Protein AF-D2VK69-F1 (afdb_monomer_lite)

Organism: Naegleria gruberi (NCBI:txid5762)

Foldseek 3Di:
DDDDDDDDDDDDDDDDDDDDDDDDDDDDDDDDDDDDDDDDDDDDDDDDDDDDPDDDDDPPPDPPPPPVPPCVPPPQQDKFDKKWKWWWADLKIKIKIWWFIAGRQRTPTGHHDQWDDAPDFKIKGKIDDPVLSVVLSVQLSVLCVVPPPCSVRSLLVSLVVLQPDPPNLPDQMKMWMDGSAFIWIHGSNSDIDGAPDDPPTIDMFMDTQLRVQLRVQLVVCRPPPPDDRVNSNLRSLVRSQVPGSRGHNHMDMDMDGPPPVPDDDPPDPPFAAAAEDADLVCVVVVVVVVLVVAPQAWEKEWEFEDADPPVRAGPDPQRNVVVCCVRVPQPVVLCVLLVVLPHGYHYYYYYDYCVQPPPDCPRCQCPPPPRVQPDPGKMWTAGSVGDTDAIDNHPVDVVSSVVVSVVSSVSSVD

Radius of gyration: 36.01 Å; chains: 1; bounding box: 90×69×116 Å

Sequence (414 aa):
MKRLTSAALQVSKSSKVASLASIRSGLRINSSSSLNNINHQNVFVQMCNLNCKSSQQFFHTQPIKMEMDKSTMDGSRDMHGTTVLCVRKAGKVCIQADGQVTLGHVVMKGNARKLRQIGSDVIAGFAGSTADAITLFERLEAKLEEYPGQLMRACVEMAKLWRTDKYLRKLEAVMIVADKNITLILTGNGDVLEPNEGGANDSVVGIGSGGHYAISAAKALLDVNGFDAEQIAQKAMLIAGEICIYTNTNFTRLTLEEKDGKDGQRLNKKMPIDVIVDSPAEFDATVQDQLNNNPGALVYVYVTGKKDATTQKSWCPDCVVSEPIIYEDFIPEVEREASKKGVKVIVIKALVERSEYKGNPSYPYRTHADLRVKGIPTFILWNAKDEQKGRIDNFEDLDLLDALRVLSVKIVKQ

pLDDT: mean 74.22, std 23.68, range [23.27, 97.25]

Secondary structure (DSSP, 8-state):
---------------------------------------------------------------------GGGS-----EE---EEEEEETTEEEEEEE--EEETTEEEES----EEEETTTEEEEEES-HHHHHHHHHHHHHHHHHSTT-HHHHHHHHHHHHHH-TTGGG---EEEEE-SS-EEEEETTS-EE----STTT-EEEEESTTHHHHHHHHHHHHTSTT--HHHHHHHHHHHHHHH-TT--S-EEEEEEE---S--S--S----SEEEEE-SGGGHHHHHHHHHHHSTT-EEEEEEEEPBPTTT-SBSSHHHHHHHHIIIIIIHHHHHHHHHTTT--EEEEEEEE-HHHHTT-TT-HHHH-TTT---SSSEEEEEETTS-EEEEES-SS-HHHHHHHHHHHHHHHH-

Structure (mmCIF, N/CA/C/O backbone):
data_AF-D2VK69-F1
#
_entry.id   AF-D2VK69-F1
#
loop_
_atom_site.group_PDB
_atom_site.id
_atom_site.type_symbol
_atom_site.label_atom_id
_atom_site.label_alt_id
_atom_site.label_comp_id
_atom_site.label_asym_id
_atom_site.label_entity_id
_atom_site.label_seq_id
_atom_site.pdbx_PDB_ins_code
_atom_site.Cartn_x
_atom_site.Cartn_y
_atom_site.Cartn_z
_atom_site.occupancy
_atom_site.B_iso_or_equiv
_atom_site.auth_seq_id
_atom_site.auth_comp_id
_atom_site.auth_asym_id
_atom_site.auth_atom_id
_atom_site.pdbx_PDB_model_num
ATOM 1 N N . MET A 1 1 ? -70.833 8.558 -20.013 1.00 36.47 1 MET A N 1
ATOM 2 C CA . MET A 1 1 ? -70.186 8.567 -21.343 1.00 36.47 1 MET A CA 1
ATOM 3 C C . MET A 1 1 ? -68.764 8.027 -21.203 1.00 36.47 1 MET A C 1
ATOM 5 O O . MET A 1 1 ? -68.024 8.581 -20.412 1.00 36.47 1 MET A O 1
ATOM 9 N N . LYS A 1 2 ? -68.457 6.937 -21.933 1.00 35.12 2 LYS A N 1
ATOM 10 C CA . LYS A 1 2 ? -67.137 6.397 -22.369 1.00 35.12 2 LYS A CA 1
ATOM 11 C C . LYS A 1 2 ? -66.021 6.230 -21.298 1.00 35.12 2 LYS A C 1
ATOM 13 O O . LYS A 1 2 ? -65.366 7.195 -20.947 1.00 35.12 2 LYS A O 1
ATOM 18 N N . ARG A 1 3 ? -65.909 5.026 -20.692 1.00 29.16 3 ARG A N 1
ATOM 19 C CA . ARG A 1 3 ? -64.946 3.899 -20.962 1.00 29.16 3 ARG A CA 1
ATOM 20 C C . ARG A 1 3 ? -63.536 4.164 -20.377 1.00 29.16 3 ARG A C 1
ATOM 22 O O . ARG A 1 3 ? -62.827 4.978 -20.942 1.00 29.16 3 ARG A O 1
ATOM 29 N N . LEU A 1 4 ? -63.138 3.698 -19.179 1.00 30.25 4 LEU A N 1
ATOM 30 C CA . LEU A 1 4 ? -62.787 2.335 -18.687 1.00 30.25 4 LEU A CA 1
ATOM 31 C C . LEU A 1 4 ? -61.806 1.530 -19.566 1.00 30.25 4 LEU A C 1
ATOM 33 O O . LEU A 1 4 ? -62.195 1.158 -20.667 1.00 30.25 4 LEU A O 1
ATOM 37 N N . THR A 1 5 ? -60.605 1.254 -19.011 1.00 30.73 5 THR A N 1
ATOM 38 C CA . THR A 1 5 ? -59.901 -0.050 -18.772 1.00 30.73 5 THR A CA 1
ATOM 39 C C . THR A 1 5 ? -58.376 0.073 -18.977 1.00 30.73 5 THR A C 1
ATOM 41 O O . THR A 1 5 ? -57.938 0.435 -20.059 1.00 30.73 5 THR A O 1
ATOM 44 N N . SER A 1 6 ? -57.566 -0.035 -17.912 1.00 29.28 6 SER A N 1
ATOM 45 C CA . SER A 1 6 ? -56.848 -1.251 -17.452 1.00 29.28 6 SER A CA 1
ATOM 46 C C . SER A 1 6 ? -55.681 -1.675 -18.359 1.00 29.28 6 SER A C 1
ATOM 48 O O . SER A 1 6 ? -55.900 -2.238 -19.427 1.00 29.28 6 SER A O 1
ATOM 50 N N . ALA A 1 7 ? -54.444 -1.452 -17.901 1.00 30.23 7 ALA A N 1
ATOM 51 C CA . ALA A 1 7 ? -53.246 -2.094 -18.436 1.00 30.23 7 ALA A CA 1
ATOM 52 C C . ALA A 1 7 ? -52.840 -3.219 -17.473 1.00 30.23 7 ALA A C 1
ATOM 54 O O . ALA A 1 7 ? -52.261 -2.972 -16.417 1.00 30.23 7 ALA A O 1
ATOM 55 N N . ALA A 1 8 ? -53.216 -4.446 -17.830 1.00 29.00 8 ALA A N 1
ATOM 56 C CA . ALA A 1 8 ? -52.844 -5.664 -17.131 1.00 29.00 8 ALA A CA 1
ATOM 57 C C . ALA A 1 8 ? -51.721 -6.399 -17.877 1.00 29.00 8 ALA A C 1
ATOM 59 O O . ALA A 1 8 ? -51.696 -6.471 -19.103 1.00 29.00 8 ALA A O 1
ATOM 60 N N . LEU A 1 9 ? -50.825 -6.952 -17.064 1.00 26.34 9 LEU A N 1
ATOM 61 C CA . LEU A 1 9 ? -49.865 -8.027 -17.298 1.00 26.34 9 LEU A CA 1
ATOM 62 C C . LEU A 1 9 ? -50.257 -9.018 -18.417 1.00 26.34 9 LEU A C 1
ATOM 64 O O . LEU A 1 9 ? -51.334 -9.609 -18.352 1.00 26.34 9 LEU A O 1
ATOM 68 N N . GLN A 1 10 ? -49.334 -9.334 -19.334 1.00 27.67 10 GLN A N 1
ATOM 69 C CA . GLN A 1 10 ? -49.304 -10.660 -19.962 1.00 27.67 10 GLN A CA 1
ATOM 70 C C . GLN A 1 10 ? -47.900 -11.069 -20.435 1.00 27.67 10 GLN A C 1
ATOM 72 O O . GLN A 1 10 ? -47.326 -10.532 -21.378 1.00 27.67 10 GLN A O 1
ATOM 77 N N . VAL A 1 11 ? -47.382 -12.081 -19.741 1.00 27.66 11 VAL A N 1
ATOM 78 C CA . VAL A 1 11 ? -46.336 -13.014 -20.165 1.00 27.66 11 VAL A CA 1
ATOM 79 C C . VAL A 1 11 ? -46.817 -13.767 -21.410 1.00 27.66 11 VAL A C 1
ATOM 81 O O . VAL A 1 11 ? -47.947 -14.253 -21.418 1.00 27.66 11 VAL A O 1
ATOM 84 N N . SER A 1 12 ? -45.960 -13.968 -22.416 1.00 26.14 12 SER A N 1
ATOM 85 C CA . SER A 1 12 ? -46.186 -15.028 -23.407 1.00 26.14 12 SER A CA 1
ATOM 86 C C . SER A 1 12 ? -44.916 -15.840 -23.671 1.00 26.14 12 SER A C 1
ATOM 88 O O . SER A 1 12 ? -43.893 -15.348 -24.139 1.00 26.14 12 SER A O 1
ATOM 90 N N . LYS A 1 13 ? -45.008 -17.125 -23.315 1.00 29.05 13 LYS A N 1
ATOM 91 C CA . LYS A 1 13 ? -44.194 -18.224 -23.836 1.00 29.05 13 LYS A CA 1
ATOM 92 C C . LYS A 1 13 ? -44.673 -18.529 -25.257 1.00 29.05 13 LYS A C 1
ATOM 94 O O . LYS A 1 13 ? -45.880 -18.625 -25.462 1.00 29.05 13 LYS A O 1
ATOM 99 N N . SER A 1 14 ? -43.768 -18.842 -26.181 1.00 26.03 14 SER A N 1
ATOM 100 C CA . SER A 1 14 ? -44.091 -19.799 -27.245 1.00 26.03 14 SER A CA 1
ATOM 101 C C . SER A 1 14 ? -42.845 -20.517 -27.751 1.00 26.03 14 SER A C 1
ATOM 103 O O . SER A 1 14 ? -41.863 -19.910 -28.162 1.00 26.03 14 SER A O 1
ATOM 105 N N . SER A 1 15 ? -42.926 -21.839 -27.678 1.00 25.50 15 SER A N 1
ATOM 106 C CA . SER A 1 15 ? -42.034 -22.845 -28.241 1.00 25.50 15 SER A CA 1
ATOM 107 C C . SER A 1 15 ? -42.823 -23.604 -29.313 1.00 25.50 15 SER A C 1
ATOM 109 O O . SER A 1 15 ? -44.012 -23.849 -29.108 1.00 25.50 15 SER A O 1
ATOM 111 N N . LYS A 1 16 ? -42.172 -23.947 -30.437 1.00 25.88 16 LYS A N 1
ATOM 112 C CA . LYS A 1 16 ? -42.487 -25.007 -31.435 1.00 25.88 16 LYS A CA 1
ATOM 113 C C . LYS A 1 16 ? -41.551 -24.779 -32.637 1.00 25.88 16 LYS A C 1
ATOM 115 O O . LYS A 1 16 ? -41.622 -23.736 -33.266 1.00 25.88 16 LYS A O 1
ATOM 120 N N . VAL A 1 17 ? -40.477 -25.553 -32.816 1.00 26.03 17 VAL A N 1
ATOM 121 C CA . VAL A 1 17 ? -40.402 -26.869 -33.491 1.00 26.03 17 VAL A CA 1
ATOM 122 C C . VAL A 1 17 ? -41.070 -26.870 -34.870 1.00 26.03 17 VAL A C 1
ATOM 124 O O . VAL A 1 17 ? -42.292 -26.914 -34.964 1.00 26.03 17 VAL A O 1
ATOM 127 N N . ALA A 1 18 ? -40.249 -26.926 -35.921 1.00 26.58 18 ALA A N 1
ATOM 128 C CA . ALA A 1 18 ? -40.625 -27.451 -37.230 1.00 26.58 18 ALA A CA 1
ATOM 129 C C . ALA A 1 18 ? -39.427 -28.217 -37.816 1.00 26.58 18 ALA A C 1
ATOM 131 O O . ALA A 1 18 ? -38.438 -27.626 -38.242 1.00 26.58 18 ALA A O 1
ATOM 132 N N . SER A 1 19 ? -39.511 -29.548 -37.793 1.00 23.27 19 SER A N 1
ATOM 133 C CA . SER A 1 19 ? -38.710 -30.423 -38.647 1.00 23.27 19 SER A CA 1
ATOM 134 C C . SER A 1 19 ? -39.383 -30.538 -40.010 1.00 23.27 19 SER A C 1
ATOM 136 O O . SER A 1 19 ? -40.603 -30.685 -40.044 1.00 23.27 19 SER A O 1
ATOM 138 N N . LEU A 1 20 ? -38.610 -30.631 -41.089 1.00 26.64 20 LEU A N 1
ATOM 139 C CA . LEU A 1 20 ? -38.936 -31.488 -42.231 1.00 26.64 20 LEU A CA 1
ATOM 140 C C . LEU A 1 20 ? -37.647 -31.818 -42.987 1.00 26.64 20 LEU A C 1
ATOM 142 O O . LEU A 1 20 ? -36.825 -30.954 -43.277 1.00 26.64 20 LEU A O 1
ATOM 146 N N . ALA A 1 21 ? -37.463 -33.113 -43.206 1.00 25.38 21 ALA A N 1
ATOM 147 C CA . ALA A 1 21 ? -36.271 -33.741 -43.736 1.00 25.38 21 ALA A CA 1
ATOM 148 C C . ALA A 1 21 ? -36.317 -33.908 -45.264 1.00 25.38 21 ALA A C 1
ATOM 150 O O . ALA A 1 21 ? -37.386 -33.920 -45.869 1.00 25.38 21 ALA A O 1
ATOM 151 N N . SER A 1 22 ? -35.132 -34.240 -45.791 1.00 23.91 22 SER A N 1
ATOM 152 C CA . SER A 1 22 ? -34.842 -34.982 -47.027 1.00 23.91 22 SER A CA 1
ATOM 153 C C . SER A 1 22 ? -34.611 -34.156 -48.295 1.00 23.91 22 SER A C 1
ATOM 155 O O . SER A 1 22 ? -35.544 -33.612 -48.864 1.00 23.91 22 SER A O 1
ATOM 157 N N . ILE A 1 23 ? -33.365 -34.178 -48.784 1.00 25.80 23 ILE A N 1
ATOM 158 C CA . ILE A 1 23 ? -33.007 -34.792 -50.074 1.00 25.80 23 ILE A CA 1
ATOM 159 C C . ILE A 1 23 ? -31.607 -35.415 -49.924 1.00 25.80 23 ILE A C 1
ATOM 161 O O . ILE A 1 23 ? -30.638 -34.761 -49.544 1.00 25.80 23 ILE A O 1
ATOM 165 N N . ARG A 1 24 ? -31.534 -36.720 -50.199 1.00 25.19 24 ARG A N 1
ATOM 166 C CA . ARG A 1 24 ? -30.315 -37.526 -50.334 1.00 25.19 24 ARG A CA 1
ATOM 167 C C . ARG A 1 24 ? -29.608 -37.215 -51.656 1.00 25.19 24 ARG A C 1
ATOM 169 O O . ARG A 1 24 ? -30.220 -37.331 -52.709 1.00 25.19 24 ARG A O 1
ATOM 176 N N . SER A 1 25 ? -28.296 -37.033 -51.602 1.00 28.50 25 SER A N 1
ATOM 177 C CA . SER A 1 25 ? -27.321 -37.665 -52.508 1.00 28.50 25 SER A CA 1
ATOM 178 C C . SER A 1 25 ? -25.977 -37.610 -51.760 1.00 28.50 25 SER A C 1
ATOM 180 O O . SER A 1 25 ? -25.619 -36.575 -51.226 1.00 28.50 25 SER A O 1
ATOM 182 N N . GLY A 1 26 ? -25.238 -38.678 -51.478 1.00 26.62 26 GLY A N 1
ATOM 183 C CA . GLY A 1 26 ? -25.135 -39.952 -52.162 1.00 26.62 26 GLY A CA 1
ATOM 184 C C . GLY A 1 26 ? -23.813 -40.010 -52.917 1.00 26.62 26 GLY A C 1
ATOM 185 O O . GLY A 1 26 ? -23.846 -40.124 -54.131 1.00 26.62 26 GLY A O 1
ATOM 186 N N . LEU A 1 27 ? -22.670 -39.934 -52.225 1.00 26.41 27 LEU A N 1
ATOM 187 C CA . LEU A 1 27 ? -21.387 -40.382 -52.773 1.00 26.41 27 LEU A CA 1
ATOM 188 C C . LEU A 1 27 ? -20.479 -40.895 -51.650 1.00 26.41 27 LEU A C 1
ATOM 190 O O . LEU A 1 27 ? -20.036 -40.160 -50.773 1.00 26.41 27 LEU A O 1
ATOM 194 N N . ARG A 1 28 ? -20.285 -42.217 -51.682 1.00 23.28 28 ARG A N 1
ATOM 195 C CA . ARG A 1 28 ? -19.295 -42.975 -50.916 1.00 23.28 28 ARG A CA 1
ATOM 196 C C . ARG A 1 28 ? -17.899 -42.611 -51.411 1.00 23.28 28 ARG A C 1
ATOM 198 O O . ARG A 1 28 ? -17.702 -42.531 -52.620 1.00 23.28 28 ARG A O 1
ATOM 205 N N . ILE A 1 29 ? -16.924 -42.561 -50.510 1.00 27.14 29 ILE A N 1
ATOM 206 C CA . ILE A 1 29 ? -15.527 -42.810 -50.869 1.00 27.14 29 ILE A CA 1
ATOM 207 C C . ILE A 1 29 ? -15.021 -43.903 -49.931 1.00 27.14 29 ILE A C 1
ATOM 209 O O . ILE A 1 29 ? -15.014 -43.742 -48.712 1.00 27.14 29 ILE A O 1
ATOM 213 N N . ASN A 1 30 ? -14.702 -45.051 -50.528 1.00 25.69 30 ASN A N 1
ATOM 214 C CA . ASN A 1 30 ? -14.085 -46.187 -49.862 1.00 25.69 30 ASN A CA 1
ATOM 215 C C . ASN A 1 30 ? -12.590 -45.938 -49.633 1.00 25.69 30 ASN A C 1
ATOM 217 O O . ASN A 1 30 ? -11.939 -45.156 -50.320 1.00 25.69 30 ASN A O 1
ATOM 221 N N . SER A 1 31 ? -12.104 -46.671 -48.642 1.00 27.19 31 SER A N 1
ATOM 222 C CA . SER A 1 31 ? -10.762 -46.754 -48.088 1.00 27.19 31 SER A CA 1
ATOM 223 C C . SER A 1 31 ? -9.630 -47.111 -49.061 1.00 27.19 31 SER A C 1
ATOM 225 O O . SER A 1 31 ? -9.843 -47.754 -50.085 1.00 27.19 31 SER A O 1
ATOM 227 N N . SER A 1 32 ? -8.421 -46.824 -48.559 1.00 25.44 32 SER A N 1
ATOM 228 C CA . SER A 1 32 ? -7.120 -47.478 -48.786 1.00 25.44 32 SER A CA 1
ATOM 229 C C . SER A 1 32 ? -6.414 -47.273 -50.127 1.00 25.44 32 SER A C 1
ATOM 231 O O . SER A 1 32 ? -6.741 -47.936 -51.100 1.00 25.44 32 SER A O 1
ATOM 233 N N . SER A 1 33 ? -5.323 -46.500 -50.101 1.00 25.91 33 SER A N 1
ATOM 234 C CA . SER A 1 33 ? -3.961 -47.045 -50.250 1.00 25.91 33 SER A CA 1
ATOM 235 C C . SER A 1 33 ? -2.912 -45.932 -50.158 1.00 25.91 33 SER A C 1
ATOM 237 O O . SER A 1 33 ? -2.975 -44.934 -50.868 1.00 25.91 33 SER A O 1
ATOM 239 N N . SER A 1 34 ? -1.938 -46.148 -49.279 1.00 25.53 34 SER A N 1
ATOM 240 C CA . SER A 1 34 ? -0.633 -45.493 -49.239 1.00 25.53 34 SER A CA 1
ATOM 241 C C . SER A 1 34 ? 0.086 -45.549 -50.588 1.00 25.53 34 SER A C 1
ATOM 243 O O . SER A 1 34 ? 0.080 -46.613 -51.205 1.00 25.53 34 SER A O 1
ATOM 245 N N . LEU A 1 35 ? 0.807 -44.490 -50.962 1.00 26.12 35 LEU A N 1
ATOM 246 C CA . LEU A 1 35 ? 2.228 -44.552 -51.328 1.00 26.12 35 LEU A CA 1
ATOM 247 C C . LEU A 1 35 ? 2.780 -43.152 -51.623 1.00 26.12 35 LEU A C 1
ATOM 249 O O . LEU A 1 35 ? 2.073 -42.235 -52.025 1.00 26.12 35 LEU A O 1
ATOM 253 N N . ASN A 1 36 ? 4.063 -43.037 -51.315 1.00 27.62 36 ASN A N 1
ATOM 254 C CA . ASN A 1 36 ? 4.869 -41.835 -51.210 1.00 27.62 36 ASN A CA 1
ATOM 255 C C . ASN A 1 36 ? 5.227 -41.198 -52.558 1.00 27.62 36 ASN A C 1
ATOM 257 O O . ASN A 1 36 ? 5.222 -41.864 -53.589 1.00 27.62 36 ASN A O 1
ATOM 261 N N . ASN A 1 37 ? 5.737 -39.967 -52.436 1.00 30.62 37 ASN A N 1
ATOM 262 C CA . ASN A 1 37 ? 6.526 -39.196 -53.397 1.00 30.62 37 ASN A CA 1
ATOM 263 C C . ASN A 1 37 ? 5.781 -38.696 -54.633 1.00 30.62 37 ASN A C 1
ATOM 265 O O . ASN A 1 37 ? 5.320 -39.485 -55.441 1.00 30.62 37 ASN A O 1
ATOM 269 N N . ILE A 1 38 ? 5.818 -37.376 -54.843 1.00 27.31 38 ILE A N 1
ATOM 270 C CA . ILE A 1 38 ? 6.437 -36.782 -56.037 1.00 27.31 38 ILE A CA 1
ATOM 271 C C . ILE A 1 38 ? 6.698 -35.287 -55.792 1.00 27.31 38 ILE A C 1
ATOM 273 O O . ILE A 1 38 ? 5.840 -34.528 -55.345 1.00 27.31 38 ILE A O 1
ATOM 277 N N . ASN A 1 39 ? 7.944 -34.921 -56.084 1.00 26.72 39 ASN A N 1
ATOM 278 C CA . ASN A 1 39 ? 8.491 -33.578 -56.194 1.00 26.72 39 ASN A CA 1
ATOM 279 C C . ASN A 1 39 ? 7.851 -32.783 -57.344 1.00 26.72 39 ASN A C 1
ATOM 281 O O . ASN A 1 39 ? 7.513 -33.348 -58.375 1.00 26.72 39 ASN A O 1
ATOM 285 N N . HIS A 1 40 ? 7.803 -31.461 -57.162 1.00 32.75 40 HIS A N 1
ATOM 286 C CA . HIS A 1 40 ? 7.989 -30.413 -58.174 1.00 32.75 40 HIS A CA 1
ATOM 287 C C . HIS A 1 40 ? 7.611 -30.718 -59.639 1.00 32.75 40 HIS A C 1
ATOM 289 O O . HIS A 1 40 ? 8.359 -31.377 -60.350 1.00 32.75 40 HIS A O 1
ATOM 295 N N . GLN A 1 41 ? 6.561 -30.048 -60.123 1.00 28.94 41 GLN A N 1
ATOM 296 C CA . GLN A 1 41 ? 6.565 -29.102 -61.259 1.00 28.94 41 GLN A CA 1
ATOM 297 C C . GLN A 1 41 ? 5.191 -29.060 -61.937 1.00 28.94 41 GLN A C 1
ATOM 299 O O . GLN A 1 41 ? 4.591 -30.083 -62.245 1.00 28.94 41 GLN A O 1
ATOM 304 N N . ASN A 1 42 ? 4.727 -27.827 -62.149 1.00 36.44 42 ASN A N 1
ATOM 305 C CA . ASN A 1 42 ? 3.685 -27.389 -63.075 1.00 36.44 42 ASN A CA 1
ATOM 306 C C . ASN A 1 42 ? 3.203 -28.444 -64.083 1.00 36.44 42 ASN A C 1
ATOM 308 O O . ASN A 1 42 ? 3.878 -28.709 -65.075 1.00 36.44 42 ASN A O 1
ATOM 312 N N . VAL A 1 43 ? 1.965 -28.907 -63.906 1.00 25.67 43 VAL A N 1
ATOM 313 C CA . VAL A 1 43 ? 1.161 -29.421 -65.016 1.00 25.67 43 VAL A CA 1
ATOM 314 C C . VAL A 1 43 ? -0.160 -28.662 -65.044 1.00 25.67 43 VAL A C 1
ATOM 316 O O . VAL A 1 43 ? -1.041 -28.813 -64.203 1.00 25.67 43 VAL A O 1
ATOM 319 N N . PHE A 1 44 ? -0.211 -27.782 -66.032 1.00 30.84 44 PHE A N 1
ATOM 320 C CA . PHE A 1 44 ? -1.325 -26.977 -66.497 1.00 30.84 44 PHE A CA 1
ATOM 321 C C . PHE A 1 44 ? -2.326 -27.895 -67.224 1.00 30.84 44 PHE A C 1
ATOM 323 O O . PHE A 1 44 ? -1.955 -28.521 -68.213 1.00 30.84 44 PHE A O 1
ATOM 330 N N . VAL A 1 45 ? -3.577 -27.972 -66.763 1.00 28.61 45 VAL A N 1
ATOM 331 C CA . VAL A 1 45 ? -4.738 -28.535 -67.493 1.00 28.61 45 VAL A CA 1
ATOM 332 C C . VAL A 1 45 ? -5.946 -27.714 -67.020 1.00 28.61 45 VAL A C 1
ATOM 334 O O . VAL A 1 45 ? -6.358 -27.829 -65.874 1.00 28.61 45 VAL A O 1
ATOM 337 N N . GLN A 1 46 ? -6.403 -26.669 -67.713 1.00 28.27 46 GLN A N 1
ATOM 338 C CA . GLN A 1 46 ? -7.164 -26.668 -68.967 1.00 28.27 46 GLN A CA 1
ATOM 339 C C . GLN A 1 46 ? -8.293 -27.709 -69.004 1.00 28.27 46 GLN A C 1
ATOM 341 O O . GLN A 1 46 ? -8.100 -28.787 -69.543 1.00 28.27 46 GLN A O 1
ATOM 346 N N . MET A 1 47 ? -9.476 -27.350 -68.485 1.00 24.95 47 MET A N 1
ATOM 347 C CA . MET A 1 47 ? -10.795 -27.574 -69.119 1.00 24.95 47 MET A CA 1
ATOM 348 C C . MET A 1 47 ? -11.932 -27.356 -68.111 1.00 24.95 47 MET A C 1
ATOM 350 O O . MET A 1 47 ? -12.280 -28.248 -67.347 1.00 24.95 47 MET A O 1
ATOM 354 N N . CYS A 1 48 ? -12.560 -26.183 -68.169 1.00 25.23 48 CYS A N 1
ATOM 355 C CA . CYS A 1 48 ? -14.011 -26.053 -68.018 1.00 25.23 48 CYS A CA 1
ATOM 356 C C . CYS A 1 48 ? -14.435 -24.709 -68.602 1.00 25.23 48 CYS A C 1
ATOM 358 O O . CYS A 1 48 ? -14.482 -23.682 -67.932 1.00 25.23 48 CYS A O 1
ATOM 360 N N . ASN A 1 49 ? -14.685 -24.737 -69.908 1.00 31.67 49 ASN A N 1
ATOM 361 C CA . ASN A 1 49 ? -15.300 -23.650 -70.641 1.00 31.67 49 ASN A CA 1
ATOM 362 C C . ASN A 1 49 ? -16.813 -23.906 -70.618 1.00 31.67 49 ASN A C 1
ATOM 364 O O . ASN A 1 49 ? -17.321 -24.675 -71.429 1.00 31.67 49 ASN A O 1
ATOM 368 N N . LEU A 1 50 ? -17.520 -23.316 -69.655 1.00 33.09 50 LEU A N 1
ATOM 369 C CA . LEU A 1 50 ? -18.980 -23.238 -69.656 1.00 33.09 50 LEU A CA 1
ATOM 370 C C . LEU A 1 50 ? -19.381 -21.806 -69.306 1.00 33.09 50 LEU A C 1
ATOM 372 O O . LEU A 1 50 ? -19.094 -21.289 -68.230 1.00 33.09 50 LEU A O 1
ATOM 376 N N . ASN A 1 51 ? -20.007 -21.171 -70.292 1.00 33.38 51 ASN A N 1
ATOM 377 C CA . ASN A 1 51 ? -20.555 -19.826 -70.261 1.00 33.38 51 ASN A CA 1
ATOM 378 C C . ASN A 1 51 ? -21.391 -19.565 -69.001 1.00 33.38 51 ASN A C 1
ATOM 380 O O . ASN A 1 51 ? -22.482 -20.110 -68.861 1.00 33.38 51 ASN A O 1
ATOM 384 N N . CYS A 1 52 ? -20.950 -18.625 -68.167 1.00 25.95 52 CYS A N 1
ATOM 385 C CA . CYS A 1 52 ? -21.848 -17.876 -67.297 1.00 25.95 52 CYS A CA 1
ATOM 386 C C . CYS A 1 52 ? -21.448 -16.396 -67.323 1.00 25.95 52 CYS A C 1
ATOM 388 O O . CYS A 1 52 ? -20.543 -15.944 -66.623 1.00 25.95 52 CYS A O 1
ATOM 390 N N . LYS A 1 53 ? -22.105 -15.638 -68.209 1.00 32.66 53 LYS A N 1
ATOM 391 C CA . LYS A 1 53 ? -22.105 -14.175 -68.181 1.00 32.66 53 LYS A CA 1
ATOM 392 C C . LYS A 1 53 ? -23.051 -13.730 -67.067 1.00 32.66 53 LYS A C 1
ATOM 394 O O . LYS A 1 53 ? -24.245 -13.695 -67.320 1.00 32.66 53 LYS A O 1
ATOM 399 N N . SER A 1 54 ? -22.523 -13.361 -65.902 1.00 31.39 54 SER A N 1
ATOM 400 C CA . SER A 1 54 ? -23.043 -12.270 -65.054 1.00 31.39 54 SER A CA 1
ATOM 401 C C . SER A 1 54 ? -22.444 -12.355 -63.654 1.00 31.39 54 SER A C 1
ATOM 403 O O . SER A 1 54 ? -22.941 -13.119 -62.838 1.00 31.39 54 SER A O 1
ATOM 405 N N . SER A 1 55 ? -21.407 -11.554 -63.403 1.00 31.08 55 SER A N 1
ATOM 406 C CA . SER A 1 55 ? -21.103 -10.867 -62.135 1.00 31.08 55 SER A CA 1
ATOM 407 C C . S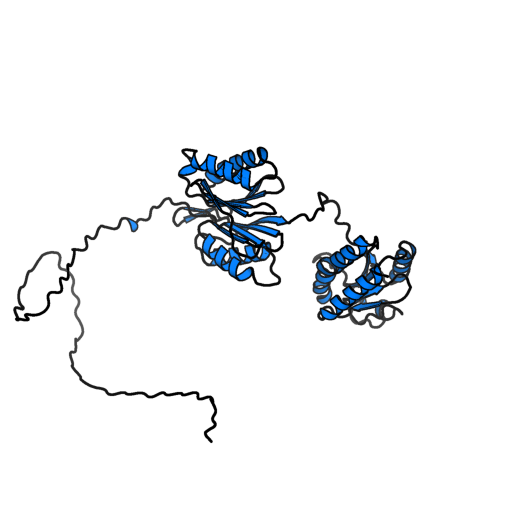ER A 1 55 ? -19.596 -10.648 -62.053 1.00 31.08 55 SER A C 1
ATOM 409 O O . SER A 1 55 ? -18.831 -11.547 -61.711 1.00 31.08 55 SER A O 1
ATOM 411 N N . GLN A 1 56 ? -19.164 -9.432 -62.386 1.00 40.50 56 GLN A N 1
ATOM 412 C CA . GLN A 1 56 ? -17.866 -8.930 -61.961 1.00 40.50 56 GLN A CA 1
ATOM 413 C C . GLN A 1 56 ? -17.859 -8.877 -60.429 1.00 40.50 56 GLN A C 1
ATOM 415 O O . GLN A 1 56 ? -18.393 -7.949 -59.830 1.00 40.50 56 GLN A O 1
ATOM 420 N N . GLN A 1 57 ? -17.250 -9.871 -59.795 1.00 35.00 57 GLN A N 1
ATOM 421 C CA . GLN A 1 57 ? -16.621 -9.694 -58.495 1.00 35.00 57 GLN A CA 1
ATOM 422 C C . GLN A 1 57 ? -15.144 -10.005 -58.690 1.00 35.00 57 GLN A C 1
ATOM 424 O O . GLN A 1 57 ? -14.734 -11.150 -58.861 1.00 35.00 57 GLN A O 1
ATOM 429 N N . PHE A 1 58 ? -14.359 -8.933 -58.755 1.00 29.84 58 PHE A N 1
ATOM 430 C CA . PHE A 1 58 ? -12.909 -8.974 -58.697 1.00 29.84 58 PHE A CA 1
ATOM 431 C C . PHE A 1 58 ? -12.493 -9.600 -57.361 1.00 29.84 58 PHE A C 1
ATOM 433 O O . PHE A 1 58 ? -12.412 -8.911 -56.347 1.00 29.84 58 PHE A O 1
ATOM 440 N N . PHE A 1 59 ? -12.197 -10.896 -57.351 1.00 28.78 59 PHE A N 1
ATOM 441 C CA . PHE A 1 59 ? -11.326 -11.457 -56.327 1.00 28.78 59 PHE A CA 1
ATOM 442 C C . PHE A 1 59 ? -9.893 -11.200 -56.776 1.00 28.78 59 PHE A C 1
ATOM 444 O O . PHE A 1 59 ? -9.298 -11.974 -57.522 1.00 28.78 59 PHE A O 1
ATOM 451 N N . HIS A 1 60 ? -9.354 -10.055 -56.357 1.00 34.38 60 HIS A N 1
ATOM 452 C CA . HIS A 1 60 ? -7.923 -9.784 -56.416 1.00 34.38 60 HIS A CA 1
ATOM 453 C C . HIS A 1 60 ? -7.235 -10.714 -55.413 1.00 34.38 60 HIS A C 1
ATOM 455 O O . HIS A 1 60 ? -7.000 -10.342 -54.266 1.00 34.38 60 HIS A O 1
ATOM 461 N N . THR A 1 61 ? -6.966 -11.958 -55.809 1.00 35.59 61 THR A N 1
ATOM 462 C CA . THR A 1 61 ? -6.073 -12.832 -55.048 1.00 35.59 61 THR A CA 1
ATOM 463 C C . THR A 1 61 ? -4.665 -12.297 -55.244 1.00 35.59 61 THR A C 1
ATOM 465 O O . THR A 1 61 ? -3.969 -12.675 -56.190 1.00 35.59 61 THR A O 1
ATOM 468 N N . GLN A 1 62 ? -4.252 -11.368 -54.380 1.00 40.03 62 GLN A N 1
ATOM 469 C CA . GLN A 1 62 ? -2.834 -11.069 -54.264 1.00 40.03 62 GLN A CA 1
ATOM 470 C C . GLN A 1 62 ? -2.120 -12.377 -53.920 1.00 40.03 62 GLN A C 1
ATOM 472 O O . GLN A 1 62 ? -2.588 -13.099 -53.034 1.00 40.03 62 GLN A O 1
ATOM 477 N N . PRO A 1 63 ? -1.022 -12.718 -54.612 1.00 37.22 63 PRO A N 1
ATOM 478 C CA . PRO A 1 63 ? -0.199 -13.825 -54.174 1.00 37.22 63 PRO A CA 1
ATOM 479 C C . PRO A 1 63 ? 0.228 -13.500 -52.746 1.00 37.22 63 PRO A C 1
ATOM 481 O O . PRO A 1 63 ? 0.842 -12.458 -52.505 1.00 37.22 63 PRO A O 1
ATOM 484 N N . ILE A 1 64 ? -0.134 -14.368 -51.800 1.00 39.81 64 ILE A N 1
ATOM 485 C CA . ILE A 1 64 ? 0.441 -14.338 -50.461 1.00 39.8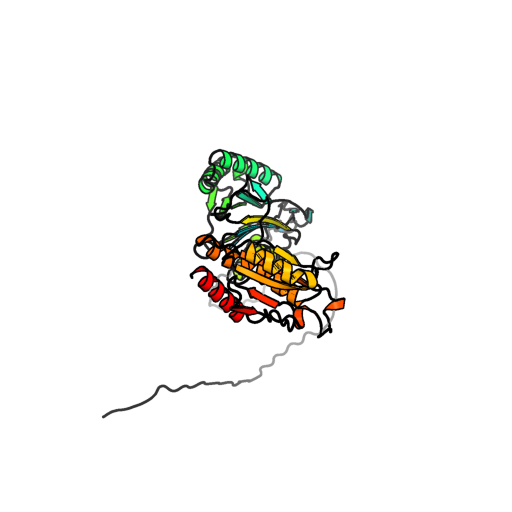1 64 ILE A CA 1
ATOM 486 C C . ILE A 1 64 ? 1.931 -14.561 -50.694 1.00 39.81 64 ILE A C 1
ATOM 488 O O . ILE A 1 64 ? 2.382 -15.686 -50.909 1.00 39.81 64 ILE A O 1
ATOM 492 N N . LYS A 1 65 ? 2.701 -13.470 -50.726 1.00 35.00 65 LYS A N 1
ATOM 493 C CA . LYS A 1 65 ? 4.119 -13.553 -50.433 1.00 35.00 65 LYS A CA 1
ATOM 494 C C . LYS A 1 65 ? 4.151 -14.155 -49.040 1.00 35.00 65 LYS A C 1
ATOM 496 O O . LYS A 1 65 ? 3.813 -13.480 -48.074 1.00 35.00 65 LYS A O 1
ATOM 501 N N . MET A 1 66 ? 4.510 -15.432 -48.945 1.00 39.53 66 MET A N 1
ATOM 502 C CA . MET A 1 66 ? 5.122 -15.937 -47.729 1.00 39.53 66 MET A CA 1
ATOM 503 C C . MET A 1 66 ? 6.441 -15.174 -47.599 1.00 39.53 66 MET A C 1
ATOM 505 O O . MET A 1 66 ? 7.504 -15.662 -47.976 1.00 39.53 66 MET A O 1
ATOM 509 N N . GLU A 1 67 ? 6.364 -13.921 -47.145 1.00 43.31 67 GLU A N 1
ATOM 510 C CA . GLU A 1 67 ? 7.443 -13.385 -46.344 1.00 43.31 67 GLU A CA 1
ATOM 511 C C . GLU A 1 67 ? 7.587 -14.395 -45.218 1.00 43.31 67 GLU A C 1
ATOM 513 O O . GLU A 1 67 ? 6.636 -14.656 -44.482 1.00 43.31 67 GLU A O 1
ATOM 518 N N . MET A 1 68 ? 8.737 -15.066 -45.178 1.00 42.09 68 MET A N 1
ATOM 519 C CA . MET A 1 68 ? 9.125 -15.813 -43.996 1.00 42.09 68 MET A CA 1
ATOM 520 C C . MET A 1 68 ? 9.092 -14.799 -42.863 1.00 42.09 68 MET A C 1
ATOM 522 O O . MET A 1 68 ? 9.983 -13.953 -42.759 1.00 42.09 68 MET A O 1
ATOM 526 N N . ASP A 1 69 ? 8.009 -14.833 -42.096 1.00 40.69 69 ASP A N 1
ATOM 527 C CA . ASP A 1 69 ? 7.862 -14.017 -40.918 1.00 40.69 69 ASP A CA 1
ATOM 528 C C . ASP A 1 69 ? 9.023 -14.394 -40.001 1.00 40.69 69 ASP A C 1
ATOM 530 O O . ASP A 1 69 ? 9.123 -15.518 -39.502 1.00 40.69 69 ASP A O 1
ATOM 534 N N . LYS A 1 70 ? 9.967 -13.463 -39.849 1.00 44.19 70 LYS A N 1
ATOM 535 C CA . LYS A 1 70 ? 11.140 -13.638 -38.989 1.00 44.19 70 LYS A CA 1
ATOM 536 C C . LYS A 1 70 ? 10.740 -13.786 -37.512 1.00 44.19 70 LYS A C 1
ATOM 538 O O . LYS A 1 70 ? 11.619 -13.994 -36.683 1.00 44.19 70 LYS A O 1
ATOM 543 N N . SER A 1 71 ? 9.446 -13.725 -37.185 1.00 42.47 71 SER A N 1
ATOM 544 C CA . SER A 1 71 ? 8.887 -13.936 -35.849 1.00 42.47 71 SER A CA 1
ATOM 545 C C . SER A 1 71 ? 9.082 -15.348 -35.280 1.00 42.47 71 SER A C 1
ATOM 547 O O . SER A 1 71 ? 8.968 -15.522 -34.071 1.00 42.47 71 SER A O 1
ATOM 549 N N . THR A 1 72 ? 9.410 -16.368 -36.086 1.00 39.97 72 THR A N 1
ATOM 550 C CA . THR A 1 72 ? 9.527 -17.757 -35.577 1.00 39.97 72 THR A CA 1
ATOM 551 C C . THR A 1 72 ? 10.886 -18.122 -34.972 1.00 39.97 72 THR A C 1
ATOM 553 O O . THR A 1 72 ? 11.088 -19.254 -34.540 1.00 39.97 72 THR A O 1
ATOM 556 N N . MET A 1 73 ? 11.794 -17.154 -34.854 1.00 44.31 73 MET A N 1
ATOM 557 C CA . MET A 1 73 ? 12.900 -17.189 -33.896 1.00 44.31 73 MET A CA 1
ATOM 558 C C . MET A 1 73 ? 12.862 -15.869 -33.126 1.00 44.31 73 MET A C 1
ATOM 560 O O . MET A 1 73 ? 13.669 -14.977 -33.386 1.00 44.31 73 MET A O 1
ATOM 564 N N . ASP A 1 74 ? 11.881 -15.726 -32.230 1.00 45.03 74 ASP A N 1
ATOM 565 C CA . ASP A 1 74 ? 11.794 -14.626 -31.267 1.00 45.03 74 ASP A CA 1
ATOM 566 C C . ASP A 1 74 ? 12.995 -14.685 -30.310 1.00 45.03 74 ASP A C 1
ATOM 568 O O . ASP A 1 74 ? 12.948 -15.195 -29.194 1.00 45.03 74 ASP A O 1
ATOM 572 N N . GLY A 1 75 ? 14.129 -14.210 -30.811 1.00 44.50 75 GLY A N 1
ATOM 573 C CA . GLY A 1 75 ? 15.279 -13.809 -30.030 1.00 44.50 75 GLY A CA 1
ATOM 574 C C . GLY A 1 75 ? 15.151 -12.353 -29.601 1.00 44.50 75 GLY A C 1
ATOM 575 O O . GLY A 1 75 ? 16.167 -11.651 -29.613 1.00 44.50 75 GLY A O 1
ATOM 576 N N . SER A 1 76 ? 13.942 -11.866 -29.284 1.00 51.03 76 SER A N 1
ATOM 577 C CA . SER A 1 76 ? 13.827 -10.591 -28.589 1.00 51.03 76 SER A CA 1
ATOM 578 C C . SER A 1 76 ? 14.622 -10.704 -27.290 1.00 51.03 76 SER A C 1
ATOM 580 O O . SER A 1 76 ? 14.422 -11.574 -26.441 1.00 51.03 76 SER A O 1
ATOM 582 N N . ARG A 1 77 ? 15.623 -9.835 -27.154 1.00 60.38 77 ARG A N 1
ATOM 583 C CA . ARG A 1 77 ? 16.378 -9.664 -25.907 1.00 60.38 77 ARG A CA 1
ATOM 584 C C . ARG A 1 77 ? 15.600 -8.743 -24.971 1.00 60.38 77 ARG A C 1
ATOM 586 O O . ARG A 1 77 ? 16.203 -7.945 -24.255 1.00 60.38 77 ARG A O 1
ATOM 593 N N . ASP A 1 78 ? 14.277 -8.823 -25.027 1.00 73.81 78 ASP A N 1
ATOM 594 C CA . ASP A 1 78 ? 13.404 -7.901 -24.335 1.00 73.81 78 ASP A CA 1
ATOM 595 C C . ASP A 1 78 ? 13.323 -8.349 -22.884 1.00 73.81 78 ASP A C 1
ATOM 597 O O . ASP A 1 78 ? 13.097 -9.515 -22.549 1.00 73.81 78 ASP A O 1
ATOM 601 N N . MET A 1 79 ? 13.640 -7.412 -22.002 1.00 78.56 79 MET A N 1
ATOM 602 C CA . MET A 1 79 ? 13.611 -7.652 -20.575 1.00 78.56 79 MET A CA 1
ATOM 603 C C . MET A 1 79 ? 12.219 -7.294 -20.070 1.00 78.56 79 MET A C 1
ATOM 605 O O . MET A 1 79 ? 11.838 -6.127 -20.040 1.00 78.56 79 MET A O 1
ATOM 609 N N . HIS A 1 80 ? 11.473 -8.311 -19.661 1.00 78.75 80 HIS A N 1
ATOM 610 C CA . HIS A 1 80 ? 10.158 -8.181 -19.059 1.00 78.75 80 HIS A CA 1
ATOM 611 C C . HIS A 1 80 ? 10.265 -8.194 -17.528 1.00 78.75 80 HIS A C 1
ATOM 613 O O . HIS A 1 80 ? 11.112 -8.875 -16.942 1.00 78.75 80 HIS A O 1
ATOM 619 N N . GLY A 1 81 ? 9.375 -7.453 -16.874 1.00 72.69 81 GLY A N 1
ATOM 620 C CA . GLY A 1 81 ? 9.332 -7.293 -15.421 1.00 72.69 81 GLY A CA 1
ATOM 621 C C . GLY A 1 81 ? 9.767 -5.900 -14.943 1.00 72.69 81 GLY A C 1
ATOM 622 O O . GLY A 1 81 ? 10.444 -5.150 -15.643 1.00 72.69 81 GLY A O 1
ATOM 623 N N . THR A 1 82 ? 9.396 -5.474 -13.741 1.00 86.50 82 THR A N 1
ATOM 624 C CA . THR A 1 82 ? 8.459 -6.063 -12.763 1.00 86.50 82 THR A CA 1
ATOM 625 C C . THR A 1 82 ? 7.083 -5.406 -12.868 1.00 86.50 82 THR A C 1
ATOM 627 O O . THR A 1 82 ? 6.953 -4.296 -13.386 1.00 86.50 82 THR A O 1
ATOM 630 N N . THR A 1 83 ? 6.069 -6.052 -12.314 1.00 94.56 83 THR A N 1
ATOM 631 C CA . THR A 1 83 ? 4.744 -5.491 -12.059 1.00 94.56 83 THR A CA 1
ATOM 632 C C . THR A 1 83 ? 4.761 -4.683 -10.770 1.00 94.56 83 THR A C 1
ATOM 634 O O . THR A 1 83 ? 5.195 -5.165 -9.725 1.00 94.56 83 THR A O 1
ATOM 637 N N . VAL A 1 84 ? 4.263 -3.451 -10.840 1.00 96.12 84 VAL A N 1
ATOM 638 C CA . VAL A 1 84 ? 4.119 -2.557 -9.686 1.00 96.12 84 VAL A CA 1
ATOM 639 C C . VAL A 1 84 ? 2.684 -2.061 -9.635 1.00 96.12 84 VAL A C 1
ATOM 641 O O . VAL A 1 84 ? 2.145 -1.635 -10.653 1.00 96.12 84 VAL A O 1
ATOM 644 N N . LEU A 1 85 ? 2.083 -2.088 -8.453 1.00 97.19 85 LEU A N 1
ATOM 645 C CA . LEU A 1 85 ? 0.741 -1.603 -8.167 1.00 97.19 85 LEU A CA 1
ATOM 646 C C . LEU A 1 85 ? 0.804 -0.607 -7.006 1.00 97.19 85 LEU A C 1
ATOM 648 O O . LEU A 1 85 ? 1.412 -0.884 -5.977 1.00 97.19 85 LEU A O 1
ATOM 652 N N . CYS A 1 86 ? 0.147 0.532 -7.160 1.00 96.31 86 CYS A N 1
ATOM 653 C CA . CYS A 1 86 ? -0.101 1.521 -6.128 1.00 96.31 86 CYS A CA 1
ATOM 654 C C . CYS A 1 86 ? -1.602 1.598 -5.867 1.00 96.31 86 CYS A C 1
ATOM 656 O O . CYS A 1 86 ? -2.386 1.780 -6.799 1.00 96.31 86 CYS A O 1
ATOM 658 N N . VAL A 1 87 ? -1.990 1.488 -4.602 1.00 95.06 87 VAL A N 1
ATOM 659 C CA . VAL A 1 87 ? -3.372 1.613 -4.141 1.00 95.06 87 VAL A CA 1
ATOM 660 C C . VAL A 1 87 ? -3.420 2.675 -3.057 1.00 95.06 87 VAL A C 1
ATOM 662 O O . VAL A 1 87 ? -2.678 2.603 -2.078 1.00 95.06 87 VAL A O 1
ATOM 665 N N . ARG A 1 88 ? -4.307 3.648 -3.225 1.00 92.38 88 ARG A N 1
ATOM 666 C CA . ARG A 1 88 ? -4.671 4.639 -2.221 1.00 92.38 88 ARG A CA 1
ATOM 667 C C . ARG A 1 88 ? -6.113 4.396 -1.817 1.00 92.38 88 ARG A C 1
ATOM 669 O O . ARG A 1 88 ? -6.983 4.357 -2.683 1.00 92.38 88 ARG A O 1
ATOM 676 N N . LYS A 1 89 ? -6.336 4.220 -0.518 1.00 89.75 89 LYS A N 1
ATOM 677 C CA . LYS A 1 89 ? -7.670 4.074 0.059 1.00 89.75 89 LYS A CA 1
ATOM 678 C C . LYS A 1 89 ? -7.684 4.620 1.479 1.00 89.75 89 LYS A C 1
ATOM 680 O O . LYS A 1 89 ? -6.820 4.247 2.273 1.00 89.75 89 LYS A O 1
ATOM 685 N N . ALA A 1 90 ? -8.663 5.466 1.797 1.00 85.44 90 ALA A N 1
ATOM 686 C CA . ALA A 1 90 ? -8.921 5.943 3.162 1.00 85.44 90 ALA A CA 1
ATOM 687 C C . ALA A 1 90 ? -7.675 6.514 3.887 1.00 85.44 90 ALA A C 1
ATOM 689 O O . ALA A 1 90 ? -7.363 6.120 5.008 1.00 85.44 90 ALA A O 1
ATOM 690 N N . GLY A 1 91 ? -6.923 7.406 3.228 1.00 85.06 91 GLY A N 1
ATOM 691 C CA . GLY A 1 91 ? -5.742 8.065 3.821 1.00 85.06 91 GLY A CA 1
ATOM 692 C C . GLY A 1 91 ? -4.490 7.179 3.951 1.00 85.06 91 GLY A C 1
ATOM 693 O O . GLY A 1 91 ? -3.451 7.626 4.441 1.00 85.06 91 GLY A O 1
ATOM 694 N N . LYS A 1 92 ? -4.547 5.924 3.481 1.00 90.38 92 LYS A N 1
ATOM 695 C CA . LYS A 1 92 ? -3.402 5.007 3.390 1.00 90.38 92 LYS A CA 1
ATOM 696 C C . LYS A 1 92 ? -3.023 4.796 1.928 1.00 90.38 92 LYS A C 1
ATOM 698 O O . LYS A 1 92 ? -3.883 4.560 1.078 1.00 90.38 92 LYS A O 1
ATOM 703 N N . VAL A 1 93 ? -1.726 4.840 1.633 1.00 93.19 93 VAL A N 1
ATOM 704 C CA . VAL A 1 93 ? -1.175 4.484 0.322 1.00 93.19 93 VAL A CA 1
ATOM 705 C C . VAL A 1 93 ? -0.225 3.302 0.461 1.00 93.19 93 VAL A C 1
ATOM 707 O O . VAL A 1 93 ? 0.645 3.272 1.330 1.00 93.19 93 VAL A O 1
ATOM 710 N N . CYS A 1 94 ? -0.403 2.307 -0.399 1.00 95.50 94 CYS A N 1
ATOM 711 C CA . CYS A 1 94 ? 0.430 1.119 -0.482 1.00 95.50 94 CYS A CA 1
ATOM 712 C C . CYS A 1 94 ? 0.962 0.985 -1.906 1.00 95.50 94 CYS A C 1
ATOM 714 O O . CYS A 1 94 ? 0.181 0.951 -2.855 1.00 95.50 94 CYS A O 1
ATOM 716 N N . ILE A 1 95 ? 2.281 0.866 -2.053 1.00 96.50 95 ILE A N 1
ATOM 717 C CA . ILE A 1 95 ? 2.910 0.410 -3.290 1.00 96.50 95 ILE A CA 1
ATOM 718 C C . ILE A 1 95 ? 3.435 -1.003 -3.065 1.00 96.50 95 ILE A C 1
ATOM 720 O O . ILE A 1 95 ? 4.191 -1.260 -2.127 1.00 96.50 95 ILE A O 1
ATOM 724 N N . GLN A 1 96 ? 3.077 -1.910 -3.964 1.00 96.75 96 GLN A N 1
ATOM 725 C CA . GLN A 1 96 ? 3.524 -3.292 -3.977 1.00 96.75 96 GLN A CA 1
ATOM 726 C C . GLN A 1 96 ? 4.103 -3.642 -5.347 1.00 96.75 96 GLN A C 1
ATOM 728 O O . GLN A 1 96 ? 3.569 -3.241 -6.377 1.00 96.75 96 GLN A O 1
ATOM 733 N N . ALA A 1 97 ? 5.197 -4.396 -5.367 1.00 95.44 97 ALA A N 1
ATOM 734 C CA . ALA A 1 97 ? 5.809 -4.892 -6.592 1.00 95.44 97 ALA A CA 1
ATOM 735 C C . ALA A 1 97 ? 6.205 -6.353 -6.449 1.00 95.44 97 ALA A C 1
ATOM 737 O O . ALA A 1 97 ? 6.532 -6.803 -5.347 1.00 95.44 97 ALA A O 1
ATOM 738 N N . ASP A 1 98 ? 6.201 -7.073 -7.563 1.00 94.56 98 ASP A N 1
ATOM 739 C CA . ASP A 1 98 ? 6.782 -8.406 -7.636 1.00 94.56 98 ASP A CA 1
ATOM 740 C C . ASP A 1 98 ? 8.298 -8.347 -7.891 1.00 94.56 98 ASP A C 1
ATOM 742 O O . ASP A 1 98 ? 8.886 -7.284 -8.114 1.00 94.56 98 ASP A O 1
ATOM 746 N N . GLY A 1 99 ? 8.944 -9.507 -7.795 1.00 89.81 99 GLY A N 1
ATOM 747 C CA . GLY A 1 99 ? 10.390 -9.632 -7.927 1.00 89.81 99 GLY A CA 1
ATOM 748 C C . GLY A 1 99 ? 10.865 -10.242 -9.242 1.00 89.81 99 GLY A C 1
ATOM 749 O O . GLY A 1 99 ? 12.076 -10.460 -9.373 1.00 89.81 99 GLY A O 1
ATOM 750 N N . GLN A 1 100 ? 9.970 -10.576 -10.176 1.00 91.38 100 GLN A N 1
ATOM 751 C CA . GLN A 1 100 ? 10.332 -11.313 -11.380 1.00 91.38 100 GLN A CA 1
ATOM 752 C C . GLN A 1 100 ? 10.993 -10.416 -12.431 1.00 91.38 100 GLN A C 1
ATOM 754 O O . GLN A 1 100 ? 10.472 -9.384 -12.842 1.00 91.38 100 GLN A O 1
ATOM 759 N N . VAL A 1 101 ? 12.153 -10.852 -12.909 1.00 90.25 101 VAL A N 1
ATOM 760 C CA . VAL A 1 101 ? 12.830 -10.304 -14.083 1.00 90.25 101 VAL A CA 1
ATOM 761 C C . VAL A 1 101 ? 13.010 -11.443 -15.067 1.00 90.25 101 VAL A C 1
ATOM 763 O O . VAL A 1 101 ? 13.633 -12.456 -14.742 1.00 90.25 101 VAL A O 1
ATOM 766 N N . THR A 1 102 ? 12.463 -11.271 -16.261 1.00 88.94 102 THR A N 1
ATOM 767 C CA . THR A 1 102 ? 12.452 -12.268 -17.332 1.00 88.94 102 THR A CA 1
ATOM 768 C C . THR A 1 102 ? 13.168 -11.682 -18.541 1.00 88.94 102 THR A C 1
ATOM 770 O O . THR A 1 102 ? 12.935 -10.531 -18.889 1.00 88.94 102 THR A O 1
ATOM 773 N N . LEU A 1 103 ? 14.061 -12.441 -19.168 1.00 87.69 103 LEU A N 1
ATOM 774 C CA . LEU A 1 103 ? 14.682 -12.063 -20.437 1.00 87.69 103 LEU A CA 1
ATOM 775 C C . LEU A 1 103 ? 14.106 -12.960 -21.530 1.00 87.69 103 LEU A C 1
ATOM 777 O O . LEU A 1 103 ? 14.318 -14.176 -21.494 1.00 87.69 103 LEU A O 1
ATOM 781 N N . GLY A 1 104 ? 13.354 -12.370 -22.459 1.00 86.31 104 GLY A N 1
ATOM 782 C CA . GLY A 1 104 ? 12.510 -13.111 -23.392 1.00 86.31 104 GLY A CA 1
ATOM 783 C C . GLY A 1 104 ? 11.570 -14.042 -22.624 1.00 86.31 104 GLY A C 1
ATOM 784 O O . GLY A 1 104 ? 10.710 -13.596 -21.866 1.00 86.31 104 GLY A O 1
ATOM 785 N N . HIS A 1 105 ? 11.803 -15.348 -22.743 1.00 85.56 105 HIS A N 1
ATOM 786 C CA . HIS A 1 105 ? 10.977 -16.396 -22.128 1.00 85.56 105 HIS A CA 1
ATOM 787 C C . HIS A 1 105 ? 11.626 -17.071 -20.908 1.00 85.56 105 HIS A C 1
ATOM 789 O O . HIS A 1 105 ? 11.119 -18.076 -20.413 1.00 85.56 105 HIS A O 1
ATOM 795 N N . VAL A 1 106 ? 12.757 -16.550 -20.415 1.00 88.31 106 VAL A N 1
ATOM 796 C CA . VAL A 1 106 ? 13.535 -17.162 -19.323 1.00 88.31 106 VAL A CA 1
ATOM 797 C C . VAL A 1 106 ? 13.575 -16.258 -18.096 1.00 88.31 106 VAL A C 1
ATOM 799 O O . VAL A 1 106 ? 14.027 -15.114 -18.163 1.00 88.31 106 VAL A O 1
ATOM 802 N N . VAL A 1 107 ? 13.147 -16.781 -16.944 1.00 90.75 107 VAL A N 1
ATOM 803 C CA . VAL A 1 107 ? 13.223 -16.065 -15.662 1.00 90.75 107 VAL A CA 1
ATOM 804 C C . VAL A 1 107 ? 14.679 -15.974 -15.209 1.00 90.75 107 VAL A C 1
ATOM 806 O O . VAL A 1 107 ? 15.318 -16.982 -14.921 1.00 90.75 107 VAL A O 1
ATOM 809 N N . MET A 1 108 ? 15.192 -14.749 -15.118 1.00 88.00 108 MET A N 1
ATOM 810 C CA . MET A 1 108 ? 16.567 -14.455 -14.705 1.00 88.00 108 MET A CA 1
ATOM 811 C C . MET A 1 108 ? 16.687 -14.258 -13.193 1.00 88.00 108 MET A C 1
ATOM 813 O O . MET A 1 108 ? 17.695 -14.618 -12.588 1.00 88.00 108 MET A O 1
ATOM 817 N N . LYS A 1 109 ? 15.671 -13.655 -12.566 1.00 87.00 109 LYS A N 1
ATOM 818 C CA . LYS A 1 109 ? 15.649 -13.372 -11.126 1.00 87.00 109 LYS A CA 1
ATOM 819 C C . LYS A 1 109 ? 14.212 -13.328 -10.620 1.00 87.00 109 LYS A C 1
ATOM 821 O O . LYS A 1 109 ? 13.351 -12.799 -11.305 1.00 87.00 109 LYS A O 1
ATOM 826 N N . GLY A 1 110 ? 13.965 -13.852 -9.418 1.00 86.00 110 GLY A N 1
ATOM 827 C CA . GLY A 1 110 ? 12.629 -13.869 -8.801 1.00 86.00 110 GLY A CA 1
ATOM 828 C C . GLY A 1 110 ? 12.435 -12.913 -7.617 1.00 86.00 110 GLY A C 1
ATOM 829 O O . GLY A 1 110 ? 11.360 -12.890 -7.029 1.00 86.00 110 GLY A O 1
ATOM 830 N N . ASN A 1 111 ? 13.464 -12.165 -7.212 1.00 86.12 111 ASN A N 1
ATOM 831 C CA . ASN A 1 111 ? 13.467 -11.319 -6.010 1.00 86.12 111 ASN A CA 1
ATOM 832 C C . ASN A 1 111 ? 14.082 -9.925 -6.249 1.00 86.12 111 ASN A C 1
ATOM 834 O O . ASN A 1 111 ? 14.820 -9.401 -5.409 1.00 86.12 111 ASN A O 1
ATOM 838 N N . ALA A 1 112 ? 13.854 -9.331 -7.420 1.00 85.44 112 ALA A N 1
ATOM 839 C CA . ALA A 1 112 ? 14.235 -7.946 -7.668 1.00 85.44 112 ALA A CA 1
ATOM 840 C C . ALA A 1 112 ? 13.484 -6.990 -6.722 1.00 85.44 112 ALA A C 1
ATOM 842 O O . ALA A 1 112 ? 12.298 -7.155 -6.466 1.00 85.44 112 ALA A O 1
ATOM 843 N N . ARG A 1 113 ? 14.183 -5.977 -6.200 1.00 86.56 113 ARG A N 1
ATOM 844 C CA . ARG A 1 113 ? 13.577 -4.907 -5.397 1.00 86.56 113 ARG A CA 1
ATOM 845 C C . ARG A 1 113 ? 13.488 -3.655 -6.254 1.00 86.56 113 ARG A C 1
ATOM 847 O O . ARG A 1 113 ? 14.513 -3.066 -6.586 1.00 86.56 113 ARG A O 1
ATOM 854 N N . LYS A 1 114 ? 12.268 -3.302 -6.648 1.00 87.38 114 LYS A N 1
ATOM 855 C CA . LYS A 1 114 ? 11.964 -2.191 -7.569 1.00 87.38 114 LYS A CA 1
ATOM 856 C C . LYS A 1 114 ? 11.172 -1.067 -6.909 1.00 87.38 114 LYS A C 1
ATOM 858 O O . LYS A 1 114 ? 10.762 -0.117 -7.571 1.00 87.38 114 LYS A O 1
ATOM 863 N N . LEU A 1 115 ? 10.989 -1.196 -5.598 1.00 94.38 115 LEU A N 1
ATOM 864 C CA . LEU A 1 115 ? 10.424 -0.182 -4.728 1.00 94.38 115 LEU A CA 1
ATOM 865 C C . LEU A 1 115 ? 11.541 0.498 -3.954 1.00 94.38 115 LEU A C 1
ATOM 867 O O . LEU A 1 115 ? 12.473 -0.167 -3.490 1.00 94.38 115 LEU A O 1
ATOM 871 N N . ARG A 1 116 ? 11.416 1.808 -3.778 1.00 93.69 116 ARG A N 1
ATOM 872 C CA . ARG A 1 116 ? 12.312 2.605 -2.949 1.00 93.69 116 ARG A CA 1
ATOM 873 C C . ARG A 1 116 ? 11.499 3.654 -2.205 1.00 93.69 116 ARG A C 1
ATOM 875 O O . ARG A 1 116 ? 10.639 4.310 -2.783 1.00 93.69 116 ARG A O 1
ATOM 882 N N . GLN A 1 117 ? 11.779 3.794 -0.917 1.00 93.94 117 GLN A N 1
ATOM 883 C CA . GLN A 1 117 ? 11.342 4.949 -0.146 1.00 93.94 117 GLN A CA 1
ATOM 884 C C . GLN A 1 117 ? 12.391 6.048 -0.327 1.00 93.94 117 GLN A C 1
ATOM 886 O O . GLN A 1 117 ? 13.587 5.767 -0.226 1.00 93.94 117 GLN A O 1
ATOM 891 N N . ILE A 1 118 ? 11.946 7.259 -0.651 1.00 92.31 118 ILE A N 1
ATOM 892 C CA . ILE A 1 118 ? 12.803 8.424 -0.883 1.00 92.31 118 ILE A CA 1
ATOM 893 C C . ILE A 1 118 ? 12.455 9.454 0.192 1.00 92.31 118 ILE A C 1
ATOM 895 O O . ILE A 1 118 ? 11.299 9.859 0.320 1.00 92.31 118 ILE A O 1
ATOM 899 N N . GLY A 1 119 ? 13.437 9.834 1.009 1.00 86.06 119 GLY A N 1
ATOM 900 C CA . GLY A 1 119 ? 13.181 10.616 2.220 1.00 86.06 119 GLY A CA 1
ATOM 901 C C . GLY A 1 119 ? 12.283 9.876 3.223 1.00 86.06 119 GLY A C 1
ATOM 902 O O . GLY A 1 119 ? 12.313 8.647 3.323 1.00 86.06 119 GLY A O 1
ATOM 903 N N . SER A 1 120 ? 11.484 10.621 3.992 1.00 82.50 120 SER A N 1
ATOM 904 C CA . SER A 1 120 ? 10.583 10.055 5.011 1.00 82.50 120 SER A CA 1
ATOM 905 C C . SER A 1 120 ? 9.154 9.796 4.524 1.00 82.50 120 SER A C 1
ATOM 907 O O . SER A 1 120 ? 8.424 9.033 5.156 1.00 82.50 120 SER A O 1
ATOM 909 N N . ASP A 1 121 ? 8.759 10.408 3.415 1.00 89.75 121 ASP A N 1
ATOM 910 C CA . ASP A 1 121 ? 7.358 10.713 3.114 1.00 89.75 121 ASP A CA 1
ATOM 911 C C . ASP A 1 121 ? 6.989 10.484 1.642 1.00 89.75 121 ASP A C 1
ATOM 913 O O . ASP A 1 121 ? 5.843 10.711 1.259 1.00 89.75 121 ASP A O 1
ATOM 917 N N . VAL A 1 122 ? 7.919 9.956 0.837 1.00 94.44 122 VAL A N 1
ATOM 918 C CA . VAL A 1 122 ? 7.675 9.570 -0.556 1.00 94.44 122 VAL A CA 1
ATOM 919 C C . VAL A 1 122 ? 8.035 8.102 -0.771 1.00 94.44 122 VAL A C 1
ATOM 921 O O . VAL A 1 122 ? 9.103 7.629 -0.376 1.00 94.44 122 VAL A O 1
ATOM 924 N N . ILE A 1 123 ? 7.146 7.371 -1.437 1.00 95.81 123 ILE A N 1
ATOM 925 C CA . ILE A 1 123 ? 7.385 6.011 -1.919 1.00 95.81 123 ILE A CA 1
ATOM 926 C C . ILE A 1 123 ? 7.319 5.997 -3.440 1.00 95.81 123 ILE A C 1
ATOM 928 O O . ILE A 1 123 ? 6.470 6.642 -4.052 1.00 95.81 123 ILE A O 1
ATOM 932 N N . ALA A 1 124 ? 8.230 5.258 -4.061 1.00 95.75 124 ALA A N 1
ATOM 933 C CA . ALA A 1 124 ? 8.313 5.167 -5.505 1.00 95.75 124 ALA A CA 1
ATOM 934 C C . ALA A 1 124 ? 8.524 3.721 -5.958 1.00 95.75 124 ALA A C 1
ATOM 936 O O . ALA A 1 124 ? 9.170 2.912 -5.284 1.00 95.75 124 ALA A O 1
ATOM 937 N N . GLY A 1 125 ? 7.967 3.402 -7.120 1.00 94.25 125 GLY A N 1
ATOM 938 C CA . GLY A 1 125 ? 8.074 2.103 -7.762 1.00 94.25 125 GLY A CA 1
ATOM 939 C C . GLY A 1 125 ? 8.336 2.254 -9.253 1.00 94.25 125 GLY A C 1
ATOM 940 O O . GLY A 1 125 ? 7.837 3.176 -9.893 1.00 94.25 125 GLY A O 1
ATOM 941 N N . PHE A 1 126 ? 9.139 1.355 -9.806 1.00 90.88 126 PHE A N 1
ATOM 942 C CA . PHE A 1 126 ? 9.640 1.469 -11.171 1.00 90.88 126 PHE A CA 1
ATOM 943 C C . PHE A 1 126 ? 9.472 0.162 -11.948 1.00 90.88 126 PHE A C 1
ATOM 945 O O . PHE A 1 126 ? 9.818 -0.905 -11.439 1.00 90.88 126 PHE A O 1
ATOM 952 N N . ALA A 1 127 ? 9.010 0.249 -13.197 1.00 88.75 127 ALA A N 1
ATOM 953 C CA . ALA A 1 127 ? 8.979 -0.877 -14.129 1.00 88.75 127 ALA A CA 1
ATOM 954 C C . ALA A 1 127 ? 10.030 -0.670 -15.229 1.00 88.75 127 ALA A C 1
ATOM 956 O O . ALA A 1 127 ? 9.967 0.304 -15.978 1.00 88.75 127 ALA A O 1
ATOM 957 N N . GLY A 1 128 ? 11.004 -1.584 -15.310 1.00 84.19 128 GLY A N 1
ATOM 958 C CA . GLY A 1 128 ? 12.099 -1.538 -16.283 1.00 84.19 128 GLY A CA 1
ATOM 959 C C . GLY A 1 128 ? 13.424 -2.082 -15.738 1.00 84.19 128 GLY A C 1
ATOM 960 O O . GLY A 1 128 ? 13.470 -2.810 -14.739 1.00 84.19 128 GLY A O 1
ATOM 961 N N . SER A 1 129 ? 14.537 -1.695 -16.368 1.00 82.06 129 SER A N 1
ATOM 962 C CA . SER A 1 129 ? 15.889 -2.116 -15.975 1.00 82.06 129 SER A CA 1
ATOM 963 C C . SER A 1 129 ? 16.280 -1.681 -14.566 1.00 82.06 129 SER A C 1
ATOM 965 O O . SER A 1 129 ? 15.868 -0.647 -14.052 1.00 82.06 129 SER A O 1
ATOM 967 N N . THR A 1 130 ? 17.103 -2.485 -13.895 1.00 80.12 130 THR A N 1
ATOM 968 C CA . THR A 1 130 ? 17.610 -2.137 -12.555 1.00 80.12 130 THR A CA 1
ATOM 969 C C . THR A 1 130 ? 18.581 -0.963 -12.608 1.00 80.12 130 THR A C 1
ATOM 971 O O . THR A 1 130 ? 18.579 -0.157 -11.686 1.00 80.12 130 THR A O 1
ATOM 974 N N . ALA A 1 131 ? 19.363 -0.840 -13.685 1.00 82.31 131 ALA A N 1
ATOM 975 C CA . ALA A 1 131 ? 20.285 0.280 -13.859 1.00 82.31 131 ALA A CA 1
ATOM 976 C C . ALA A 1 131 ? 19.523 1.609 -13.985 1.00 82.31 131 ALA A C 1
ATOM 978 O O . ALA A 1 131 ? 19.808 2.556 -13.256 1.00 82.31 131 ALA A O 1
ATOM 979 N N . ASP A 1 132 ? 18.491 1.630 -14.828 1.00 85.75 132 ASP A N 1
ATOM 980 C CA . ASP A 1 132 ? 17.660 2.815 -15.049 1.00 85.75 132 ASP A CA 1
ATOM 981 C C . ASP A 1 132 ? 16.923 3.234 -13.774 1.00 85.75 132 ASP A C 1
ATOM 983 O O . ASP A 1 132 ? 16.872 4.419 -13.449 1.00 85.75 132 ASP A O 1
ATOM 987 N N . ALA A 1 133 ? 16.416 2.258 -13.010 1.00 86.50 133 ALA A N 1
ATOM 988 C CA . ALA A 1 133 ? 15.749 2.508 -11.735 1.00 86.50 133 ALA A CA 1
ATOM 989 C C . ALA A 1 133 ? 16.652 3.275 -10.756 1.00 86.50 133 ALA A C 1
ATOM 991 O O . ALA A 1 133 ? 16.210 4.241 -10.141 1.00 86.50 133 ALA A O 1
ATOM 992 N N . ILE A 1 134 ? 17.920 2.864 -10.622 1.00 87.69 134 ILE A N 1
ATOM 993 C CA . ILE A 1 134 ? 18.880 3.507 -9.712 1.00 87.69 134 ILE A CA 1
ATOM 994 C C . ILE A 1 134 ? 19.078 4.970 -10.113 1.00 87.69 134 ILE A C 1
ATOM 996 O O . ILE A 1 134 ? 18.884 5.860 -9.288 1.00 87.69 134 ILE A O 1
ATOM 1000 N N . THR A 1 135 ? 19.372 5.220 -11.391 1.00 89.75 135 THR A N 1
ATOM 1001 C CA . THR A 1 135 ? 19.608 6.577 -11.899 1.00 89.75 135 THR A CA 1
ATOM 1002 C C . THR A 1 135 ? 18.378 7.474 -11.761 1.00 89.75 135 THR A C 1
ATOM 1004 O O . THR A 1 135 ? 18.505 8.645 -11.403 1.00 89.75 135 THR A O 1
ATOM 1007 N N . LEU A 1 136 ? 17.181 6.958 -12.043 1.00 91.31 136 LEU A N 1
ATOM 1008 C CA . LEU A 1 136 ? 15.950 7.745 -11.953 1.00 91.31 136 LEU A CA 1
ATOM 1009 C C . LEU A 1 136 ? 15.577 8.058 -10.502 1.00 91.31 136 LEU A C 1
ATOM 1011 O O . LEU A 1 136 ? 15.168 9.185 -10.229 1.00 91.31 136 LEU A O 1
ATOM 1015 N N . PHE A 1 137 ? 15.777 7.120 -9.571 1.00 93.06 137 PHE A N 1
ATOM 1016 C CA . PHE A 1 137 ? 15.554 7.381 -8.150 1.00 93.06 137 PHE A CA 1
ATOM 1017 C C . PHE A 1 137 ? 16.525 8.420 -7.589 1.00 93.06 137 PHE A C 1
ATOM 1019 O O . PHE A 1 137 ? 16.077 9.324 -6.896 1.00 93.06 137 PHE A O 1
ATOM 1026 N N . GLU A 1 138 ? 17.815 8.346 -7.921 1.00 93.31 138 GLU A N 1
ATOM 1027 C CA . GLU A 1 138 ? 18.809 9.343 -7.484 1.00 93.31 138 GLU A CA 1
ATOM 1028 C C . GLU A 1 138 ? 18.483 10.749 -8.012 1.00 93.31 138 GLU A C 1
ATOM 1030 O O . GLU A 1 138 ? 18.570 11.738 -7.288 1.00 93.31 138 GLU A O 1
ATOM 1035 N N . ARG A 1 139 ? 18.045 10.854 -9.274 1.00 93.12 139 ARG A N 1
ATOM 1036 C CA . ARG A 1 139 ? 17.631 12.139 -9.861 1.00 93.12 139 ARG A CA 1
ATOM 1037 C C . ARG A 1 139 ? 16.338 12.674 -9.251 1.00 93.12 139 ARG A C 1
ATOM 1039 O O . ARG A 1 139 ? 16.204 13.885 -9.091 1.00 93.12 139 ARG A O 1
ATOM 1046 N N . LEU A 1 140 ? 15.384 11.796 -8.942 1.00 94.75 140 LEU A N 1
ATOM 1047 C CA . LEU A 1 140 ? 14.147 12.179 -8.266 1.00 94.75 140 LEU A CA 1
ATOM 1048 C C . LEU A 1 140 ? 14.429 12.660 -6.837 1.00 94.75 140 LEU A C 1
ATOM 1050 O O . LEU A 1 140 ? 13.881 13.679 -6.433 1.00 94.75 140 LEU A O 1
ATOM 1054 N N . GLU A 1 141 ? 15.311 11.975 -6.111 1.00 94.56 141 GLU A N 1
ATOM 1055 C CA . GLU A 1 141 ? 15.765 12.357 -4.770 1.00 94.56 141 GLU A CA 1
ATOM 1056 C C . GLU A 1 141 ? 16.371 13.767 -4.776 1.00 94.56 141 GLU A C 1
ATOM 1058 O O . GLU A 1 141 ? 15.896 14.633 -4.046 1.00 94.56 141 GLU A O 1
ATOM 1063 N N . ALA A 1 142 ? 17.278 14.059 -5.714 1.00 95.06 142 ALA A N 1
ATOM 1064 C CA . ALA A 1 142 ? 17.832 15.404 -5.879 1.00 95.06 142 ALA A CA 1
ATOM 1065 C C . ALA A 1 142 ? 16.756 16.479 -6.150 1.00 95.06 142 ALA A C 1
ATOM 1067 O O . ALA A 1 142 ? 16.862 17.609 -5.675 1.00 95.06 142 ALA A O 1
ATOM 1068 N N . LYS A 1 143 ? 15.693 16.149 -6.901 1.00 95.12 143 LYS A N 1
ATOM 1069 C CA . LYS A 1 143 ? 14.580 17.083 -7.161 1.00 95.12 143 LYS A CA 1
ATOM 1070 C C . LYS A 1 143 ? 13.658 17.271 -5.963 1.00 95.12 143 LYS A C 1
ATOM 1072 O O . LYS A 1 143 ? 13.109 18.357 -5.799 1.00 95.12 143 LYS A O 1
ATOM 1077 N N . LEU A 1 144 ? 13.495 16.249 -5.131 1.00 94.56 144 LEU A N 1
ATOM 1078 C CA . LEU A 1 144 ? 12.751 16.349 -3.877 1.00 94.56 144 LEU A CA 1
ATOM 1079 C C . LEU A 1 144 ? 13.508 17.181 -2.835 1.00 94.56 144 LEU A C 1
ATOM 1081 O O . LEU A 1 144 ? 12.876 17.941 -2.106 1.00 94.56 144 LEU A O 1
ATOM 1085 N N . GLU A 1 145 ? 14.841 17.104 -2.808 1.00 93.19 145 GLU A N 1
ATOM 1086 C CA . GLU A 1 145 ? 15.685 17.973 -1.977 1.00 93.19 145 GLU A CA 1
ATOM 1087 C C . GLU A 1 145 ? 15.636 19.443 -2.428 1.00 93.19 145 GLU A C 1
ATOM 1089 O O . GLU A 1 145 ? 15.596 20.345 -1.593 1.00 93.19 145 GLU A O 1
ATOM 1094 N N . GLU A 1 146 ? 15.589 19.697 -3.741 1.00 94.19 146 GLU A N 1
ATOM 1095 C CA . GLU A 1 146 ? 15.448 21.049 -4.307 1.00 94.19 146 GLU A CA 1
ATOM 1096 C C . GLU A 1 146 ? 14.065 21.667 -4.007 1.00 94.19 146 GLU A C 1
ATOM 1098 O O . GLU A 1 146 ? 13.951 22.876 -3.793 1.00 94.19 146 GLU A O 1
ATOM 1103 N N . TYR A 1 147 ? 13.012 20.841 -3.969 1.00 92.50 147 TYR A N 1
ATOM 1104 C CA . TYR A 1 147 ? 11.619 21.259 -3.768 1.00 92.50 147 TYR A CA 1
ATOM 1105 C C . TYR A 1 147 ? 10.943 20.501 -2.608 1.00 92.50 147 TYR A C 1
ATOM 1107 O O . TYR A 1 147 ? 10.014 19.715 -2.838 1.00 92.50 147 TYR A O 1
ATOM 1115 N N . PRO A 1 148 ? 11.352 20.751 -1.350 1.00 88.50 148 PRO A N 1
ATOM 1116 C CA . PRO A 1 148 ? 10.844 20.016 -0.197 1.00 88.50 148 PRO A CA 1
ATOM 1117 C C . PRO A 1 148 ? 9.334 20.228 -0.015 1.00 88.50 148 PRO A C 1
ATOM 1119 O O . PRO A 1 148 ? 8.826 21.350 -0.096 1.00 88.50 148 PRO A O 1
ATOM 1122 N N . GLY A 1 149 ? 8.606 19.133 0.219 1.00 85.69 149 GLY A N 1
ATOM 1123 C CA . GLY A 1 149 ? 7.154 19.136 0.437 1.00 85.69 149 GLY A CA 1
ATOM 1124 C C . GLY A 1 149 ? 6.299 19.421 -0.806 1.00 85.69 149 GLY A C 1
ATOM 1125 O O . GLY A 1 149 ? 5.081 19.516 -0.691 1.00 85.69 149 GLY A O 1
ATOM 1126 N N . GLN A 1 150 ? 6.901 19.558 -1.993 1.00 88.62 150 GLN A N 1
ATOM 1127 C CA . GLN A 1 150 ? 6.190 19.830 -3.247 1.00 88.62 150 GLN A CA 1
ATOM 1128 C C . GLN A 1 150 ? 6.390 18.684 -4.244 1.00 88.62 150 GLN A C 1
ATOM 1130 O O . GLN A 1 150 ? 7.040 18.856 -5.279 1.00 88.62 150 GLN A O 1
ATOM 1135 N N . LEU A 1 151 ? 5.796 17.519 -3.959 1.00 92.81 151 LEU A N 1
ATOM 1136 C CA . LEU A 1 151 ? 5.956 16.319 -4.788 1.00 92.81 151 LEU A CA 1
ATOM 1137 C C . LEU A 1 151 ? 5.599 16.575 -6.261 1.00 92.81 151 LEU A C 1
ATOM 1139 O O . LEU A 1 151 ? 6.371 16.227 -7.154 1.00 92.81 151 LEU A O 1
ATOM 1143 N N . MET A 1 152 ? 4.471 17.246 -6.513 1.00 92.88 152 MET A N 1
ATOM 1144 C CA . MET A 1 152 ? 4.017 17.586 -7.865 1.00 92.88 152 MET A CA 1
ATOM 1145 C C . MET A 1 152 ? 5.080 18.363 -8.648 1.00 92.88 152 MET A C 1
ATOM 1147 O O . MET A 1 152 ? 5.394 18.037 -9.793 1.00 92.88 152 MET A O 1
ATOM 1151 N N . ARG A 1 153 ? 5.680 19.374 -8.013 1.00 93.69 153 ARG A N 1
ATOM 1152 C CA . ARG A 1 153 ? 6.698 20.221 -8.635 1.00 93.69 153 ARG A CA 1
ATOM 1153 C C . ARG A 1 153 ? 7.987 19.449 -8.894 1.00 93.69 153 ARG A C 1
ATOM 1155 O O . ARG A 1 153 ? 8.518 19.531 -9.999 1.00 93.69 153 ARG A O 1
ATOM 1162 N N . ALA A 1 154 ? 8.454 18.673 -7.916 1.00 95.69 154 ALA A N 1
ATOM 1163 C CA . ALA A 1 154 ? 9.635 17.827 -8.069 1.00 95.69 154 ALA A CA 1
ATOM 1164 C C . ALA A 1 154 ? 9.467 16.832 -9.232 1.00 95.69 154 ALA A C 1
ATOM 1166 O O . ALA A 1 154 ? 10.371 16.682 -10.054 1.00 95.69 154 ALA A O 1
ATOM 1167 N N . CYS A 1 155 ? 8.283 16.221 -9.357 1.00 95.50 155 CYS A N 1
ATOM 1168 C CA . CYS A 1 155 ? 7.946 15.302 -10.443 1.00 95.50 155 CYS A CA 1
ATOM 1169 C C . CYS A 1 155 ? 7.922 15.996 -11.813 1.00 95.50 155 CYS A C 1
ATOM 1171 O O . CYS A 1 155 ? 8.475 15.466 -12.772 1.00 95.50 155 CYS A O 1
ATOM 1173 N N . VAL A 1 156 ? 7.355 17.202 -11.918 1.00 95.38 156 VAL A N 1
ATOM 1174 C CA . VAL A 1 156 ? 7.360 17.982 -13.170 1.00 95.38 156 VAL A CA 1
ATOM 1175 C C . VAL A 1 156 ? 8.780 18.356 -13.602 1.00 95.38 156 VAL A C 1
ATOM 1177 O O . VAL A 1 156 ? 9.126 18.218 -14.776 1.00 95.38 156 VAL A O 1
ATOM 1180 N N . GLU A 1 157 ? 9.631 18.794 -12.675 1.00 95.00 157 GLU A N 1
ATOM 1181 C CA . GLU A 1 157 ? 11.028 19.116 -12.992 1.00 95.00 157 GLU A CA 1
ATOM 1182 C C . GLU A 1 157 ? 11.849 17.867 -13.341 1.00 95.00 157 GLU A C 1
ATOM 1184 O O . GLU A 1 157 ? 12.683 17.898 -14.250 1.00 95.00 157 GLU A O 1
ATOM 1189 N N . MET A 1 158 ? 11.572 16.738 -12.686 1.00 94.44 158 MET A N 1
ATOM 1190 C CA . MET A 1 158 ? 12.150 15.444 -13.039 1.00 94.44 158 MET A CA 1
ATOM 1191 C C . MET A 1 158 ? 11.719 14.999 -14.444 1.00 94.44 158 MET A C 1
ATOM 1193 O O . MET A 1 158 ? 12.569 14.601 -15.238 1.00 94.44 158 MET A O 1
ATOM 1197 N N . ALA A 1 159 ? 10.442 15.141 -14.802 1.00 93.62 159 ALA A N 1
ATOM 1198 C CA . ALA A 1 159 ? 9.922 14.789 -16.122 1.00 93.62 159 ALA A CA 1
ATOM 1199 C C . ALA A 1 159 ? 10.569 15.622 -17.244 1.00 93.62 159 ALA A C 1
ATOM 1201 O O . ALA A 1 159 ? 10.949 15.087 -18.289 1.00 93.62 159 ALA A O 1
ATOM 1202 N N . LYS A 1 160 ? 10.782 16.926 -17.011 1.00 93.12 160 LYS A N 1
ATOM 1203 C CA . LYS A 1 160 ? 11.538 17.798 -17.928 1.00 93.12 160 LYS A CA 1
ATOM 1204 C C . LYS A 1 160 ? 12.983 17.325 -18.092 1.00 93.12 160 LYS A C 1
ATOM 1206 O O . LYS A 1 160 ? 13.483 17.261 -19.220 1.00 93.12 160 LYS A O 1
ATOM 1211 N N . LEU A 1 161 ? 13.651 16.967 -16.993 1.00 91.81 161 LEU A N 1
ATOM 1212 C CA . LEU A 1 161 ? 15.011 16.422 -17.023 1.00 91.81 161 LEU A CA 1
ATOM 1213 C C . LEU A 1 161 ? 15.060 15.091 -17.787 1.00 91.81 161 LEU A C 1
ATOM 1215 O O . LEU A 1 161 ? 15.946 14.885 -18.612 1.00 91.81 161 LEU A O 1
ATOM 1219 N N . TRP A 1 162 ? 14.087 14.210 -17.561 1.00 91.94 162 TRP A N 1
ATOM 1220 C CA . TRP A 1 162 ? 13.988 12.915 -18.232 1.00 91.94 162 TRP A CA 1
ATOM 1221 C C . TRP A 1 162 ? 13.828 13.096 -19.748 1.00 91.94 162 TRP A C 1
ATOM 1223 O O . TRP A 1 162 ? 14.580 12.511 -20.528 1.00 91.94 162 TRP A O 1
ATOM 1233 N N . ARG A 1 163 ? 12.924 13.983 -20.180 1.00 89.75 163 ARG A N 1
ATOM 1234 C CA . ARG A 1 163 ? 12.664 14.260 -21.602 1.00 89.75 163 ARG A CA 1
ATOM 1235 C C . ARG A 1 163 ? 13.854 14.894 -22.333 1.00 89.75 163 ARG A C 1
ATOM 1237 O O . ARG A 1 163 ? 14.033 14.674 -23.535 1.00 89.75 163 ARG A O 1
ATOM 1244 N N . THR A 1 164 ? 14.634 15.723 -21.641 1.00 89.75 164 THR A N 1
ATOM 1245 C CA . THR A 1 164 ? 15.773 16.452 -22.230 1.00 89.75 164 THR A CA 1
ATOM 1246 C C . THR A 1 164 ? 17.053 15.620 -22.271 1.00 89.75 164 THR A C 1
ATOM 1248 O O . THR A 1 164 ? 17.877 15.814 -23.168 1.00 89.75 164 THR A O 1
ATOM 1251 N N . ASP A 1 165 ? 17.207 14.654 -21.365 1.00 90.00 165 ASP A N 1
ATOM 1252 C CA . ASP A 1 165 ? 18.356 13.756 -21.340 1.00 90.00 165 ASP A CA 1
ATOM 1253 C C . ASP A 1 165 ? 18.345 12.796 -22.548 1.00 90.00 165 ASP A C 1
ATOM 1255 O O . ASP A 1 165 ? 17.395 12.047 -22.795 1.00 90.00 165 ASP A O 1
ATOM 1259 N N . LYS A 1 166 ? 19.441 12.812 -23.319 1.00 87.38 166 LYS A N 1
ATOM 1260 C CA . LYS A 1 166 ? 19.610 12.017 -24.546 1.00 87.38 166 LYS A CA 1
ATOM 1261 C C . LYS A 1 166 ? 19.494 10.508 -24.304 1.00 87.38 166 LYS A C 1
ATOM 1263 O O . LYS A 1 166 ? 19.066 9.792 -25.213 1.00 87.38 166 LYS A O 1
ATOM 1268 N N . TYR A 1 167 ? 19.912 10.034 -23.134 1.00 85.19 167 TYR A N 1
ATOM 1269 C CA . TYR A 1 167 ? 19.905 8.621 -22.776 1.00 85.19 167 TYR A CA 1
ATOM 1270 C C . TYR A 1 167 ? 18.564 8.222 -22.170 1.00 85.19 167 TYR A C 1
ATOM 1272 O O . TYR A 1 167 ? 17.966 7.247 -22.622 1.00 85.19 167 TYR A O 1
ATOM 1280 N N . LEU A 1 168 ? 18.047 9.005 -21.220 1.00 82.44 168 LEU A N 1
ATOM 1281 C CA . LEU A 1 168 ? 16.839 8.615 -20.494 1.00 82.44 168 LEU A CA 1
ATOM 1282 C C . LEU A 1 168 ? 15.563 8.652 -21.346 1.00 82.44 168 LEU A C 1
ATOM 1284 O O . LEU A 1 168 ? 14.673 7.833 -21.139 1.00 82.44 168 LEU A O 1
ATOM 1288 N N . ARG A 1 169 ? 15.459 9.551 -22.332 1.00 83.00 169 ARG A N 1
ATOM 1289 C CA . ARG A 1 169 ? 14.257 9.663 -23.183 1.00 83.00 169 ARG A CA 1
ATOM 1290 C C . ARG A 1 169 ? 13.968 8.443 -24.066 1.00 83.00 169 ARG A C 1
ATOM 1292 O O . ARG A 1 169 ? 12.922 8.389 -24.700 1.00 83.00 169 ARG A O 1
ATOM 1299 N N . LYS A 1 170 ? 14.937 7.534 -24.214 1.00 82.81 170 LYS A N 1
ATOM 1300 C CA . LYS A 1 170 ? 14.788 6.290 -24.988 1.00 82.81 170 LYS A CA 1
ATOM 1301 C C . LYS A 1 170 ? 14.290 5.130 -24.133 1.00 82.81 170 LYS A C 1
ATOM 1303 O O . LYS A 1 170 ? 14.047 4.055 -24.667 1.00 82.81 170 LYS A O 1
ATOM 1308 N N . LEU A 1 171 ? 14.202 5.333 -22.823 1.00 80.06 171 LEU A N 1
ATOM 1309 C CA . LEU A 1 171 ? 13.715 4.324 -21.907 1.00 80.06 171 LEU A CA 1
ATOM 1310 C C . LEU A 1 171 ? 12.202 4.207 -22.063 1.00 80.06 171 LEU A C 1
ATOM 1312 O O . LEU A 1 171 ? 11.484 5.194 -21.935 1.00 80.06 171 LEU A O 1
ATOM 1316 N N . GLU A 1 172 ? 11.722 2.985 -22.257 1.00 75.88 172 GLU A N 1
ATOM 1317 C CA . GLU A 1 172 ? 10.290 2.647 -22.230 1.00 75.88 172 GLU A CA 1
ATOM 1318 C C . GLU A 1 172 ? 9.738 2.574 -20.798 1.00 75.88 172 GLU A C 1
ATOM 1320 O O . GLU A 1 172 ? 8.633 2.097 -20.549 1.00 75.88 172 GLU A O 1
ATOM 1325 N N . ALA A 1 173 ? 10.538 3.013 -19.830 1.00 79.12 173 ALA A N 1
ATOM 1326 C CA . ALA A 1 173 ? 10.239 2.837 -18.434 1.00 79.12 173 ALA A CA 1
ATOM 1327 C C . ALA A 1 173 ? 9.189 3.829 -17.933 1.00 79.12 173 ALA A C 1
ATOM 1329 O O . ALA A 1 173 ? 9.136 4.995 -18.335 1.00 79.12 173 ALA A O 1
ATOM 1330 N N . VAL A 1 174 ? 8.393 3.345 -16.985 1.00 90.62 174 VAL A N 1
ATOM 1331 C CA . VAL A 1 174 ? 7.362 4.111 -16.289 1.00 90.62 174 VAL A CA 1
ATOM 1332 C C . VAL A 1 174 ? 7.643 4.026 -14.794 1.00 90.62 174 VAL A C 1
ATOM 1334 O O . VAL A 1 174 ? 8.088 2.991 -14.289 1.00 90.62 174 VAL A O 1
ATOM 1337 N N . MET A 1 175 ? 7.400 5.121 -14.080 1.00 93.00 175 MET A N 1
ATOM 1338 C CA . MET A 1 175 ? 7.601 5.211 -12.638 1.00 93.00 175 MET A CA 1
ATOM 1339 C C . MET A 1 175 ? 6.324 5.698 -11.958 1.00 93.00 175 MET A C 1
ATOM 1341 O O . MET A 1 175 ? 5.699 6.647 -12.422 1.00 93.00 175 MET A O 1
ATOM 1345 N N . ILE A 1 176 ? 5.957 5.059 -10.851 1.00 95.94 176 ILE A N 1
ATOM 1346 C CA . ILE A 1 176 ? 4.925 5.538 -9.932 1.00 95.94 176 ILE A CA 1
ATOM 1347 C C . ILE A 1 176 ? 5.627 6.200 -8.753 1.00 95.94 176 ILE A C 1
ATOM 1349 O O . ILE A 1 176 ? 6.563 5.630 -8.192 1.00 95.94 176 ILE A O 1
ATOM 1353 N N . VAL A 1 177 ? 5.158 7.376 -8.355 1.00 95.75 177 VAL A N 1
ATOM 1354 C CA . VAL A 1 177 ? 5.632 8.094 -7.172 1.00 95.75 177 VAL A CA 1
ATOM 1355 C C . VAL A 1 177 ? 4.423 8.565 -6.382 1.00 95.75 177 VAL A C 1
ATOM 1357 O O . VAL A 1 177 ? 3.506 9.144 -6.953 1.00 95.75 177 VAL A O 1
ATOM 1360 N N . ALA A 1 178 ? 4.405 8.321 -5.080 1.00 94.44 178 ALA A N 1
ATOM 1361 C CA . ALA A 1 178 ? 3.310 8.728 -4.215 1.00 94.44 178 ALA A CA 1
ATOM 1362 C C . ALA A 1 178 ? 3.834 9.294 -2.896 1.00 94.44 178 ALA A C 1
ATOM 1364 O O . ALA A 1 178 ? 4.789 8.768 -2.320 1.00 94.44 178 ALA A O 1
ATOM 1365 N N . ASP A 1 179 ? 3.179 10.343 -2.410 1.00 92.69 179 ASP A N 1
ATOM 1366 C CA . ASP A 1 179 ? 3.279 10.790 -1.022 1.00 92.69 179 ASP A CA 1
ATOM 1367 C C . ASP A 1 179 ? 1.969 10.467 -0.288 1.00 92.69 179 ASP A C 1
ATOM 1369 O O . ASP A 1 179 ? 1.151 9.666 -0.742 1.00 92.69 179 ASP A O 1
ATOM 1373 N N . LYS A 1 180 ? 1.749 11.072 0.876 1.00 88.50 180 LYS A N 1
ATOM 1374 C CA . LYS A 1 180 ? 0.500 10.912 1.625 1.00 88.50 180 LYS A CA 1
ATOM 1375 C C . LYS A 1 180 ? -0.728 11.538 0.946 1.00 88.50 180 LYS A C 1
ATOM 1377 O O . LYS A 1 180 ? -1.822 11.056 1.196 1.00 88.50 180 LYS A O 1
ATOM 1382 N N . ASN A 1 181 ? -0.562 12.531 0.073 1.00 85.50 181 ASN A N 1
ATOM 1383 C CA . ASN A 1 181 ? -1.652 13.309 -0.520 1.00 85.50 181 ASN A CA 1
ATOM 1384 C C . ASN A 1 181 ? -1.970 12.869 -1.959 1.00 85.50 181 ASN A C 1
ATOM 1386 O O . ASN A 1 181 ? -3.126 12.639 -2.290 1.00 85.50 181 ASN A O 1
ATOM 1390 N N . ILE A 1 182 ? -0.949 12.748 -2.812 1.00 89.50 182 ILE A N 1
ATOM 1391 C CA . ILE A 1 182 ? -1.076 12.564 -4.260 1.00 89.50 182 ILE A CA 1
ATOM 1392 C C . ILE A 1 182 ? -0.288 11.345 -4.745 1.00 89.50 182 ILE A C 1
ATOM 1394 O O . ILE A 1 182 ? 0.706 10.918 -4.150 1.00 89.50 182 ILE A O 1
ATOM 1398 N N . THR A 1 183 ? -0.739 10.780 -5.860 1.00 92.69 183 THR A N 1
ATOM 1399 C CA . THR A 1 183 ? -0.074 9.680 -6.566 1.00 92.69 183 THR A CA 1
ATOM 1400 C C . THR A 1 183 ? 0.156 10.112 -8.006 1.00 92.69 183 THR A C 1
ATOM 1402 O O . THR A 1 183 ? -0.771 10.559 -8.667 1.00 92.69 183 THR A O 1
ATOM 1405 N N . LEU A 1 184 ? 1.377 9.971 -8.511 1.00 94.44 184 LEU A N 1
ATOM 1406 C CA . LEU A 1 184 ? 1.782 10.450 -9.827 1.00 94.44 184 LEU A CA 1
ATOM 1407 C C . LEU A 1 184 ? 2.452 9.345 -10.641 1.00 94.44 184 LEU A C 1
ATOM 1409 O O . LEU A 1 184 ? 3.194 8.513 -10.116 1.00 94.44 184 LEU A O 1
ATOM 1413 N N . ILE A 1 185 ? 2.214 9.380 -11.947 1.00 94.69 185 ILE A N 1
ATOM 1414 C CA . ILE A 1 185 ? 2.848 8.524 -12.946 1.00 94.69 185 ILE A CA 1
ATOM 1415 C C . ILE A 1 185 ? 3.767 9.388 -13.796 1.00 94.69 185 ILE A C 1
ATOM 1417 O O . ILE A 1 185 ? 3.341 10.411 -14.331 1.00 94.69 185 ILE A O 1
ATOM 1421 N N . LEU A 1 186 ? 5.014 8.954 -13.934 1.00 93.94 186 LEU A N 1
ATOM 1422 C CA . LEU A 1 186 ? 6.055 9.614 -14.712 1.00 93.94 186 LEU A CA 1
ATOM 1423 C C . LEU A 1 186 ? 6.481 8.725 -15.875 1.00 93.94 186 LEU A C 1
ATOM 1425 O O . LEU A 1 186 ? 6.730 7.529 -15.693 1.00 93.94 186 LEU A O 1
ATOM 1429 N N . THR A 1 187 ? 6.601 9.324 -17.057 1.00 90.62 187 THR A N 1
ATOM 1430 C CA . THR A 1 187 ? 7.024 8.636 -18.284 1.00 90.62 187 THR A CA 1
ATOM 1431 C C . THR A 1 187 ? 8.274 9.285 -18.879 1.00 90.62 187 THR A C 1
ATOM 1433 O O . THR A 1 187 ? 8.513 10.485 -18.720 1.00 90.62 187 THR A O 1
ATOM 1436 N N . GLY A 1 188 ? 9.046 8.518 -19.656 1.00 85.69 188 GLY A N 1
ATOM 1437 C CA . GLY A 1 188 ? 10.196 9.045 -20.407 1.00 85.69 188 GLY A CA 1
ATOM 1438 C C . GLY A 1 188 ? 9.845 10.084 -21.480 1.00 85.69 188 GLY A C 1
ATOM 1439 O O . GLY A 1 188 ? 10.718 10.823 -21.944 1.00 85.69 188 GLY A O 1
ATOM 1440 N N . ASN A 1 189 ? 8.561 10.207 -21.830 1.00 86.00 189 ASN A N 1
ATOM 1441 C CA . ASN A 1 189 ? 8.059 11.268 -22.700 1.00 86.00 189 ASN A CA 1
ATOM 1442 C C . ASN A 1 189 ? 7.960 12.619 -21.978 1.00 86.00 189 ASN A C 1
ATOM 1444 O O . ASN A 1 189 ? 7.782 13.642 -22.639 1.00 86.00 189 ASN A O 1
ATOM 1448 N N . GLY A 1 190 ? 8.140 12.655 -20.658 1.00 86.31 190 GLY A N 1
ATOM 1449 C CA . GLY A 1 190 ? 7.999 13.861 -19.850 1.00 86.31 190 GLY A CA 1
ATOM 1450 C C . GLY A 1 190 ? 6.558 14.144 -19.433 1.00 86.31 190 GLY A C 1
ATOM 1451 O O . GLY A 1 190 ? 6.248 15.290 -19.112 1.00 86.31 190 GLY A O 1
ATOM 1452 N N . ASP A 1 191 ? 5.692 13.129 -19.446 1.00 90.19 191 ASP A N 1
ATOM 1453 C CA . ASP A 1 191 ? 4.327 13.249 -18.943 1.00 90.19 191 ASP A CA 1
ATOM 1454 C C . ASP A 1 191 ? 4.311 13.042 -17.425 1.00 90.19 191 ASP A C 1
ATOM 1456 O O . ASP A 1 191 ? 5.030 12.188 -16.895 1.00 90.19 191 ASP A O 1
ATOM 1460 N N . VAL A 1 192 ? 3.463 13.812 -16.740 1.00 93.50 192 VAL A N 1
ATOM 1461 C CA . VAL A 1 192 ? 3.147 13.622 -15.322 1.00 93.50 192 VAL A CA 1
ATOM 1462 C C . VAL A 1 192 ? 1.640 13.504 -15.190 1.00 93.50 192 VAL A C 1
ATOM 1464 O O . VAL A 1 192 ? 0.919 14.448 -15.509 1.00 93.50 192 VAL A O 1
ATOM 1467 N N . LEU A 1 193 ? 1.171 12.331 -14.773 1.00 91.75 193 LEU A N 1
ATOM 1468 C CA . LEU A 1 193 ? -0.249 11.993 -14.764 1.00 91.75 193 LEU A CA 1
ATOM 1469 C C . LEU A 1 193 ? -0.701 11.648 -13.349 1.00 91.75 193 LEU A C 1
ATOM 1471 O O . LEU A 1 193 ? -0.091 10.808 -12.690 1.00 91.75 193 LEU A O 1
ATOM 1475 N N . GLU A 1 194 ? -1.789 12.269 -12.914 1.00 89.31 194 GLU A N 1
ATOM 1476 C CA . GLU A 1 194 ? -2.500 11.913 -11.690 1.00 89.31 194 GLU A CA 1
ATOM 1477 C C . GLU A 1 194 ? -3.709 11.025 -12.053 1.00 89.31 194 GLU A C 1
ATOM 1479 O O . GLU A 1 194 ? -4.443 11.341 -12.997 1.00 89.31 194 GLU A O 1
ATOM 1484 N N . PRO A 1 195 ? -3.907 9.878 -11.382 1.00 84.62 195 PRO A N 1
ATOM 1485 C CA . PRO A 1 195 ? -5.051 9.006 -11.619 1.00 84.62 195 PRO A CA 1
ATOM 1486 C C . PRO A 1 195 ? -6.336 9.628 -11.051 1.00 84.62 195 PRO A C 1
ATOM 1488 O O . PRO A 1 195 ? -6.426 9.897 -9.860 1.00 84.62 195 PRO A O 1
ATOM 1491 N N . ASN A 1 196 ? -7.364 9.785 -11.887 1.00 66.38 196 ASN A N 1
ATOM 1492 C CA . ASN A 1 196 ? -8.624 10.449 -11.512 1.00 66.38 196 ASN A CA 1
ATOM 1493 C C . ASN A 1 196 ? -9.760 9.483 -11.099 1.00 66.38 196 ASN A C 1
ATOM 1495 O O . ASN A 1 196 ? -10.929 9.865 -11.129 1.00 66.38 196 ASN A O 1
ATOM 1499 N N . GLU A 1 197 ? -9.468 8.219 -10.782 1.00 59.53 197 GLU A N 1
ATOM 1500 C CA . GLU A 1 197 ? -10.501 7.198 -10.537 1.00 59.53 197 GLU A CA 1
ATOM 1501 C C . GLU A 1 197 ? -10.602 6.791 -9.057 1.00 59.53 197 GLU A C 1
ATOM 1503 O O . GLU A 1 197 ? -9.689 6.132 -8.566 1.00 59.53 197 GLU A O 1
ATOM 1508 N N . GLY A 1 198 ? -11.741 7.091 -8.403 1.00 49.78 198 GLY A N 1
ATOM 1509 C CA . GLY A 1 198 ? -12.089 6.575 -7.063 1.00 49.78 198 GLY A CA 1
ATOM 1510 C C . GLY A 1 198 ? -12.514 7.629 -6.029 1.00 49.78 198 GLY A C 1
ATOM 1511 O O . GLY A 1 198 ? -11.916 7.737 -4.965 1.00 49.78 198 GLY A O 1
ATOM 1512 N N . GLY A 1 199 ? -13.545 8.439 -6.302 1.00 46.16 199 GLY A N 1
ATOM 1513 C CA . GLY A 1 199 ? -13.935 9.518 -5.377 1.00 46.16 199 GLY A CA 1
ATOM 1514 C C . GLY A 1 199 ? -12.801 10.531 -5.154 1.00 46.16 199 GLY A C 1
ATOM 1515 O O . GLY A 1 199 ? -11.753 10.456 -5.780 1.00 46.16 199 GLY A O 1
ATOM 1516 N N . ALA A 1 200 ? -12.995 11.527 -4.294 1.00 50.81 200 ALA A N 1
ATOM 1517 C CA . ALA A 1 200 ? -12.039 12.633 -4.178 1.00 50.81 200 ALA A CA 1
ATOM 1518 C C . ALA A 1 200 ? -10.644 12.240 -3.626 1.00 50.81 200 ALA A C 1
ATOM 1520 O O . ALA A 1 200 ? -9.777 13.104 -3.617 1.00 50.81 200 ALA A O 1
ATOM 1521 N N . ASN A 1 201 ? -10.423 10.991 -3.176 1.00 66.75 201 ASN A N 1
ATOM 1522 C CA . ASN A 1 201 ? -9.204 10.581 -2.460 1.00 66.75 201 ASN A CA 1
ATOM 1523 C C . ASN A 1 201 ? -8.694 9.146 -2.726 1.00 66.75 201 ASN A C 1
ATOM 1525 O O . ASN A 1 201 ? -7.561 8.863 -2.335 1.00 66.75 201 ASN A O 1
ATOM 1529 N N . ASP A 1 202 ? -9.453 8.233 -3.345 1.00 85.50 202 ASP A N 1
ATOM 1530 C CA . ASP A 1 202 ? -8.978 6.862 -3.591 1.00 85.50 202 ASP A CA 1
ATOM 1531 C C . ASP A 1 202 ? -8.453 6.738 -5.027 1.00 85.50 202 ASP A C 1
ATOM 1533 O O . ASP A 1 202 ? -8.948 7.382 -5.948 1.00 85.50 202 ASP A O 1
ATOM 1537 N N . SER A 1 203 ? -7.402 5.942 -5.231 1.00 89.25 203 SER A N 1
ATOM 1538 C CA . SER A 1 203 ? -6.830 5.739 -6.568 1.00 89.25 203 SER A CA 1
ATOM 1539 C C . SER A 1 203 ? -6.090 4.417 -6.695 1.00 89.25 203 SER A C 1
ATOM 1541 O O . SER A 1 203 ? -5.509 3.898 -5.741 1.00 89.25 203 SER A O 1
ATOM 1543 N N . VAL A 1 204 ? -6.087 3.870 -7.910 1.00 93.00 204 VAL A N 1
ATOM 1544 C CA . VAL A 1 204 ? -5.349 2.653 -8.261 1.00 93.00 204 VAL A CA 1
ATOM 1545 C C . VAL A 1 204 ? -4.532 2.904 -9.514 1.00 93.00 204 VAL A C 1
ATOM 1547 O O . VAL A 1 204 ? -5.055 3.337 -10.539 1.00 93.00 204 VAL A O 1
ATOM 1550 N N . VAL A 1 205 ? -3.248 2.574 -9.442 1.00 94.56 205 VAL A N 1
ATOM 1551 C CA . VAL A 1 205 ? -2.305 2.696 -10.552 1.00 94.56 205 VAL A CA 1
ATOM 1552 C C . VAL A 1 205 ? -1.460 1.445 -10.631 1.00 94.56 205 VAL A C 1
ATOM 1554 O O . VAL A 1 205 ? -0.946 0.990 -9.619 1.00 94.56 205 VAL A O 1
ATOM 1557 N N . GLY A 1 206 ? -1.247 0.918 -11.828 1.00 94.31 206 GLY A N 1
ATOM 1558 C CA . GLY A 1 206 ? -0.328 -0.191 -12.047 1.00 94.31 206 GLY A CA 1
ATOM 1559 C C . GLY A 1 206 ? 0.524 0.019 -13.287 1.00 94.31 206 GLY A C 1
ATOM 1560 O O . GLY A 1 206 ? 0.087 0.616 -14.267 1.00 94.31 206 GLY A O 1
ATOM 1561 N N . ILE A 1 207 ? 1.753 -0.476 -13.232 1.00 94.25 207 ILE A N 1
ATOM 1562 C CA . ILE A 1 207 ? 2.729 -0.428 -14.321 1.00 94.25 207 ILE A CA 1
ATOM 1563 C C . ILE A 1 207 ? 3.420 -1.791 -14.457 1.00 94.25 207 ILE A C 1
ATOM 1565 O O . ILE A 1 207 ? 3.352 -2.633 -13.558 1.00 94.25 207 ILE A O 1
ATOM 1569 N N . GLY A 1 208 ? 4.104 -1.999 -15.581 1.00 91.94 208 GLY A N 1
ATOM 1570 C CA . GLY A 1 208 ? 4.823 -3.239 -15.874 1.00 91.94 208 GLY A CA 1
ATOM 1571 C C . GLY A 1 208 ? 3.958 -4.324 -16.516 1.00 91.94 208 GLY A C 1
ATOM 1572 O O . GLY A 1 208 ? 2.780 -4.121 -16.816 1.00 91.94 208 GLY A O 1
ATOM 1573 N N . SER A 1 209 ? 4.564 -5.491 -16.741 1.00 90.62 209 SER A N 1
ATOM 1574 C CA . SER A 1 209 ? 3.996 -6.585 -17.542 1.00 90.62 209 SER A CA 1
ATOM 1575 C C . SER A 1 209 ? 2.646 -7.102 -17.030 1.00 90.62 209 SER A C 1
ATOM 1577 O O . SER A 1 209 ? 1.779 -7.457 -17.825 1.00 90.62 209 SER A O 1
ATOM 1579 N N . GLY A 1 210 ? 2.446 -7.121 -15.711 1.00 92.94 210 GLY A N 1
ATOM 1580 C CA . GLY A 1 210 ? 1.206 -7.542 -15.062 1.00 92.94 210 GLY A CA 1
ATOM 1581 C C . GLY A 1 210 ? 0.304 -6.394 -14.594 1.00 92.94 210 GLY A C 1
ATOM 1582 O O . GLY A 1 210 ? -0.711 -6.650 -13.945 1.00 92.94 210 GLY A O 1
ATOM 1583 N N . GLY A 1 211 ? 0.648 -5.138 -14.908 1.00 93.69 211 GLY A N 1
ATOM 1584 C CA . GLY A 1 211 ? -0.005 -3.954 -14.339 1.00 93.69 211 GLY A CA 1
ATOM 1585 C C . GLY A 1 211 ? -1.515 -3.915 -14.581 1.00 93.69 211 GLY A C 1
ATOM 1586 O O . GLY A 1 211 ? -2.279 -3.664 -13.656 1.00 93.69 211 GLY A O 1
ATOM 1587 N N . HIS A 1 212 ? -1.971 -4.251 -15.789 1.00 94.44 212 HIS A N 1
ATOM 1588 C CA . HIS A 1 212 ? -3.398 -4.231 -16.140 1.00 94.44 212 HIS A CA 1
ATOM 1589 C C . HIS A 1 212 ? -4.229 -5.267 -15.369 1.00 94.44 212 HIS A C 1
ATOM 1591 O O . HIS A 1 212 ? -5.360 -4.970 -14.976 1.00 94.44 212 HIS A O 1
ATOM 1597 N N . TYR A 1 213 ? -3.677 -6.457 -15.108 1.00 96.88 213 TYR A N 1
ATOM 1598 C CA . TYR A 1 213 ? -4.351 -7.480 -14.300 1.00 96.88 213 TYR A CA 1
ATOM 1599 C C . TYR A 1 213 ? -4.475 -7.016 -12.848 1.00 96.88 213 TYR A C 1
ATOM 1601 O O . TYR A 1 213 ? -5.557 -7.082 -12.266 1.00 96.88 213 TYR A O 1
ATOM 1609 N N . ALA A 1 214 ? -3.386 -6.467 -12.301 1.00 96.62 214 ALA A N 1
ATOM 1610 C CA . ALA A 1 214 ? -3.346 -5.937 -10.945 1.00 96.62 214 ALA A CA 1
ATOM 1611 C C . ALA A 1 214 ? -4.325 -4.763 -10.765 1.00 96.62 214 ALA A C 1
ATOM 1613 O O . ALA A 1 214 ? -5.108 -4.760 -9.820 1.00 96.62 214 ALA A O 1
ATOM 1614 N N . ILE A 1 215 ? -4.353 -3.803 -11.698 1.00 95.31 215 ILE A N 1
ATOM 1615 C CA . ILE A 1 215 ? -5.304 -2.679 -11.671 1.00 95.31 215 ILE A CA 1
ATOM 1616 C C . ILE A 1 215 ? -6.741 -3.193 -11.706 1.00 95.31 215 ILE A C 1
ATOM 1618 O O . ILE A 1 215 ? -7.563 -2.747 -10.912 1.00 95.31 215 ILE A O 1
ATOM 1622 N N . SER A 1 216 ? -7.050 -4.123 -12.612 1.00 95.50 216 SER A N 1
ATOM 1623 C CA . SER A 1 216 ? -8.412 -4.644 -12.775 1.00 95.50 216 SER A CA 1
ATOM 1624 C C . SER A 1 216 ? -8.907 -5.319 -11.494 1.00 95.50 216 SER A C 1
ATOM 1626 O O . SER A 1 216 ? -10.022 -5.057 -11.046 1.00 95.50 216 SER A O 1
ATOM 1628 N N . ALA A 1 217 ? -8.055 -6.131 -10.863 1.00 96.12 217 ALA A N 1
ATOM 1629 C CA . ALA A 1 217 ? -8.361 -6.781 -9.595 1.00 96.12 217 ALA A CA 1
ATOM 1630 C C . ALA A 1 217 ? -8.486 -5.780 -8.434 1.00 96.12 217 ALA A C 1
ATOM 1632 O O . ALA A 1 217 ? -9.417 -5.874 -7.639 1.00 96.12 217 ALA A O 1
ATOM 1633 N N . ALA A 1 218 ? -7.583 -4.800 -8.345 1.00 95.00 218 ALA A N 1
ATOM 1634 C CA . ALA A 1 218 ? -7.622 -3.782 -7.299 1.00 95.00 218 ALA A CA 1
ATOM 1635 C C . ALA A 1 218 ? -8.864 -2.891 -7.413 1.00 95.00 218 ALA A C 1
ATOM 1637 O O . ALA A 1 218 ? -9.534 -2.666 -6.410 1.00 95.00 218 ALA A O 1
ATOM 1638 N N . LYS A 1 219 ? -9.222 -2.453 -8.628 1.00 92.12 219 LYS A N 1
ATOM 1639 C CA . LYS A 1 219 ? -10.444 -1.675 -8.887 1.00 92.12 219 LYS A CA 1
ATOM 1640 C C . LYS A 1 219 ? -11.697 -2.417 -8.427 1.00 92.12 219 LYS A C 1
ATOM 1642 O O . LYS A 1 219 ? -12.546 -1.817 -7.782 1.00 92.12 219 LYS A O 1
ATOM 1647 N N . ALA A 1 220 ? -11.782 -3.726 -8.670 1.00 92.38 220 ALA A N 1
ATOM 1648 C CA . ALA A 1 220 ? -12.905 -4.541 -8.203 1.00 92.38 220 ALA A CA 1
ATOM 1649 C C . ALA A 1 220 ? -13.007 -4.638 -6.665 1.00 92.38 220 ALA A C 1
ATOM 1651 O O . ALA A 1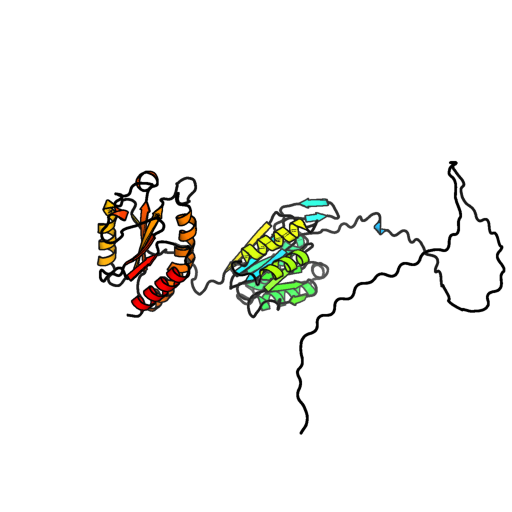 220 ? -14.074 -4.944 -6.140 1.00 92.38 220 ALA A O 1
ATOM 1652 N N . LEU A 1 221 ? -11.908 -4.396 -5.943 1.00 91.62 221 LEU A N 1
ATOM 1653 C CA . LEU A 1 221 ? -11.837 -4.468 -4.482 1.00 91.62 221 LEU A CA 1
ATOM 1654 C C . LEU A 1 221 ? -11.938 -3.096 -3.793 1.00 91.62 221 LEU A C 1
ATOM 1656 O O . LEU A 1 221 ? -12.098 -3.057 -2.572 1.00 91.62 221 LEU A O 1
ATOM 1660 N N . LEU A 1 222 ? -11.853 -1.984 -4.534 1.00 87.81 222 LEU A N 1
ATOM 1661 C CA . LEU A 1 222 ? -11.922 -0.633 -3.963 1.00 87.81 222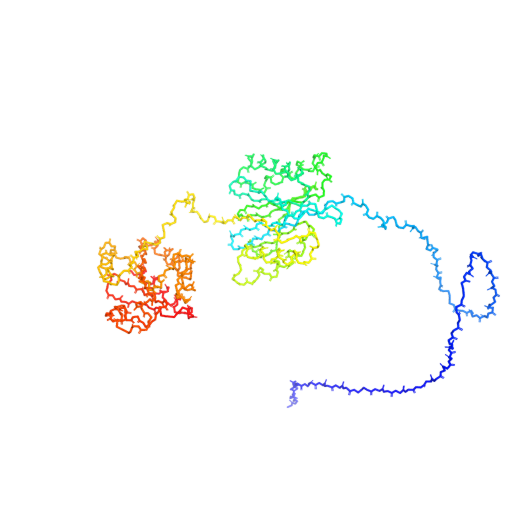 LEU A CA 1
ATOM 1662 C C . LEU A 1 222 ? -13.244 -0.399 -3.226 1.00 87.81 222 LEU A C 1
ATOM 1664 O O . LEU A 1 222 ? -13.215 -0.015 -2.058 1.00 87.81 222 LEU A O 1
ATOM 1668 N N . ASP A 1 223 ? -14.367 -0.740 -3.858 1.00 84.38 223 ASP A N 1
ATOM 1669 C CA . ASP A 1 223 ? -15.719 -0.517 -3.321 1.00 84.38 223 ASP A CA 1
ATOM 1670 C C . ASP A 1 223 ? -16.145 -1.554 -2.267 1.00 84.38 223 ASP A C 1
ATOM 1672 O O . ASP A 1 223 ? -17.247 -1.495 -1.719 1.00 84.38 223 ASP A O 1
ATOM 1676 N N . VAL A 1 224 ? -15.288 -2.535 -1.968 1.00 85.44 224 VAL A N 1
ATOM 1677 C CA . VAL A 1 224 ? -15.593 -3.580 -0.991 1.00 85.44 224 VAL A CA 1
ATOM 1678 C C . VAL A 1 224 ? -15.198 -3.109 0.412 1.00 85.44 224 VAL A C 1
ATOM 1680 O O . VAL A 1 224 ? -14.039 -2.775 0.688 1.00 85.44 224 VAL A O 1
ATOM 1683 N N . ASN A 1 225 ? -16.180 -3.090 1.316 1.00 80.00 225 ASN A N 1
ATOM 1684 C CA . ASN A 1 225 ? -15.987 -2.734 2.723 1.00 80.00 225 ASN A CA 1
ATOM 1685 C C . ASN A 1 225 ? -15.080 -3.748 3.440 1.00 80.00 225 ASN A C 1
ATOM 1687 O O . ASN A 1 225 ? -15.092 -4.938 3.128 1.00 80.00 225 ASN A O 1
ATOM 1691 N N . GLY A 1 226 ? -14.304 -3.274 4.418 1.00 81.62 226 GLY A N 1
ATOM 1692 C CA . GLY A 1 226 ? -13.408 -4.115 5.223 1.00 81.62 226 GLY A CA 1
ATOM 1693 C C . GLY A 1 226 ? -12.042 -4.412 4.593 1.00 81.62 226 GLY A C 1
ATOM 1694 O O . GLY A 1 226 ? -11.252 -5.119 5.209 1.00 81.62 226 GLY A O 1
ATOM 1695 N N . PHE A 1 227 ? -11.749 -3.872 3.403 1.00 87.56 227 PHE A N 1
ATOM 1696 C CA . PHE A 1 227 ? -10.418 -3.950 2.795 1.00 87.56 227 PHE A CA 1
ATOM 1697 C C . PHE A 1 227 ? -9.657 -2.632 2.898 1.00 87.56 227 PHE A C 1
ATOM 1699 O O . PHE A 1 227 ? -10.124 -1.615 2.374 1.00 87.56 227 PHE A O 1
ATOM 1706 N N . ASP A 1 228 ? -8.470 -2.673 3.504 1.00 89.81 228 ASP A N 1
ATOM 1707 C CA . ASP A 1 228 ? -7.516 -1.562 3.512 1.00 89.81 228 ASP A CA 1
ATOM 1708 C C . ASP A 1 228 ? -6.650 -1.532 2.232 1.00 89.81 228 ASP A C 1
ATOM 1710 O O . ASP A 1 228 ? -6.639 -2.472 1.432 1.00 89.81 228 ASP A O 1
ATOM 1714 N N . ALA A 1 229 ? -5.913 -0.437 2.009 1.00 92.31 229 ALA A N 1
ATOM 1715 C CA . ALA A 1 229 ? -5.077 -0.278 0.812 1.00 92.31 229 ALA A CA 1
ATOM 1716 C C . ALA A 1 229 ? -4.033 -1.404 0.651 1.00 92.31 229 ALA A C 1
ATOM 1718 O O . ALA A 1 229 ? -3.712 -1.811 -0.467 1.00 92.31 229 ALA A O 1
ATOM 1719 N N . GLU A 1 230 ? -3.513 -1.927 1.763 1.00 93.69 230 GLU A N 1
ATOM 1720 C CA . GLU A 1 230 ? -2.499 -2.981 1.779 1.00 93.69 230 GLU A CA 1
ATOM 1721 C C . GLU A 1 230 ? -3.082 -4.343 1.389 1.00 93.69 230 GLU A C 1
ATOM 1723 O O . GLU A 1 230 ? -2.523 -5.034 0.537 1.00 93.69 230 GLU A O 1
ATOM 1728 N N . GLN A 1 231 ? -4.237 -4.705 1.941 1.00 93.94 231 GLN A N 1
ATOM 1729 C CA . GLN A 1 231 ? -4.959 -5.929 1.615 1.00 93.94 231 GLN A CA 1
ATOM 1730 C C . GLN A 1 231 ? -5.431 -5.930 0.161 1.00 93.94 231 GLN A C 1
ATOM 1732 O O . GLN A 1 231 ? -5.352 -6.968 -0.501 1.00 93.94 231 GLN A O 1
ATOM 1737 N N . ILE A 1 232 ? -5.893 -4.783 -0.355 1.00 95.12 232 ILE A N 1
ATOM 1738 C CA . ILE A 1 232 ? -6.257 -4.643 -1.772 1.00 95.12 232 ILE A CA 1
ATOM 1739 C C . ILE A 1 232 ? -5.030 -4.886 -2.645 1.00 95.12 232 ILE A C 1
ATOM 1741 O O . ILE A 1 232 ? -5.091 -5.721 -3.548 1.00 95.12 232 ILE A O 1
ATOM 1745 N N . ALA A 1 233 ? -3.913 -4.208 -2.358 1.00 96.44 233 ALA A N 1
ATOM 1746 C CA . ALA A 1 233 ? -2.678 -4.376 -3.117 1.00 96.44 233 ALA A CA 1
ATOM 1747 C C . ALA A 1 233 ? -2.201 -5.837 -3.100 1.00 96.44 233 ALA A C 1
ATOM 1749 O O . ALA A 1 233 ? -1.869 -6.394 -4.148 1.00 96.44 233 ALA A O 1
ATOM 1750 N N . GLN A 1 234 ? -2.257 -6.492 -1.937 1.00 96.25 234 GLN A N 1
ATOM 1751 C CA . GLN A 1 234 ? -1.851 -7.883 -1.784 1.00 96.25 234 GLN A CA 1
ATOM 1752 C C . GLN A 1 234 ? -2.719 -8.833 -2.612 1.00 96.25 234 GLN A C 1
ATOM 1754 O O . GLN A 1 234 ? -2.183 -9.652 -3.359 1.00 96.25 234 GLN A O 1
ATOM 1759 N N . LYS A 1 235 ? -4.048 -8.728 -2.506 1.00 96.25 235 LYS A N 1
ATOM 1760 C CA . LYS A 1 235 ? -4.977 -9.588 -3.254 1.00 96.25 235 LYS A CA 1
ATOM 1761 C C . LYS A 1 235 ? -4.885 -9.362 -4.759 1.00 96.25 235 LYS A C 1
ATOM 1763 O O . LYS A 1 235 ? -4.867 -10.324 -5.521 1.00 96.25 235 LYS A O 1
ATOM 1768 N N . ALA A 1 236 ? -4.792 -8.108 -5.183 1.00 97.25 236 ALA A N 1
ATOM 1769 C CA . ALA A 1 236 ? -4.691 -7.756 -6.590 1.00 97.25 236 ALA A CA 1
ATOM 1770 C C . ALA A 1 236 ? -3.390 -8.259 -7.229 1.00 97.25 236 ALA A C 1
ATOM 1772 O O . ALA A 1 236 ? -3.410 -8.808 -8.330 1.00 97.25 236 ALA A O 1
ATOM 1773 N N . MET A 1 237 ? -2.265 -8.126 -6.522 1.00 96.88 237 MET A N 1
ATOM 1774 C CA . MET A 1 237 ? -0.975 -8.634 -6.988 1.00 96.88 237 MET A CA 1
ATOM 1775 C C . MET A 1 237 ? -0.923 -10.164 -7.011 1.00 96.88 237 MET A C 1
ATOM 1777 O O . MET A 1 237 ? -0.323 -10.721 -7.926 1.00 96.88 237 MET A O 1
ATOM 1781 N N . LEU A 1 238 ? -1.577 -10.850 -6.065 1.00 97.12 238 LEU A N 1
ATOM 1782 C CA . LEU A 1 238 ? -1.727 -12.311 -6.109 1.00 97.12 238 LEU A CA 1
ATOM 1783 C C . LEU A 1 238 ? -2.441 -12.756 -7.390 1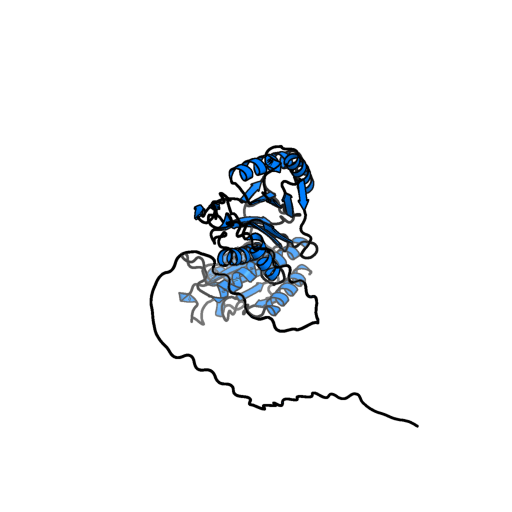.00 97.12 238 LEU A C 1
ATOM 1785 O O . LEU A 1 238 ? -1.909 -13.587 -8.117 1.00 97.12 238 LEU A O 1
ATOM 1789 N N . ILE A 1 239 ? -3.576 -12.130 -7.719 1.00 96.69 239 ILE A N 1
ATOM 1790 C CA . ILE A 1 239 ? -4.313 -12.409 -8.961 1.00 96.69 239 ILE A CA 1
ATOM 1791 C C . ILE A 1 239 ? -3.436 -12.129 -10.190 1.00 96.69 239 ILE A C 1
ATOM 1793 O O . ILE A 1 239 ? -3.404 -12.920 -11.132 1.00 96.69 239 ILE A O 1
ATOM 1797 N N . ALA A 1 240 ? -2.680 -11.029 -10.185 1.00 96.75 240 ALA A N 1
ATOM 1798 C CA . ALA A 1 240 ? -1.761 -10.721 -11.276 1.00 96.75 240 ALA A CA 1
ATOM 1799 C C . ALA A 1 240 ? -0.658 -11.782 -11.435 1.00 96.75 240 ALA A C 1
ATOM 1801 O O . ALA A 1 240 ? -0.337 -12.136 -12.566 1.00 96.75 240 ALA A O 1
ATOM 1802 N N . GLY A 1 241 ? -0.114 -12.311 -10.335 1.00 95.38 241 GLY A N 1
ATOM 1803 C CA . GLY A 1 241 ? 0.889 -13.381 -10.345 1.00 95.38 241 GLY A CA 1
ATOM 1804 C C . GLY A 1 241 ? 0.347 -14.756 -10.749 1.00 95.38 241 GLY A C 1
ATOM 1805 O O . GLY A 1 241 ? 1.108 -15.603 -11.202 1.00 95.38 241 GLY A O 1
ATOM 1806 N N . GLU A 1 242 ? -0.961 -14.987 -10.621 1.00 94.88 242 GLU A N 1
ATOM 1807 C CA . GLU A 1 242 ? -1.615 -16.212 -11.104 1.00 94.88 242 GLU A CA 1
ATOM 1808 C C . GLU A 1 242 ? -1.912 -16.168 -12.611 1.00 94.88 242 GLU A C 1
ATOM 1810 O O . GLU A 1 242 ? -1.947 -17.208 -13.266 1.00 94.88 242 GLU A O 1
ATOM 1815 N N . ILE A 1 243 ? -2.122 -14.971 -13.169 1.00 95.88 243 ILE A N 1
ATOM 1816 C CA . ILE A 1 243 ? -2.529 -14.786 -14.571 1.00 95.88 243 ILE A CA 1
ATOM 1817 C C . ILE A 1 243 ? -1.337 -14.439 -15.475 1.00 95.88 243 ILE A C 1
ATOM 1819 O O . ILE A 1 243 ? -1.215 -14.962 -16.583 1.00 95.88 243 ILE A O 1
ATOM 1823 N N . CYS A 1 244 ? -0.468 -13.522 -15.047 1.00 95.00 244 CYS A N 1
ATOM 1824 C CA . CYS A 1 244 ? 0.618 -13.002 -15.871 1.00 95.00 244 CYS A CA 1
ATOM 1825 C C . CYS A 1 244 ? 1.880 -13.857 -15.728 1.00 95.00 244 CYS A C 1
ATOM 1827 O O . CYS A 1 244 ? 2.514 -13.860 -14.678 1.00 95.00 244 CYS A O 1
ATOM 1829 N N . ILE A 1 245 ? 2.332 -14.473 -16.824 1.00 93.88 245 ILE A N 1
ATOM 1830 C CA . ILE A 1 245 ? 3.563 -15.289 -16.860 1.00 93.88 245 ILE A CA 1
ATOM 1831 C C . ILE A 1 245 ? 4.845 -14.522 -16.475 1.00 93.88 245 ILE A C 1
ATOM 1833 O O . ILE A 1 245 ? 5.859 -15.133 -16.139 1.00 93.88 245 ILE A O 1
ATOM 1837 N N . TYR A 1 246 ? 4.812 -13.187 -16.531 1.00 93.06 246 TYR A N 1
ATOM 1838 C CA . TYR A 1 246 ? 5.933 -12.302 -16.195 1.00 93.06 246 TYR A CA 1
ATOM 1839 C C . TYR A 1 246 ? 5.857 -11.721 -14.775 1.00 93.06 246 TYR A C 1
ATOM 1841 O O . TYR A 1 246 ? 6.663 -10.855 -14.445 1.00 93.06 246 TYR A O 1
ATOM 1849 N N . THR A 1 247 ? 4.887 -12.145 -13.960 1.00 94.00 247 THR A N 1
ATOM 1850 C CA . THR A 1 247 ? 4.687 -11.678 -12.580 1.00 94.00 247 THR A CA 1
ATOM 1851 C C . THR A 1 247 ? 4.700 -12.874 -11.641 1.00 94.00 247 THR A C 1
ATOM 1853 O O . THR A 1 247 ? 3.976 -13.834 -11.876 1.00 94.00 247 THR A O 1
ATOM 1856 N N . ASN A 1 248 ? 5.471 -12.817 -10.554 1.00 93.00 248 ASN A N 1
ATOM 1857 C CA . ASN A 1 248 ? 5.454 -13.874 -9.539 1.00 93.00 248 ASN A CA 1
ATOM 1858 C C . ASN A 1 248 ? 4.731 -13.453 -8.255 1.00 93.00 248 ASN A C 1
ATOM 1860 O O . ASN A 1 248 ? 4.235 -12.339 -8.129 1.00 93.00 248 ASN A O 1
ATOM 1864 N N . THR A 1 249 ? 4.687 -14.359 -7.277 1.00 92.88 249 THR A N 1
ATOM 1865 C CA . THR A 1 249 ? 4.060 -14.138 -5.964 1.00 92.88 249 THR A CA 1
ATOM 1866 C C . THR A 1 249 ? 5.035 -13.662 -4.883 1.00 92.88 249 THR A C 1
ATOM 1868 O O . THR A 1 249 ? 4.685 -13.598 -3.703 1.00 92.88 249 THR A O 1
ATOM 1871 N N . ASN A 1 250 ? 6.273 -13.320 -5.256 1.00 91.19 250 ASN A N 1
ATOM 1872 C CA . ASN A 1 250 ? 7.277 -12.815 -4.328 1.00 91.19 250 ASN A CA 1
ATOM 1873 C C . ASN A 1 250 ? 7.233 -11.288 -4.288 1.00 91.19 250 ASN A C 1
ATOM 1875 O O . ASN A 1 250 ? 7.884 -10.606 -5.083 1.00 91.19 250 ASN A O 1
ATOM 1879 N N . PHE A 1 251 ? 6.450 -10.758 -3.354 1.00 93.44 251 PHE A N 1
ATOM 1880 C CA . PHE A 1 251 ? 6.161 -9.333 -3.296 1.00 93.44 251 PHE A CA 1
ATOM 1881 C C . PHE A 1 251 ? 7.033 -8.573 -2.299 1.00 93.44 251 PHE A C 1
ATOM 1883 O O . PHE A 1 251 ? 7.299 -9.024 -1.187 1.00 93.44 251 PHE A O 1
ATOM 1890 N N . THR A 1 252 ? 7.398 -7.351 -2.676 1.00 93.44 252 THR A N 1
ATOM 1891 C CA . THR A 1 252 ? 7.873 -6.309 -1.760 1.00 93.44 252 THR A CA 1
ATOM 1892 C C . THR A 1 252 ? 6.800 -5.233 -1.661 1.00 93.44 252 THR A C 1
ATOM 1894 O O . THR A 1 252 ? 6.159 -4.922 -2.663 1.00 93.44 252 THR A O 1
ATOM 1897 N N . ARG A 1 253 ? 6.610 -4.648 -0.476 1.00 94.50 253 ARG A N 1
ATOM 1898 C CA . ARG A 1 253 ? 5.622 -3.587 -0.251 1.00 94.50 253 ARG A CA 1
ATOM 1899 C C . ARG A 1 253 ? 6.194 -2.433 0.560 1.00 94.50 253 ARG A C 1
ATOM 1901 O O . ARG A 1 253 ? 7.053 -2.653 1.412 1.00 94.50 253 ARG A O 1
ATOM 1908 N N . LEU A 1 254 ? 5.693 -1.233 0.294 1.00 95.38 254 LEU A N 1
ATOM 1909 C CA . LEU A 1 254 ? 5.937 -0.011 1.052 1.00 95.38 254 LEU A CA 1
ATOM 1910 C C . LEU A 1 254 ? 4.604 0.698 1.276 1.00 95.38 254 LEU A C 1
ATOM 1912 O O . LEU A 1 254 ? 3.789 0.793 0.361 1.00 95.38 254 LEU A O 1
ATOM 1916 N N . THR A 1 255 ? 4.398 1.213 2.481 1.00 94.00 255 THR A N 1
ATOM 1917 C CA . THR A 1 255 ? 3.157 1.883 2.873 1.00 94.00 255 THR A CA 1
ATOM 1918 C C . THR A 1 255 ? 3.459 3.239 3.485 1.00 94.00 255 THR A C 1
ATOM 1920 O O . THR A 1 255 ? 4.375 3.356 4.302 1.00 94.00 255 THR A O 1
ATOM 1923 N N . LEU A 1 256 ? 2.656 4.241 3.138 1.00 91.88 256 LEU A N 1
ATOM 1924 C CA . LEU A 1 256 ? 2.569 5.496 3.874 1.00 91.88 256 LEU A CA 1
ATOM 1925 C C . LEU A 1 256 ? 1.152 5.632 4.424 1.00 91.88 256 LEU A C 1
ATOM 1927 O O . LEU A 1 256 ? 0.170 5.319 3.753 1.00 91.88 256 LEU A O 1
ATOM 1931 N N . GLU A 1 257 ? 1.067 6.110 5.652 1.00 84.00 257 GLU A N 1
ATOM 1932 C CA . GLU A 1 257 ? -0.188 6.447 6.311 1.00 84.00 257 GLU A CA 1
ATOM 1933 C C . GLU A 1 257 ? -0.181 7.954 6.545 1.00 84.00 257 GLU A C 1
ATOM 1935 O O . GLU A 1 257 ? 0.861 8.523 6.902 1.00 84.00 257 GLU A O 1
ATOM 1940 N N . GLU A 1 258 ? -1.320 8.615 6.331 1.00 66.81 258 GLU A N 1
ATOM 1941 C CA . GLU A 1 258 ? -1.502 9.972 6.826 1.00 66.81 258 GLU A CA 1
ATOM 1942 C C . GLU A 1 258 ? -1.251 9.971 8.335 1.00 66.81 258 GLU A C 1
ATOM 1944 O O . GLU A 1 258 ? -2.030 9.460 9.139 1.00 66.81 258 GLU A O 1
ATOM 1949 N N . LYS A 1 259 ? -0.130 10.571 8.740 1.00 46.53 259 LYS A N 1
ATOM 1950 C CA . LYS A 1 259 ? -0.028 11.108 10.087 1.00 46.53 259 LYS A CA 1
ATOM 1951 C C . LYS A 1 259 ? -1.018 12.267 10.148 1.00 46.53 259 LYS A C 1
ATOM 1953 O O . LYS A 1 259 ? -0.637 13.405 9.868 1.00 46.53 259 LYS A O 1
ATOM 1958 N N . ASP A 1 260 ? -2.266 11.994 10.530 1.00 36.25 260 ASP A N 1
ATOM 1959 C CA . ASP A 1 260 ? -3.038 12.945 11.338 1.00 36.25 260 ASP A CA 1
ATOM 1960 C C . ASP A 1 260 ? -2.046 13.576 12.306 1.00 36.25 260 ASP A C 1
ATOM 1962 O O . ASP A 1 260 ? -1.353 12.789 12.940 1.00 36.25 260 ASP A O 1
ATOM 1966 N N . GLY A 1 261 ? -1.924 14.908 12.386 1.00 33.94 261 GLY A N 1
ATOM 1967 C CA . GLY A 1 261 ? -0.936 15.661 13.185 1.00 33.94 261 GLY A CA 1
ATOM 1968 C C . GLY A 1 261 ? -0.586 15.060 14.559 1.00 33.94 261 GLY A C 1
ATOM 1969 O O . GLY A 1 261 ? -1.002 15.541 15.607 1.00 33.94 261 GLY A O 1
ATOM 1970 N N . LYS A 1 262 ? 0.200 13.992 14.521 1.00 36.41 262 LYS A N 1
ATOM 1971 C CA . LYS A 1 262 ? 0.671 13.104 15.579 1.00 36.41 262 LYS A CA 1
ATOM 1972 C C . LYS A 1 262 ? 2.078 12.740 15.140 1.00 36.41 262 LYS A C 1
ATOM 1974 O O . LYS A 1 262 ? 2.396 11.612 14.757 1.00 36.41 262 LYS A O 1
ATOM 1979 N N . ASP A 1 263 ? 2.895 13.780 15.060 1.00 30.59 263 ASP A N 1
ATOM 1980 C CA . ASP A 1 263 ? 4.300 13.673 14.741 1.00 30.59 263 ASP A CA 1
ATOM 1981 C C . ASP A 1 263 ? 4.986 12.647 15.643 1.00 30.59 263 ASP A C 1
ATOM 1983 O O . ASP A 1 263 ? 4.765 12.570 16.849 1.00 30.59 263 ASP A O 1
ATOM 1987 N N . GLY A 1 264 ? 5.886 11.887 15.027 1.00 32.00 264 GLY A N 1
ATOM 1988 C CA . GLY A 1 264 ? 7.215 11.742 15.606 1.00 32.00 264 GLY A CA 1
ATOM 1989 C C . GLY A 1 264 ? 7.365 11.065 16.965 1.00 32.00 264 GLY A C 1
ATOM 1990 O O . GLY A 1 264 ? 8.401 11.269 17.582 1.00 32.00 264 GLY A O 1
ATOM 1991 N N . GLN A 1 265 ? 6.438 10.218 17.416 1.00 37.69 265 GLN A N 1
ATOM 1992 C CA . GLN A 1 265 ? 6.731 9.262 18.489 1.00 37.69 265 GLN A CA 1
ATOM 1993 C C . GLN A 1 265 ? 6.218 7.859 18.145 1.00 37.69 265 GLN A C 1
ATOM 1995 O O . GLN A 1 265 ? 5.207 7.384 18.648 1.00 37.69 265 GLN A O 1
ATOM 2000 N N . ARG A 1 266 ? 7.044 7.105 17.405 1.00 36.84 266 ARG A N 1
ATOM 2001 C CA . ARG A 1 266 ? 7.277 5.685 17.739 1.00 36.84 266 ARG A CA 1
ATOM 2002 C C . ARG A 1 266 ? 8.103 5.591 19.036 1.00 36.84 266 ARG A C 1
ATOM 2004 O O . ARG A 1 266 ? 9.131 4.931 19.094 1.00 36.84 266 ARG A O 1
ATOM 2011 N N . LEU A 1 267 ? 7.660 6.296 20.069 1.00 45.47 267 LEU A N 1
ATOM 2012 C CA . LEU A 1 267 ? 8.083 6.137 21.448 1.00 45.47 267 LEU A CA 1
ATOM 2013 C C . LEU A 1 267 ? 6.782 5.977 22.207 1.00 45.47 267 LEU A C 1
ATOM 2015 O O . LEU A 1 267 ? 6.083 6.952 22.436 1.00 45.47 267 LEU A O 1
ATOM 2019 N N . ASN A 1 268 ? 6.446 4.721 22.494 1.00 32.88 268 ASN A N 1
ATOM 2020 C CA . ASN A 1 268 ? 5.305 4.316 23.300 1.00 32.88 268 ASN A CA 1
ATOM 2021 C C . ASN A 1 268 ? 3.997 4.977 22.846 1.00 32.88 268 ASN A C 1
ATOM 2023 O O . ASN A 1 268 ? 3.610 6.021 23.368 1.00 32.88 268 ASN A O 1
ATOM 2027 N N . LYS A 1 269 ? 3.255 4.317 21.939 1.00 39.41 269 LYS A N 1
ATOM 2028 C CA . LYS A 1 269 ? 1.792 4.463 21.923 1.00 39.41 269 LYS A CA 1
ATOM 2029 C C . LYS A 1 269 ? 1.385 4.153 23.359 1.00 39.41 269 LYS A C 1
ATOM 2031 O O . LYS A 1 269 ? 1.387 2.989 23.749 1.00 39.41 269 LYS A O 1
ATOM 2036 N N . LYS A 1 270 ? 1.213 5.189 24.184 1.00 38.94 270 LYS A N 1
ATOM 2037 C CA . LYS A 1 270 ? 0.696 5.043 25.531 1.00 38.94 270 LYS A CA 1
ATOM 2038 C C . LYS A 1 270 ? -0.714 4.572 25.248 1.00 38.94 270 LYS A C 1
ATOM 2040 O O . LYS A 1 270 ? -1.569 5.361 24.862 1.00 38.94 270 LYS A O 1
ATOM 2045 N N . MET A 1 271 ? -0.866 3.251 25.262 1.00 44.41 271 MET A N 1
ATOM 2046 C CA . MET A 1 271 ? -2.155 2.598 25.308 1.00 44.41 271 MET A CA 1
ATOM 2047 C C . MET A 1 271 ? -2.960 3.300 26.415 1.00 44.41 271 MET A C 1
ATOM 2049 O O . MET A 1 271 ? -2.353 3.931 27.302 1.00 44.41 271 MET A O 1
ATOM 2053 N N . PRO A 1 272 ? -4.296 3.179 26.424 1.00 54.66 272 PRO A N 1
ATOM 2054 C CA . PRO A 1 272 ? -5.025 3.348 27.681 1.00 54.66 272 PRO A CA 1
ATOM 2055 C C . PRO A 1 272 ? -4.206 2.703 28.805 1.00 54.66 272 PRO A C 1
ATOM 2057 O O . PRO A 1 272 ? -3.521 1.706 28.559 1.00 54.66 272 PRO A O 1
ATOM 2060 N N . ILE A 1 273 ? -4.188 3.301 29.999 1.00 56.00 273 ILE A N 1
ATOM 2061 C CA . ILE A 1 273 ? -3.477 2.707 31.137 1.00 56.00 273 ILE A CA 1
ATOM 2062 C C . ILE A 1 273 ? -4.120 1.333 31.367 1.00 56.00 273 ILE A C 1
ATOM 2064 O O . ILE A 1 273 ? -5.174 1.241 31.991 1.00 56.00 273 ILE A O 1
ATOM 2068 N N . ASP A 1 274 ? -3.528 0.302 30.765 1.00 64.31 274 ASP A N 1
ATOM 2069 C CA . ASP A 1 274 ? -3.954 -1.079 30.851 1.00 64.31 274 ASP A CA 1
ATOM 2070 C C . ASP A 1 274 ? -3.457 -1.549 32.207 1.00 64.31 274 ASP A C 1
ATOM 2072 O O . ASP A 1 274 ? -2.279 -1.868 32.383 1.00 64.31 274 ASP A O 1
ATOM 2076 N N . VAL A 1 275 ? -4.345 -1.524 33.191 1.00 81.25 275 VAL A N 1
ATOM 2077 C CA . VAL A 1 275 ? -4.041 -2.107 34.489 1.00 81.25 275 VAL A CA 1
ATOM 2078 C C . VAL A 1 275 ? -4.359 -3.586 34.384 1.00 81.25 275 VAL A C 1
ATOM 2080 O O . VAL A 1 275 ? -5.520 -3.974 34.254 1.00 81.25 275 VAL A O 1
ATOM 2083 N N . ILE A 1 276 ? -3.316 -4.407 34.343 1.00 84.69 276 ILE A N 1
ATOM 2084 C CA . ILE A 1 276 ? -3.451 -5.856 34.222 1.00 84.69 276 ILE A CA 1
ATOM 2085 C C . ILE A 1 276 ? -3.624 -6.436 35.620 1.00 84.69 276 ILE A C 1
ATOM 2087 O O . ILE A 1 276 ? -2.816 -6.179 36.507 1.00 84.69 276 ILE A O 1
ATOM 2091 N N . VAL A 1 277 ? -4.677 -7.226 35.790 1.00 86.94 277 VAL A N 1
ATOM 2092 C CA . VAL A 1 277 ? -4.968 -7.981 37.002 1.00 86.94 277 VAL A CA 1
ATOM 2093 C C . VAL A 1 277 ? -4.870 -9.459 36.648 1.00 86.94 277 VAL A C 1
ATOM 2095 O O . VAL A 1 277 ? -5.731 -9.997 35.950 1.00 86.94 277 VAL A O 1
ATOM 2098 N N . ASP A 1 278 ? -3.798 -10.102 37.110 1.00 82.56 278 ASP A N 1
ATOM 2099 C CA . ASP A 1 278 ? -3.560 -11.536 36.909 1.00 82.56 278 ASP A CA 1
ATOM 2100 C C . ASP A 1 278 ? -4.320 -12.407 37.920 1.00 82.56 278 ASP A C 1
ATOM 2102 O O . ASP A 1 278 ? -4.621 -13.566 37.637 1.00 82.56 278 ASP A O 1
ATOM 2106 N N . SER A 1 279 ? -4.623 -11.860 39.102 1.00 84.00 279 SER A N 1
ATOM 2107 C CA . SER A 1 279 ? -5.266 -12.578 40.203 1.00 84.00 279 SER A CA 1
ATOM 2108 C C . SER A 1 279 ? -6.605 -11.941 40.581 1.00 84.00 279 SER A C 1
ATOM 2110 O O . SER A 1 279 ? -6.650 -10.746 40.887 1.00 84.00 279 SER A O 1
ATOM 2112 N N . PRO A 1 280 ? -7.705 -12.713 40.666 1.00 84.06 280 PRO A N 1
ATOM 2113 C CA . PRO A 1 280 ? -8.998 -12.178 41.081 1.00 84.06 280 PRO A CA 1
ATOM 2114 C C . PRO A 1 280 ? -9.016 -11.543 42.473 1.00 84.06 280 PRO A C 1
ATOM 2116 O O . PRO A 1 280 ? -9.835 -10.664 42.710 1.00 84.06 280 PRO A O 1
ATOM 2119 N N . ALA A 1 281 ? -8.127 -11.957 43.380 1.00 83.94 281 ALA A N 1
ATOM 2120 C CA . ALA A 1 281 ? -8.056 -11.403 44.734 1.00 83.94 281 ALA A CA 1
ATOM 2121 C C . ALA A 1 281 ? -7.584 -9.938 44.758 1.00 83.94 281 ALA A C 1
ATOM 2123 O O . ALA A 1 281 ? -7.924 -9.192 45.671 1.00 83.94 281 ALA A O 1
ATOM 2124 N N . GLU A 1 282 ? -6.813 -9.524 43.752 1.00 85.94 282 GLU A N 1
ATOM 2125 C CA . GLU A 1 282 ? -6.258 -8.171 43.643 1.00 85.94 282 GLU A CA 1
ATOM 2126 C C . GLU A 1 282 ? -7.189 -7.224 42.875 1.00 85.94 282 GLU A C 1
ATOM 2128 O O . GLU A 1 282 ? -6.955 -6.015 42.833 1.00 85.94 282 GLU A O 1
ATOM 2133 N N . PHE A 1 283 ? -8.253 -7.762 42.273 1.00 86.81 283 PHE A N 1
ATOM 2134 C CA . PHE A 1 283 ? -9.143 -7.024 41.387 1.00 86.81 283 PHE A CA 1
ATOM 2135 C C . PHE A 1 283 ? -9.806 -5.835 42.086 1.00 86.81 283 PHE A C 1
ATOM 2137 O O . PHE A 1 283 ? -9.676 -4.709 41.611 1.00 86.81 283 PHE A O 1
ATOM 2144 N N . ASP A 1 284 ? -10.454 -6.059 43.230 1.00 84.69 284 ASP A N 1
ATOM 2145 C CA . ASP A 1 284 ? -11.222 -5.011 43.914 1.00 84.69 284 ASP A CA 1
ATOM 2146 C C . ASP A 1 284 ? -10.327 -3.879 44.415 1.00 84.69 284 ASP A C 1
ATOM 2148 O O . ASP A 1 284 ? -10.645 -2.704 44.230 1.00 84.69 284 ASP A O 1
ATOM 2152 N N . ALA A 1 285 ? -9.167 -4.226 44.980 1.00 84.81 285 ALA A N 1
ATOM 2153 C CA . ALA A 1 285 ? -8.166 -3.251 45.402 1.00 84.81 285 ALA A CA 1
ATOM 2154 C C . ALA A 1 285 ? -7.682 -2.411 44.210 1.00 84.81 285 ALA A C 1
ATOM 2156 O O . ALA A 1 285 ? -7.663 -1.185 44.275 1.00 84.81 285 ALA A O 1
ATOM 2157 N N . THR A 1 286 ? -7.389 -3.065 43.085 1.00 84.88 286 THR A N 1
ATOM 2158 C CA . THR A 1 286 ? -6.915 -2.397 41.869 1.00 84.88 286 THR A CA 1
ATOM 2159 C C . THR A 1 286 ? -7.963 -1.454 41.280 1.00 84.88 286 THR A C 1
ATOM 2161 O O . THR A 1 286 ? -7.636 -0.334 40.886 1.00 84.88 286 THR A O 1
ATOM 2164 N N . VAL A 1 287 ? -9.228 -1.879 41.216 1.00 83.44 287 VAL A N 1
ATOM 2165 C CA . VAL A 1 287 ? -10.330 -1.039 40.723 1.00 83.44 287 VAL A CA 1
ATOM 2166 C C . VAL A 1 287 ? -10.493 0.189 41.613 1.00 83.44 287 VAL A C 1
ATOM 2168 O O . VAL A 1 287 ? -10.523 1.308 41.101 1.00 83.44 287 VAL A O 1
ATOM 2171 N N . GLN A 1 288 ? -10.532 0.000 42.934 1.00 81.94 288 GLN A N 1
ATOM 2172 C CA . GLN A 1 288 ? -10.670 1.099 43.890 1.00 81.94 288 GLN A CA 1
ATOM 2173 C C . GLN A 1 288 ? -9.492 2.076 43.821 1.00 81.94 288 GLN A C 1
ATOM 2175 O O . GLN A 1 288 ? -9.698 3.290 43.805 1.00 81.94 288 GLN A O 1
ATOM 2180 N N . ASP A 1 289 ? -8.264 1.581 43.674 1.00 83.81 289 ASP A N 1
ATOM 2181 C CA . ASP A 1 289 ? -7.086 2.426 43.487 1.00 83.81 289 ASP A CA 1
ATOM 2182 C C . ASP A 1 289 ? -7.184 3.276 42.214 1.00 83.81 289 ASP A C 1
ATOM 2184 O O . ASP A 1 289 ? -6.836 4.459 42.227 1.00 83.81 289 ASP A O 1
ATOM 2188 N N . GLN A 1 290 ? -7.680 2.718 41.105 1.00 81.56 290 GLN A N 1
ATOM 2189 C CA . GLN A 1 290 ? -7.842 3.487 39.867 1.00 81.56 290 GLN A CA 1
ATOM 2190 C C . GLN A 1 290 ? -8.944 4.541 39.964 1.00 81.56 290 GLN A C 1
ATOM 2192 O O . GLN A 1 290 ? -8.760 5.651 39.454 1.00 81.56 290 GLN A O 1
ATOM 2197 N N . LEU A 1 291 ? -10.049 4.216 40.639 1.00 78.56 291 LEU A N 1
ATOM 2198 C CA . LEU A 1 291 ? -11.157 5.140 40.874 1.00 78.56 291 LEU A CA 1
ATOM 2199 C C . LEU A 1 291 ? -10.746 6.301 41.790 1.00 78.56 291 LEU A C 1
ATOM 2201 O O . LEU A 1 291 ? -11.015 7.458 41.466 1.00 78.56 291 LEU A O 1
ATOM 2205 N N . ASN A 1 292 ? -10.021 6.014 42.875 1.00 80.00 292 ASN A N 1
ATOM 2206 C CA . ASN A 1 292 ? -9.555 7.020 43.833 1.00 80.00 292 ASN A CA 1
ATOM 2207 C C . ASN A 1 292 ? -8.477 7.942 43.244 1.00 80.00 292 ASN A C 1
ATOM 2209 O O . ASN A 1 292 ? -8.502 9.152 43.465 1.00 80.00 292 ASN A O 1
ATOM 2213 N N . ASN A 1 293 ? -7.540 7.391 42.465 1.00 79.56 293 ASN A N 1
ATOM 2214 C CA . ASN A 1 293 ? -6.447 8.169 41.875 1.00 79.56 293 ASN A CA 1
ATOM 2215 C C . ASN A 1 293 ? -6.874 9.005 40.658 1.00 79.56 293 ASN A C 1
ATOM 2217 O O . ASN A 1 293 ? -6.167 9.940 40.275 1.00 79.56 293 ASN A O 1
ATOM 2221 N N . ASN A 1 294 ? -8.005 8.681 40.022 1.00 76.31 294 ASN A N 1
ATOM 2222 C CA . ASN A 1 294 ? -8.487 9.382 38.833 1.00 76.31 294 ASN A CA 1
ATOM 2223 C C . ASN A 1 294 ? -9.982 9.732 38.955 1.00 76.31 294 ASN A C 1
ATOM 2225 O O . ASN A 1 294 ? -10.813 9.150 38.248 1.00 76.31 294 ASN A O 1
ATOM 2229 N N . PRO A 1 295 ? -10.340 10.717 39.801 1.00 71.31 295 PRO A N 1
ATOM 2230 C CA . PRO A 1 295 ? -11.724 11.147 39.939 1.00 71.31 295 PRO A CA 1
ATOM 2231 C C . PRO A 1 295 ? -12.247 11.680 38.598 1.00 71.31 295 PRO A C 1
ATOM 2233 O O . PRO A 1 295 ? -11.691 12.614 38.021 1.00 71.31 295 PRO A O 1
ATOM 2236 N N . GLY A 1 296 ? -13.316 11.063 38.090 1.00 75.12 296 GLY A N 1
ATOM 2237 C CA . GLY A 1 296 ? -13.937 11.426 36.811 1.00 75.12 296 GLY A CA 1
ATOM 2238 C C . GLY A 1 296 ? -13.365 10.724 35.575 1.00 75.12 296 GLY A C 1
ATOM 2239 O O . GLY A 1 296 ? -13.760 11.072 34.465 1.00 75.12 296 GLY A O 1
ATOM 2240 N N . ALA A 1 297 ? -12.468 9.744 35.729 1.00 80.12 297 ALA A N 1
ATOM 2241 C CA . ALA A 1 297 ? -12.060 8.889 34.616 1.00 80.12 297 ALA A CA 1
ATOM 2242 C C . ALA A 1 297 ? -13.177 7.922 34.187 1.00 80.12 297 ALA A C 1
ATOM 2244 O O . ALA A 1 297 ? -13.989 7.467 34.996 1.00 80.12 297 ALA A O 1
ATOM 2245 N N . LEU A 1 298 ? -13.181 7.573 32.900 1.00 84.19 298 LEU A N 1
ATOM 2246 C CA . LEU A 1 298 ? -13.944 6.442 32.385 1.00 84.19 298 LEU A CA 1
ATOM 2247 C C . LEU A 1 298 ? -13.142 5.165 32.617 1.00 84.19 298 LEU A C 1
ATOM 2249 O O . LEU A 1 298 ? -12.096 4.983 31.992 1.00 84.19 298 LEU A O 1
ATOM 2253 N N . VAL A 1 299 ? -13.636 4.285 33.484 1.00 86.94 299 VAL A N 1
ATOM 2254 C CA . VAL A 1 299 ? -13.000 2.995 33.753 1.00 86.94 299 VAL A CA 1
ATOM 2255 C C . VAL A 1 299 ? -13.766 1.891 33.038 1.00 86.94 299 VAL A C 1
ATOM 2257 O O . VAL A 1 299 ? -14.979 1.754 33.168 1.00 86.94 299 VAL A O 1
ATOM 2260 N N . TYR A 1 300 ? -13.051 1.085 32.269 1.00 88.94 300 TYR A N 1
ATOM 2261 C CA . TYR A 1 300 ? -13.578 -0.124 31.659 1.00 88.94 300 TYR A CA 1
ATOM 2262 C C . TYR A 1 300 ? -12.966 -1.339 32.327 1.00 88.94 300 TYR A C 1
ATOM 2264 O O . TYR A 1 300 ? -11.767 -1.367 32.576 1.00 88.94 300 TYR A O 1
ATOM 2272 N N . VAL A 1 301 ? -13.773 -2.362 32.570 1.00 89.38 301 VAL A N 1
ATOM 2273 C CA . VAL A 1 301 ? -13.296 -3.670 33.008 1.00 89.38 301 VAL A CA 1
ATOM 2274 C C . VAL A 1 301 ? -13.454 -4.641 31.852 1.00 89.38 301 VAL A C 1
ATOM 2276 O O . VAL A 1 301 ? -14.568 -4.886 31.390 1.00 89.38 301 VAL A O 1
ATOM 2279 N N . TYR A 1 302 ? -12.336 -5.194 31.391 1.00 91.25 302 TYR A N 1
ATOM 2280 C CA . TYR A 1 302 ? -12.289 -6.208 30.348 1.00 91.25 302 TYR A CA 1
ATOM 2281 C C . TYR A 1 302 ? -11.843 -7.542 30.940 1.00 91.25 302 TYR A C 1
ATOM 2283 O O . TYR A 1 302 ? -10.684 -7.711 31.314 1.00 91.25 302 TYR A O 1
ATOM 2291 N N . VAL A 1 303 ? -12.766 -8.497 31.020 1.00 91.19 303 VAL A N 1
ATOM 2292 C CA . VAL A 1 303 ? -12.485 -9.859 31.479 1.00 91.19 303 VAL A CA 1
ATOM 2293 C C . VAL A 1 303 ? -12.168 -10.725 30.266 1.00 91.19 303 VAL A C 1
ATOM 2295 O O . VAL A 1 303 ? -13.026 -10.931 29.403 1.00 91.19 303 VAL A O 1
ATOM 2298 N N . THR A 1 304 ? -10.939 -11.236 30.197 1.00 91.69 304 THR A N 1
ATOM 2299 C CA . THR A 1 304 ? -10.426 -11.963 29.029 1.00 91.69 304 THR A CA 1
ATOM 2300 C C . THR A 1 304 ? -9.529 -13.135 29.412 1.00 91.69 304 THR A C 1
ATOM 2302 O O . THR A 1 304 ? -8.927 -13.163 30.484 1.00 91.69 304 THR A O 1
ATOM 2305 N N . GLY A 1 305 ? -9.440 -14.137 28.537 1.00 90.31 305 GLY A N 1
ATOM 2306 C CA . GLY A 1 305 ? -8.568 -15.287 28.752 1.00 90.31 305 GLY A CA 1
ATOM 2307 C C . GLY A 1 305 ? -7.093 -14.901 28.658 1.00 90.31 305 GLY A C 1
ATOM 2308 O O . GLY A 1 305 ? -6.694 -14.184 27.735 1.00 90.31 305 GLY A O 1
ATOM 2309 N N . LYS A 1 306 ? -6.271 -15.422 29.573 1.00 90.31 306 LYS A N 1
ATOM 2310 C CA . LYS A 1 306 ? -4.817 -15.248 29.548 1.00 90.31 306 LYS A CA 1
ATOM 2311 C C . LYS A 1 306 ? -4.229 -15.701 28.209 1.00 90.31 306 LYS A C 1
ATOM 2313 O O . LYS A 1 306 ? -4.686 -16.674 27.601 1.00 90.31 306 LYS A O 1
ATOM 2318 N N . LYS A 1 307 ? -3.216 -14.978 27.738 1.00 87.88 307 LYS A N 1
ATOM 2319 C CA . LYS A 1 307 ? -2.497 -15.330 26.513 1.00 87.88 307 LYS A CA 1
ATOM 2320 C C . LYS A 1 307 ? -1.487 -16.427 26.803 1.00 87.88 307 LYS A C 1
ATOM 2322 O O . LYS A 1 307 ? -0.775 -16.378 27.803 1.00 87.88 307 LYS A O 1
ATOM 2327 N N . ASP A 1 308 ? -1.425 -17.401 25.910 1.00 83.75 308 ASP A N 1
ATOM 2328 C CA . ASP A 1 308 ? -0.374 -18.407 25.941 1.00 83.75 308 ASP A CA 1
ATOM 2329 C C . ASP A 1 308 ? 0.957 -17.771 25.504 1.00 83.75 308 ASP A C 1
ATOM 2331 O O . ASP A 1 308 ? 1.023 -17.035 24.516 1.00 83.75 308 ASP A O 1
ATOM 2335 N N . ALA A 1 309 ? 2.026 -18.056 26.247 1.00 79.94 309 ALA A N 1
ATOM 2336 C CA . ALA A 1 309 ? 3.352 -17.497 26.019 1.00 79.94 309 ALA A CA 1
ATOM 2337 C C . ALA A 1 309 ? 3.932 -17.881 24.647 1.00 79.94 309 ALA A C 1
ATOM 2339 O O . ALA A 1 309 ? 4.697 -17.107 24.070 1.00 79.94 309 ALA A O 1
ATOM 2340 N N . THR A 1 310 ? 3.554 -19.044 24.106 1.00 78.81 310 THR A N 1
ATOM 2341 C CA . THR A 1 310 ? 4.083 -19.521 22.817 1.00 78.81 310 THR A CA 1
ATOM 2342 C C . THR A 1 310 ? 3.306 -18.951 21.637 1.00 78.81 310 THR A C 1
ATOM 2344 O O . THR A 1 310 ? 3.898 -18.466 20.676 1.00 78.81 310 THR A O 1
ATOM 2347 N N . THR A 1 311 ? 1.975 -18.988 21.698 1.00 79.62 311 THR A N 1
ATOM 2348 C CA . THR A 1 311 ? 1.123 -18.548 20.582 1.00 79.62 311 THR A CA 1
ATOM 2349 C C . THR A 1 311 ? 0.777 -17.061 20.620 1.00 79.62 311 THR A C 1
ATOM 2351 O O . THR A 1 311 ? 0.289 -16.537 19.619 1.00 79.62 311 THR A O 1
ATOM 2354 N N . GLN A 1 312 ? 1.015 -16.379 21.749 1.00 80.44 312 GLN A N 1
ATOM 2355 C CA . GLN A 1 312 ? 0.653 -14.975 21.998 1.00 80.44 312 GLN A CA 1
ATOM 2356 C C . GLN A 1 312 ? -0.843 -14.672 21.789 1.00 80.44 312 GLN A C 1
ATOM 2358 O O . GLN A 1 312 ? -1.250 -13.514 21.691 1.00 80.44 312 GLN A O 1
ATOM 2363 N N . LYS A 1 313 ? -1.683 -15.711 21.744 1.00 83.62 313 LYS A N 1
ATOM 2364 C CA . LYS A 1 313 ? -3.137 -15.619 21.597 1.00 83.62 313 LYS A CA 1
ATOM 2365 C C . LYS A 1 313 ? -3.814 -16.065 22.884 1.00 83.62 313 LYS A C 1
ATOM 2367 O O . LYS A 1 313 ? -3.282 -16.891 23.625 1.00 83.62 313 LYS A O 1
ATOM 2372 N N . SER A 1 314 ? -4.993 -15.504 23.147 1.00 87.12 314 SER A N 1
ATOM 2373 C CA . SER A 1 314 ? -5.839 -15.968 24.245 1.00 87.12 314 SER A CA 1
ATOM 2374 C C . SER A 1 314 ? -6.250 -17.420 24.008 1.00 87.12 314 SER A C 1
ATOM 2376 O O . SER A 1 314 ? -6.508 -17.828 22.874 1.00 87.12 314 SER A O 1
ATOM 2378 N N . TRP A 1 315 ? -6.345 -18.206 25.080 1.00 89.25 315 TRP A N 1
ATOM 2379 C CA . TRP A 1 315 ? -6.863 -19.573 24.993 1.00 89.25 315 TRP A CA 1
ATOM 2380 C C . TRP A 1 315 ? -8.361 -19.624 24.651 1.00 89.25 315 TRP A C 1
ATOM 2382 O O . TRP A 1 315 ? -8.862 -20.689 24.274 1.00 89.25 315 TRP A O 1
ATOM 2392 N N . CYS A 1 316 ? -9.077 -18.509 24.823 1.00 87.38 316 CYS A N 1
ATOM 2393 C CA . CYS A 1 316 ? -10.483 -18.356 24.477 1.00 87.38 316 CYS A CA 1
ATOM 2394 C C . CYS A 1 316 ? -10.608 -17.803 23.043 1.00 87.38 316 CYS A C 1
ATOM 2396 O O . CYS A 1 316 ? -10.142 -16.690 22.794 1.00 87.38 316 CYS A O 1
ATOM 2398 N N . PRO A 1 317 ? -11.229 -18.544 22.102 1.00 87.62 317 PRO A N 1
ATOM 2399 C CA . PRO A 1 317 ? -11.410 -18.087 20.722 1.00 87.62 317 PRO A CA 1
ATOM 2400 C C . PRO A 1 317 ? -12.175 -16.764 20.617 1.00 87.62 317 PRO A C 1
ATOM 2402 O O . PRO A 1 317 ? -11.751 -15.879 19.879 1.00 87.62 317 PRO A O 1
ATOM 2405 N N . ASP A 1 318 ? -13.233 -16.596 21.410 1.00 87.19 318 ASP A N 1
ATOM 2406 C CA . ASP A 1 318 ? -14.069 -15.391 21.390 1.00 87.19 318 ASP A CA 1
ATOM 2407 C C . ASP A 1 318 ? -13.279 -14.159 21.860 1.00 87.19 318 ASP A C 1
ATOM 2409 O O . ASP A 1 318 ? -13.410 -13.078 21.291 1.00 87.19 318 ASP A O 1
ATOM 2413 N N . CYS A 1 319 ? -12.359 -14.333 22.820 1.00 88.12 319 CYS A N 1
ATOM 2414 C CA . CYS A 1 319 ? -11.441 -13.277 23.253 1.00 88.12 319 CYS A CA 1
ATOM 2415 C C . CYS A 1 319 ? -10.458 -12.845 22.154 1.00 88.12 319 CYS A C 1
ATOM 2417 O O . CYS A 1 319 ? -10.052 -11.685 22.126 1.00 88.12 319 CYS A O 1
ATOM 2419 N N . VAL A 1 320 ? -10.060 -13.756 21.256 1.00 87.69 320 VAL A N 1
ATOM 2420 C CA . VAL A 1 320 ? -9.183 -13.428 20.115 1.00 87.69 320 VAL A CA 1
ATOM 2421 C C . VAL A 1 320 ? -9.918 -12.553 19.098 1.00 87.69 320 VAL A C 1
ATOM 2423 O O . VAL A 1 320 ? -9.289 -11.711 18.463 1.00 87.69 320 VAL A O 1
ATOM 2426 N N . VAL A 1 321 ? -11.234 -12.732 18.959 1.00 85.69 321 VAL A N 1
ATOM 2427 C CA . VAL A 1 321 ? -12.076 -11.923 18.068 1.00 85.69 321 VAL A CA 1
ATOM 2428 C C . VAL A 1 321 ? -12.416 -10.572 18.701 1.00 85.69 321 VAL A C 1
ATOM 2430 O O . VAL A 1 321 ? -12.346 -9.552 18.023 1.00 85.69 321 VAL A O 1
ATOM 2433 N N . SER A 1 322 ? -12.741 -10.533 19.996 1.00 84.12 322 SER A N 1
ATOM 2434 C CA . SER A 1 322 ? -13.168 -9.298 20.668 1.00 84.12 322 SER A CA 1
ATOM 2435 C C . SER A 1 322 ? -12.030 -8.320 20.957 1.00 84.12 322 SER A C 1
ATOM 2437 O O . SER A 1 322 ? -12.250 -7.113 20.967 1.00 84.12 322 SER A O 1
ATOM 2439 N N . GLU A 1 323 ? -10.814 -8.809 21.225 1.00 85.56 323 GLU A N 1
ATOM 2440 C CA . GLU A 1 323 ? -9.680 -7.953 21.588 1.00 85.56 323 GLU A CA 1
ATOM 2441 C C . GLU A 1 323 ? -9.361 -6.860 20.543 1.00 85.56 323 GLU A C 1
ATOM 2443 O O . GLU A 1 323 ? -9.287 -5.699 20.954 1.00 85.56 323 GLU A O 1
ATOM 2448 N N . PRO A 1 324 ? -9.226 -7.147 19.230 1.00 84.62 324 PRO A N 1
ATOM 2449 C CA . PRO A 1 324 ? -8.997 -6.095 18.237 1.00 84.62 324 PRO A CA 1
ATOM 2450 C C . PRO A 1 324 ? -10.172 -5.112 18.148 1.00 84.62 324 PRO A C 1
ATOM 2452 O O . PRO A 1 324 ? -9.942 -3.910 18.134 1.00 84.62 324 PRO A O 1
ATOM 2455 N N . ILE A 1 325 ? -11.422 -5.582 18.217 1.00 84.62 325 ILE A N 1
ATOM 2456 C CA . ILE A 1 325 ? -12.613 -4.710 18.181 1.00 84.62 325 ILE A CA 1
ATOM 2457 C C . ILE A 1 325 ? -12.578 -3.690 19.334 1.00 84.62 325 ILE A C 1
ATOM 2459 O O . ILE A 1 325 ? -12.897 -2.514 19.164 1.00 84.62 325 ILE A O 1
ATOM 2463 N N . ILE A 1 326 ? -12.151 -4.111 20.527 1.00 85.12 326 ILE A N 1
ATOM 2464 C CA . ILE A 1 326 ? -12.054 -3.213 21.684 1.00 85.12 326 ILE A CA 1
ATOM 2465 C C . ILE A 1 326 ? -10.888 -2.230 21.521 1.00 85.12 326 ILE A C 1
ATOM 2467 O O . ILE A 1 326 ? -11.058 -1.028 21.725 1.00 85.12 326 ILE A O 1
ATOM 2471 N N . TYR A 1 327 ? -9.692 -2.726 21.199 1.00 83.88 327 TYR A N 1
ATOM 2472 C CA . TYR A 1 327 ? -8.460 -1.934 21.278 1.00 83.88 327 TYR A CA 1
ATOM 2473 C C . TYR A 1 327 ? -8.129 -1.134 20.017 1.00 83.88 327 TYR A C 1
ATOM 2475 O O . TYR A 1 327 ? -7.442 -0.114 20.113 1.00 83.88 327 TYR A O 1
ATOM 2483 N N . GLU A 1 328 ? -8.577 -1.591 18.854 1.00 79.25 328 GLU A N 1
ATOM 2484 C CA . GLU A 1 328 ? -8.306 -0.955 17.564 1.00 79.25 328 GLU A CA 1
ATOM 2485 C C . GLU A 1 328 ? -9.460 -0.042 17.140 1.00 79.25 328 GLU A C 1
ATOM 2487 O O . GLU A 1 328 ? -9.187 1.046 16.632 1.00 79.25 328 GLU A O 1
ATOM 2492 N N . ASP A 1 329 ? -10.708 -0.402 17.471 1.00 79.38 329 ASP A N 1
ATOM 2493 C CA . ASP A 1 329 ? -11.891 0.369 17.068 1.00 79.38 329 ASP A CA 1
ATOM 2494 C C . ASP A 1 329 ? -12.523 1.148 18.238 1.00 79.38 329 ASP A C 1
ATOM 2496 O O . ASP A 1 329 ? -12.565 2.382 18.223 1.00 79.38 329 ASP A O 1
ATOM 2500 N N . PHE A 1 330 ? -12.987 0.459 19.291 1.00 85.50 330 PHE A N 1
ATOM 2501 C CA . PHE A 1 330 ? -13.821 1.072 20.337 1.00 85.50 330 PHE A CA 1
ATOM 2502 C C . PHE A 1 330 ? -13.074 2.093 21.214 1.00 85.50 330 PHE A C 1
ATOM 2504 O O . PHE A 1 330 ? -13.502 3.244 21.353 1.00 85.50 330 PHE A O 1
ATOM 2511 N N . ILE A 1 331 ? -11.963 1.692 21.840 1.00 85.19 331 ILE A N 1
ATOM 2512 C CA . ILE A 1 331 ? -11.234 2.542 22.793 1.00 85.19 331 ILE A CA 1
ATOM 2513 C C . ILE A 1 331 ? -10.659 3.803 22.131 1.00 85.19 331 ILE A C 1
ATOM 2515 O O . ILE A 1 331 ? -10.885 4.884 22.683 1.00 85.19 331 ILE A O 1
ATOM 2519 N N . PRO A 1 332 ? -9.981 3.737 20.964 1.00 82.38 332 PRO A N 1
ATOM 2520 C CA . PRO A 1 332 ? -9.424 4.930 20.322 1.00 82.38 332 PRO A CA 1
ATOM 2521 C C . PRO A 1 332 ? -10.477 5.996 20.015 1.00 82.38 332 PRO A C 1
ATOM 2523 O O . PRO A 1 332 ? -10.204 7.198 20.051 1.00 82.38 332 PRO A O 1
ATOM 2526 N N . GLU A 1 333 ? -11.699 5.565 19.724 1.00 79.19 333 GLU A N 1
ATOM 2527 C CA . GLU A 1 333 ? -12.804 6.459 19.443 1.00 79.19 333 GLU A CA 1
ATOM 2528 C C . GLU A 1 333 ? -13.375 7.120 20.700 1.00 79.19 333 GLU A C 1
ATOM 2530 O O . GLU A 1 333 ? -13.576 8.338 20.721 1.00 79.19 333 GLU A O 1
ATOM 2535 N N . VAL A 1 334 ? -13.578 6.348 21.771 1.00 81.38 334 VAL A N 1
ATOM 2536 C CA . VAL A 1 334 ? -13.989 6.898 23.071 1.00 81.38 334 VAL A CA 1
ATOM 2537 C C . VAL A 1 334 ? -12.931 7.862 23.608 1.00 81.38 334 VAL A C 1
ATOM 2539 O O . VAL A 1 334 ? -13.275 8.941 24.087 1.00 81.38 334 VAL A O 1
ATOM 2542 N N . GLU A 1 335 ? -11.648 7.518 23.495 1.00 82.06 335 GLU A N 1
ATOM 2543 C CA . GLU A 1 335 ? -10.535 8.382 23.896 1.00 82.06 335 GLU A CA 1
ATOM 2544 C C . GLU A 1 335 ? -10.514 9.698 23.123 1.00 82.06 335 GLU A C 1
ATOM 2546 O O . GLU A 1 335 ? -10.242 10.745 23.714 1.00 82.06 335 GLU A O 1
ATOM 2551 N N . ARG A 1 336 ? -10.833 9.683 21.824 1.00 78.62 336 ARG A N 1
ATOM 2552 C CA . ARG A 1 336 ? -10.916 10.899 21.003 1.00 78.62 336 ARG A CA 1
ATOM 2553 C C . ARG A 1 336 ? -11.964 11.869 21.549 1.00 78.62 336 ARG A C 1
ATOM 2555 O O . ARG A 1 336 ? -11.709 13.070 21.621 1.00 78.62 336 ARG A O 1
ATOM 2562 N N . GLU A 1 337 ? -13.125 11.360 21.950 1.00 79.00 337 GLU A N 1
ATOM 2563 C CA . GLU A 1 337 ? -14.200 12.172 22.532 1.00 79.00 337 GLU A CA 1
ATOM 2564 C C . GLU A 1 337 ? -13.896 12.597 23.976 1.00 79.00 337 GLU A C 1
ATOM 2566 O O . GLU A 1 337 ? -14.123 13.752 24.339 1.00 79.00 337 GLU A O 1
ATOM 2571 N N . ALA A 1 338 ? -13.319 11.706 24.785 1.00 78.88 338 ALA A N 1
ATOM 2572 C CA . ALA A 1 338 ? -12.914 11.989 26.161 1.00 78.88 338 ALA A CA 1
ATOM 2573 C C . ALA A 1 338 ? -11.792 13.043 26.233 1.00 78.88 338 ALA A C 1
ATOM 2575 O O . ALA A 1 338 ? -11.855 13.967 27.049 1.00 78.88 338 ALA A O 1
ATOM 2576 N N . SER A 1 339 ? -10.820 12.981 25.315 1.00 78.12 339 SER A N 1
ATOM 2577 C CA . SER A 1 339 ? -9.685 13.911 25.237 1.00 78.12 339 SER A CA 1
ATOM 2578 C C . SER A 1 339 ? -10.119 15.347 24.953 1.00 78.12 339 SER A C 1
ATOM 2580 O O . SER A 1 339 ? -9.561 16.274 25.536 1.00 78.12 339 SER A O 1
ATOM 2582 N N . LYS A 1 340 ? -11.164 15.554 24.134 1.00 78.62 340 LYS A N 1
ATOM 2583 C CA . LYS A 1 340 ? -11.745 16.891 23.882 1.00 78.62 340 LYS A CA 1
ATOM 2584 C C . LYS A 1 340 ? -12.225 17.577 25.165 1.00 78.62 340 LYS A C 1
ATOM 2586 O O . LYS A 1 340 ? -12.319 18.799 25.208 1.00 78.62 340 LYS A O 1
ATOM 2591 N N . LYS A 1 341 ? -12.539 16.792 26.196 1.00 76.06 341 LYS A N 1
ATOM 2592 C CA . LYS A 1 341 ? -13.037 17.245 27.496 1.00 76.06 341 LYS A CA 1
ATOM 2593 C C . LYS A 1 341 ? -12.036 17.062 28.641 1.00 76.06 341 LYS A C 1
ATOM 2595 O O . LYS A 1 341 ? -12.367 17.376 29.778 1.00 76.06 341 LYS A O 1
ATOM 2600 N N . GLY A 1 342 ? -10.832 16.555 28.363 1.00 76.31 342 GLY A N 1
ATOM 2601 C CA . GLY A 1 342 ? -9.819 16.273 29.384 1.00 76.31 342 GLY A CA 1
ATOM 2602 C C . GLY A 1 342 ? -10.136 15.077 30.292 1.00 76.31 342 GLY A C 1
ATOM 2603 O O . GLY A 1 342 ? -9.548 14.962 31.365 1.00 76.31 342 GLY A O 1
ATOM 2604 N N . VAL A 1 343 ? -11.048 14.186 29.887 1.00 81.62 343 VAL A N 1
ATOM 2605 C CA . VAL A 1 343 ? -11.395 12.970 30.639 1.00 81.62 343 VAL A CA 1
ATOM 2606 C C . VAL A 1 343 ? -10.421 11.847 30.281 1.00 81.62 343 VAL A C 1
ATOM 2608 O O . VAL A 1 343 ? -10.176 11.584 29.104 1.00 81.62 343 VAL A O 1
ATOM 2611 N N . LYS A 1 344 ? -9.869 11.163 31.289 1.00 82.19 344 LYS A N 1
ATOM 2612 C CA . LYS A 1 344 ? -9.003 9.991 31.081 1.00 82.19 344 LYS A CA 1
ATOM 2613 C C . LYS A 1 344 ? -9.833 8.729 30.859 1.00 82.19 344 LYS A C 1
ATOM 2615 O O . LYS A 1 344 ? -10.853 8.540 31.519 1.00 82.19 344 LYS A O 1
ATOM 2620 N N . VAL A 1 345 ? -9.348 7.850 29.988 1.00 85.00 345 VAL A N 1
ATOM 2621 C CA . VAL A 1 345 ? -9.886 6.500 29.787 1.00 85.00 345 VAL A CA 1
ATOM 2622 C C . VAL A 1 345 ? -8.899 5.488 30.367 1.00 85.00 345 VAL A C 1
ATOM 2624 O O . VAL A 1 345 ? -7.695 5.579 30.129 1.00 85.00 345 VAL A O 1
ATOM 2627 N N . ILE A 1 346 ? -9.403 4.553 31.168 1.00 86.88 346 ILE A N 1
ATOM 2628 C CA . ILE A 1 346 ? -8.628 3.503 31.834 1.00 86.88 346 ILE A CA 1
ATOM 2629 C C . ILE A 1 346 ? -9.279 2.168 31.494 1.00 86.88 346 ILE A C 1
ATOM 2631 O O . ILE A 1 346 ? -10.503 2.048 31.554 1.00 86.88 346 ILE A O 1
ATOM 2635 N N . VAL A 1 347 ? -8.474 1.164 31.152 1.00 88.12 347 VAL A N 1
ATOM 2636 C CA . VAL A 1 347 ? -8.962 -0.192 30.891 1.00 88.12 347 VAL A CA 1
ATOM 2637 C C . VAL A 1 347 ? -8.275 -1.143 31.862 1.00 88.12 347 VAL A C 1
ATOM 2639 O O . VAL A 1 347 ? -7.057 -1.259 31.893 1.00 88.12 347 VAL A O 1
ATOM 2642 N N . ILE A 1 348 ? -9.060 -1.822 32.685 1.00 89.12 348 ILE A N 1
ATOM 2643 C CA . ILE A 1 348 ? -8.593 -2.827 33.633 1.00 89.12 348 ILE A CA 1
ATOM 2644 C C . ILE A 1 348 ? -8.781 -4.189 32.971 1.00 89.12 348 ILE A C 1
ATOM 2646 O O . ILE A 1 348 ? -9.913 -4.625 32.751 1.00 89.12 348 ILE A O 1
ATOM 2650 N N . LYS A 1 349 ? -7.674 -4.854 32.631 1.00 90.81 349 LYS A N 1
ATOM 2651 C CA . LYS A 1 349 ? -7.681 -6.196 32.039 1.00 90.81 349 LYS A CA 1
ATOM 2652 C C . LYS A 1 349 ? -7.615 -7.248 33.132 1.00 90.81 349 LYS A C 1
ATOM 2654 O O . LYS A 1 349 ? -6.554 -7.493 33.692 1.00 90.81 349 LYS A O 1
ATOM 2659 N N . ALA A 1 350 ? -8.744 -7.892 33.388 1.00 90.50 350 ALA A N 1
ATOM 2660 C CA . ALA A 1 350 ? -8.851 -9.030 34.286 1.00 90.50 350 ALA A CA 1
ATOM 2661 C C . ALA A 1 350 ? -8.571 -10.322 33.507 1.00 90.50 350 ALA A C 1
ATOM 2663 O O . ALA A 1 350 ? -9.388 -10.752 32.683 1.00 90.50 350 ALA A O 1
ATOM 2664 N N . LEU A 1 351 ? -7.400 -10.918 33.735 1.00 90.50 351 LEU A N 1
ATOM 2665 C CA . LEU A 1 351 ? -6.967 -12.127 33.042 1.00 90.50 351 LEU A CA 1
ATOM 2666 C C . LEU A 1 351 ? -7.481 -13.372 33.762 1.00 90.50 351 LEU A C 1
ATOM 2668 O O . LEU A 1 351 ? -7.391 -13.486 34.980 1.00 90.50 351 LEU A O 1
ATOM 2672 N N . VAL A 1 352 ? -8.005 -14.328 32.995 1.00 91.06 352 VAL A N 1
ATOM 2673 C CA . VAL A 1 352 ? -8.451 -15.619 33.533 1.00 91.06 352 VAL A CA 1
ATOM 2674 C C . VAL A 1 352 ? -7.664 -16.780 32.942 1.00 91.06 352 VAL A C 1
ATOM 2676 O O . VAL A 1 352 ? -7.485 -16.893 31.725 1.00 91.06 352 VAL A O 1
ATOM 2679 N N . GLU A 1 353 ? -7.206 -17.675 33.812 1.00 89.31 353 GLU A N 1
ATOM 2680 C CA . GLU A 1 353 ? -6.508 -18.898 33.427 1.00 89.31 353 GLU A CA 1
ATOM 2681 C C . GLU A 1 353 ? -7.504 -20.000 33.036 1.00 89.31 353 GLU A C 1
ATOM 2683 O O . GLU A 1 353 ? -8.567 -20.164 33.647 1.00 89.31 353 GLU A O 1
ATOM 2688 N N . ARG A 1 354 ? -7.170 -20.787 32.005 1.00 88.25 354 ARG A N 1
ATOM 2689 C CA . ARG A 1 354 ? -8.102 -21.778 31.443 1.00 88.25 354 ARG A CA 1
ATOM 2690 C C . ARG A 1 354 ? -8.465 -22.873 32.440 1.00 88.25 354 ARG A C 1
ATOM 2692 O O . ARG A 1 354 ? -9.623 -23.292 32.474 1.00 88.25 354 ARG A O 1
ATOM 2699 N N . SER A 1 355 ? -7.482 -23.360 33.195 1.00 88.25 355 SER A N 1
ATOM 2700 C CA . SER A 1 355 ? -7.634 -24.463 34.154 1.00 88.25 355 SER A CA 1
ATOM 2701 C C . SER A 1 355 ? -8.546 -24.106 35.326 1.00 88.25 355 SER A C 1
ATOM 2703 O O . SER A 1 355 ? -9.247 -24.975 35.831 1.00 88.25 355 SER A O 1
ATOM 2705 N N . GLU A 1 356 ? -8.561 -22.839 35.735 1.00 87.56 356 GLU A N 1
ATOM 2706 C CA . GLU A 1 356 ? -9.302 -22.379 36.912 1.00 87.56 356 GLU A CA 1
ATOM 2707 C C . GLU A 1 356 ? -10.718 -21.902 36.572 1.00 87.56 356 GLU A C 1
ATOM 2709 O O . GLU A 1 356 ? -11.644 -22.070 37.371 1.00 87.56 356 GLU A O 1
ATOM 2714 N N . TYR A 1 357 ? -10.894 -21.310 35.384 1.00 87.50 357 TYR A N 1
ATOM 2715 C CA . TYR A 1 357 ? -12.152 -20.692 34.965 1.00 87.50 357 TYR A CA 1
ATOM 2716 C C . TYR A 1 357 ? -13.104 -21.666 34.258 1.00 87.50 357 TYR A C 1
ATOM 2718 O O . TYR A 1 357 ? -14.330 -21.597 34.429 1.00 87.50 357 TYR A O 1
ATOM 2726 N N . LYS A 1 358 ? -12.576 -22.567 33.415 1.00 87.25 358 LYS A N 1
ATOM 2727 C CA . LYS A 1 358 ? -13.410 -23.416 32.555 1.00 87.25 358 LYS A CA 1
ATOM 2728 C C . LYS A 1 358 ? -14.140 -24.475 33.384 1.00 87.25 358 LYS A C 1
ATOM 2730 O O . LYS A 1 358 ? -13.527 -25.389 33.915 1.00 87.25 358 LYS A O 1
ATOM 2735 N N . GLY A 1 359 ? -15.470 -24.382 33.423 1.00 85.50 359 GLY A N 1
ATOM 2736 C CA . GLY A 1 359 ? -16.321 -25.345 34.129 1.00 85.50 359 GLY A CA 1
ATOM 2737 C C . GLY A 1 359 ? -16.413 -25.127 35.640 1.00 85.50 359 GLY A C 1
ATOM 2738 O O . GLY A 1 359 ? -16.953 -25.989 36.322 1.00 85.50 359 GLY A O 1
ATOM 2739 N N . ASN A 1 360 ? -15.928 -23.991 36.155 1.00 88.19 360 ASN A N 1
ATOM 2740 C CA . ASN A 1 360 ? -16.017 -23.624 37.567 1.00 88.19 360 ASN A CA 1
ATOM 2741 C C . ASN A 1 360 ? -17.077 -22.522 37.780 1.00 88.19 360 ASN A C 1
ATOM 2743 O O . ASN A 1 360 ? -16.796 -21.352 37.507 1.00 88.19 360 ASN A O 1
ATOM 2747 N N . PRO A 1 361 ? -18.293 -22.851 38.259 1.00 87.94 361 PRO A N 1
ATOM 2748 C CA . PRO A 1 361 ? -19.340 -21.863 38.528 1.00 87.94 361 PRO A CA 1
ATOM 2749 C C . PRO A 1 361 ? -19.024 -20.950 39.717 1.00 87.94 361 PRO A C 1
ATOM 2751 O O . PRO A 1 361 ? -19.520 -19.828 39.765 1.00 87.94 361 PRO A O 1
ATOM 2754 N N . SER A 1 362 ? -18.190 -21.415 40.650 1.00 88.19 362 SER A N 1
ATOM 2755 C CA . SER A 1 362 ? -17.804 -20.704 41.874 1.00 88.19 362 SER A CA 1
ATOM 2756 C C . SER A 1 362 ? -16.568 -19.818 41.691 1.00 88.19 362 SER A C 1
ATOM 2758 O O . SER A 1 362 ? -15.995 -19.356 42.674 1.00 88.19 362 SER A O 1
ATOM 2760 N N . TYR A 1 363 ? -16.124 -19.594 40.449 1.00 89.50 363 TYR A N 1
ATOM 2761 C CA . TYR A 1 363 ? -14.974 -18.740 40.169 1.00 89.50 363 TYR A CA 1
ATOM 2762 C C . TYR A 1 363 ? -15.238 -17.288 40.625 1.00 89.50 363 TYR A C 1
ATOM 2764 O O . TYR A 1 363 ? -16.335 -16.784 40.358 1.00 89.50 363 TYR A O 1
ATOM 2772 N N . PRO A 1 364 ? -14.261 -16.576 41.225 1.00 87.62 364 PRO A N 1
ATOM 2773 C CA . PRO A 1 364 ? -14.487 -15.276 41.862 1.00 87.62 364 PRO A CA 1
ATOM 2774 C C . PRO A 1 364 ? -15.215 -14.238 40.998 1.00 87.62 364 PRO A C 1
ATOM 2776 O O . PRO A 1 364 ? -16.162 -13.618 41.468 1.00 87.62 364 PRO A O 1
ATOM 2779 N N . TYR A 1 365 ? -14.878 -14.095 39.710 1.00 88.25 365 TYR A N 1
ATOM 2780 C CA . TYR A 1 365 ? -15.574 -13.150 38.818 1.00 88.25 365 TYR A CA 1
ATOM 2781 C C . TYR A 1 365 ? -17.026 -13.539 38.481 1.00 88.25 365 TYR A C 1
ATOM 2783 O O . TYR A 1 365 ? -17.818 -12.680 38.093 1.00 88.25 365 TYR A O 1
ATOM 2791 N N . ARG A 1 366 ? -17.415 -14.813 38.636 1.00 87.25 366 ARG A N 1
ATOM 2792 C CA . ARG A 1 366 ? -18.809 -15.265 38.464 1.00 87.25 366 ARG A CA 1
ATOM 2793 C C . ARG A 1 366 ? -19.660 -14.957 39.693 1.00 87.25 366 ARG A C 1
ATOM 2795 O O . ARG A 1 366 ? -20.848 -14.680 39.554 1.00 87.25 366 ARG A O 1
ATOM 2802 N N . THR A 1 367 ? -19.053 -15.005 40.877 1.00 86.88 367 THR A N 1
ATOM 2803 C CA . THR A 1 367 ? -19.719 -14.778 42.168 1.00 86.88 367 THR A CA 1
ATOM 2804 C C . THR A 1 367 ? -19.590 -13.341 42.672 1.00 86.88 367 THR A C 1
ATOM 2806 O O . THR A 1 367 ? -20.309 -12.969 43.595 1.00 86.88 367 THR A O 1
ATOM 2809 N N . HIS A 1 368 ? -18.699 -12.536 42.085 1.00 85.44 368 HIS A N 1
ATOM 2810 C CA . HIS A 1 368 ? -18.493 -11.141 42.465 1.00 85.44 368 HIS A CA 1
ATOM 2811 C C . HIS A 1 368 ? -19.795 -10.340 42.340 1.00 85.44 368 HIS A C 1
ATOM 2813 O O . HIS A 1 368 ? -20.488 -10.448 41.321 1.00 85.44 368 HIS A O 1
ATOM 2819 N N . ALA A 1 369 ? -20.110 -9.533 43.358 1.00 81.38 369 ALA A N 1
ATOM 2820 C CA . ALA A 1 369 ? -21.393 -8.840 43.484 1.00 81.38 369 ALA A CA 1
ATOM 2821 C C . ALA A 1 369 ? -21.705 -7.962 42.266 1.00 81.38 369 ALA A C 1
ATOM 2823 O O . ALA A 1 369 ? -22.843 -7.987 41.786 1.00 81.38 369 ALA A O 1
ATOM 2824 N N . ASP A 1 370 ? -20.675 -7.298 41.738 1.00 79.12 370 ASP A N 1
ATOM 2825 C CA . ASP A 1 370 ? -20.779 -6.377 40.610 1.00 79.12 370 ASP A CA 1
ATOM 2826 C C . ASP A 1 370 ? -20.513 -7.069 39.266 1.00 79.12 370 ASP A C 1
ATOM 2828 O O . ASP A 1 370 ? -21.224 -6.836 38.293 1.00 79.12 370 ASP A O 1
ATOM 2832 N N . LEU A 1 371 ? -19.524 -7.966 39.162 1.00 82.25 371 LEU A N 1
ATOM 2833 C CA . LEU A 1 371 ? -19.137 -8.498 37.848 1.00 82.25 371 LEU A CA 1
ATOM 2834 C C . LEU A 1 371 ? -20.097 -9.572 37.339 1.00 82.25 371 LEU A C 1
ATOM 2836 O O . LEU A 1 371 ? -20.418 -9.560 36.156 1.00 82.25 371 LEU A O 1
ATOM 2840 N N . ARG A 1 372 ? -20.538 -10.512 38.191 1.00 84.69 372 ARG A N 1
ATOM 2841 C CA . ARG A 1 372 ? -21.442 -11.634 37.844 1.00 84.69 372 ARG A CA 1
ATOM 2842 C C . ARG A 1 372 ? -21.224 -12.182 36.421 1.00 84.69 372 ARG A C 1
ATOM 2844 O O . ARG A 1 372 ? -22.145 -12.215 35.598 1.00 84.69 372 ARG A O 1
ATOM 2851 N N . VAL A 1 373 ? -19.979 -12.512 36.075 1.00 86.94 373 VAL A N 1
ATOM 2852 C CA . VAL A 1 373 ? -19.589 -12.884 34.703 1.00 86.94 373 VAL A CA 1
ATOM 2853 C C . VAL A 1 373 ? -20.242 -14.212 34.316 1.00 86.94 373 VAL A C 1
ATOM 2855 O O . VAL A 1 373 ? -20.065 -15.213 35.007 1.00 86.94 373 VAL A O 1
ATOM 2858 N N . LYS A 1 374 ? -20.987 -14.253 33.204 1.00 84.81 374 LYS A N 1
ATOM 2859 C CA . LYS A 1 374 ? -21.601 -15.501 32.701 1.00 84.81 374 LYS A CA 1
ATOM 2860 C C . LYS A 1 374 ? -20.638 -16.290 31.808 1.00 84.81 374 LYS A C 1
ATOM 2862 O O . LYS A 1 374 ? -20.561 -17.518 31.917 1.00 84.81 374 LYS A O 1
ATOM 2867 N N . GLY A 1 375 ? -19.871 -15.574 30.989 1.00 85.88 375 GLY A N 1
ATOM 2868 C CA . GLY A 1 375 ? -18.842 -16.093 30.093 1.00 85.88 375 GLY A CA 1
ATOM 2869 C C . GLY A 1 375 ? -17.827 -15.004 29.747 1.00 85.88 375 GLY A C 1
ATOM 2870 O O . GLY A 1 375 ? -18.029 -13.847 30.084 1.00 85.88 375 GLY A O 1
ATOM 2871 N N . ILE A 1 376 ? -16.726 -15.381 29.110 1.00 88.50 376 ILE A N 1
ATOM 2872 C CA . ILE A 1 376 ? -15.733 -14.446 28.564 1.00 88.50 376 ILE A CA 1
ATOM 2873 C C . ILE A 1 376 ? -15.827 -14.480 27.034 1.00 88.50 376 ILE A C 1
ATOM 2875 O O . ILE A 1 376 ? -16.178 -15.538 26.509 1.00 88.50 376 ILE A O 1
ATOM 2879 N N . PRO A 1 377 ? -15.475 -13.399 26.323 1.00 90.06 377 PRO A N 1
ATOM 2880 C CA . PRO A 1 377 ? -15.081 -12.073 26.814 1.00 90.06 377 PRO A CA 1
ATOM 2881 C C . PRO A 1 377 ? -16.256 -11.292 27.427 1.00 90.06 377 PRO A C 1
ATOM 2883 O O . PRO A 1 377 ? -17.369 -11.333 26.920 1.00 90.06 377 PRO A O 1
ATOM 2886 N N . THR A 1 378 ? -16.009 -10.553 28.510 1.00 89.88 378 THR A N 1
ATOM 2887 C CA . THR A 1 378 ? -16.988 -9.610 29.089 1.00 89.88 378 THR A CA 1
ATOM 2888 C C . THR A 1 378 ? -16.353 -8.233 29.199 1.00 89.88 378 THR A C 1
ATOM 2890 O O . THR A 1 378 ? -15.234 -8.109 29.695 1.00 89.88 378 THR A O 1
ATOM 2893 N N . PHE A 1 379 ? -17.066 -7.196 28.769 1.00 89.75 379 PHE A N 1
ATOM 2894 C CA . PHE A 1 379 ? -16.601 -5.814 28.814 1.00 89.75 379 PHE A CA 1
ATOM 2895 C C . PHE A 1 379 ? -17.639 -4.913 29.470 1.00 89.75 379 PHE A C 1
ATOM 2897 O O . PHE A 1 379 ? -18.798 -4.864 29.060 1.00 89.75 379 PHE A O 1
ATOM 2904 N N . ILE A 1 380 ? -17.233 -4.234 30.539 1.00 88.25 380 ILE A N 1
ATOM 2905 C CA . ILE A 1 380 ? -18.121 -3.479 31.424 1.00 88.25 380 ILE A CA 1
ATOM 2906 C C . ILE A 1 380 ? -17.612 -2.047 31.528 1.00 88.25 380 ILE A C 1
ATOM 2908 O O . ILE A 1 380 ? -16.428 -1.819 31.760 1.00 88.25 380 ILE A O 1
ATOM 2912 N N . LEU A 1 381 ? -18.520 -1.082 31.400 1.00 86.44 381 LEU A N 1
ATOM 2913 C CA . LEU A 1 381 ? -18.258 0.317 31.712 1.00 86.44 381 LEU A CA 1
ATOM 2914 C C . LEU A 1 381 ? -18.576 0.579 33.187 1.00 86.44 381 LEU A C 1
ATOM 2916 O O . LEU A 1 381 ? -19.739 0.539 33.604 1.00 86.44 381 LEU A O 1
ATOM 2920 N N . TRP A 1 382 ? -17.535 0.897 33.950 1.00 79.88 382 TRP A N 1
ATOM 2921 C CA . TRP A 1 382 ? -17.599 1.213 35.369 1.00 79.88 382 TRP A CA 1
ATOM 2922 C C . TRP A 1 382 ? -17.316 2.704 35.570 1.00 79.88 382 TRP A C 1
ATOM 2924 O O . TRP A 1 382 ? -16.225 3.203 35.302 1.00 79.88 382 TRP A O 1
ATOM 2934 N N . ASN A 1 383 ? -18.321 3.463 36.000 1.00 66.25 383 ASN A N 1
ATOM 2935 C CA . ASN A 1 383 ? -18.154 4.895 36.240 1.00 66.25 383 ASN A CA 1
ATOM 2936 C C . ASN A 1 383 ? -17.689 5.140 37.685 1.00 66.25 383 ASN A C 1
ATOM 2938 O O . ASN A 1 383 ? -18.151 4.462 38.597 1.00 66.25 383 ASN A O 1
ATOM 2942 N N . ALA A 1 384 ? -16.865 6.165 37.907 1.00 52.59 384 ALA A N 1
ATOM 2943 C CA . ALA A 1 384 ? -16.360 6.601 39.212 1.00 52.59 384 ALA A CA 1
ATOM 2944 C C . ALA A 1 384 ? -17.417 7.094 40.221 1.00 52.59 384 ALA A C 1
ATOM 2946 O O . ALA A 1 384 ? -17.063 7.579 41.288 1.00 52.59 384 ALA A O 1
ATOM 2947 N N . LYS A 1 385 ? -18.710 6.991 39.897 1.00 56.38 385 LYS A N 1
ATOM 2948 C CA . LYS A 1 385 ? -19.834 7.269 40.808 1.00 56.38 385 LYS A CA 1
ATOM 2949 C C . LYS A 1 385 ? -20.568 5.988 41.244 1.00 56.38 385 LYS A C 1
ATOM 2951 O O . LYS A 1 385 ? -21.769 6.038 41.471 1.00 56.38 385 LYS A O 1
ATOM 2956 N N . ASP A 1 386 ? -19.857 4.863 41.306 1.00 52.12 386 ASP A N 1
ATOM 2957 C CA . ASP A 1 386 ? -20.309 3.564 41.842 1.00 52.12 386 ASP A CA 1
ATOM 2958 C C . ASP A 1 386 ? -21.517 2.893 41.160 1.00 52.12 386 ASP A C 1
ATOM 2960 O O . ASP A 1 386 ? -22.110 1.965 41.703 1.00 52.12 386 ASP A O 1
ATOM 2964 N N . GLU A 1 387 ? -21.855 3.272 39.924 1.00 61.06 387 GLU A N 1
ATOM 2965 C CA . GLU A 1 387 ? -22.908 2.599 39.152 1.00 61.06 387 GLU A CA 1
ATOM 2966 C C . GLU A 1 387 ? -22.360 1.999 37.852 1.00 61.06 387 GLU A C 1
ATOM 2968 O O . GLU A 1 387 ? -21.759 2.692 37.021 1.00 61.06 387 GLU A O 1
ATOM 2973 N N . GLN A 1 388 ? -22.618 0.703 37.648 1.00 62.81 388 GLN A N 1
ATOM 2974 C CA . GLN A 1 388 ? -22.427 0.038 36.360 1.00 62.81 388 GLN A CA 1
ATOM 2975 C C . GLN A 1 388 ? -23.436 0.582 35.349 1.00 62.81 388 GLN A C 1
ATOM 2977 O O . GLN A 1 388 ? -24.645 0.462 35.544 1.00 62.81 388 GLN A O 1
ATOM 2982 N N . LYS A 1 389 ? -22.949 1.180 34.257 1.00 68.00 389 LYS A N 1
ATOM 2983 C CA . LYS A 1 389 ? -23.812 1.866 33.274 1.00 68.00 389 LYS A CA 1
ATOM 2984 C C . LYS A 1 389 ? -23.933 1.154 31.933 1.00 68.00 389 LYS A C 1
ATOM 2986 O O . LYS A 1 389 ? -24.793 1.524 31.141 1.00 68.00 389 LYS A O 1
ATOM 2991 N N . GLY A 1 390 ? -23.122 0.133 31.679 1.00 73.31 390 GLY A N 1
ATOM 2992 C CA . GLY A 1 390 ? -23.230 -0.670 30.468 1.00 73.31 390 GLY A CA 1
ATOM 2993 C C . GLY A 1 390 ? -22.340 -1.903 30.514 1.00 73.31 390 GLY A C 1
ATOM 2994 O O . GLY A 1 390 ? -21.286 -1.898 31.150 1.00 73.31 390 GLY A O 1
ATOM 2995 N N . ARG A 1 391 ? -22.798 -2.972 29.865 1.00 82.69 391 ARG A N 1
ATOM 2996 C CA . ARG A 1 391 ? -22.168 -4.289 29.893 1.00 82.69 391 ARG A CA 1
ATOM 2997 C C . ARG A 1 391 ? -22.380 -5.002 28.569 1.00 82.69 391 ARG A C 1
ATOM 2999 O O . ARG A 1 391 ? -23.489 -4.999 28.042 1.00 82.69 391 ARG A O 1
ATOM 3006 N N . ILE A 1 392 ? -21.323 -5.643 28.090 1.00 80.00 392 ILE A N 1
ATOM 3007 C CA . ILE A 1 392 ? -21.304 -6.461 26.885 1.00 80.00 392 ILE A CA 1
ATOM 3008 C C . ILE A 1 392 ? -20.754 -7.828 27.274 1.00 80.00 392 ILE A C 1
ATOM 3010 O O . ILE A 1 392 ? -19.604 -7.945 27.695 1.00 80.00 392 ILE A O 1
ATOM 3014 N N . ASP A 1 393 ? -21.598 -8.848 27.150 1.00 76.50 393 ASP A N 1
ATOM 3015 C CA . ASP A 1 393 ? -21.230 -10.252 27.372 1.00 76.50 393 ASP A CA 1
ATOM 3016 C C . ASP A 1 393 ? -21.107 -11.035 26.050 1.00 76.50 393 ASP A C 1
ATOM 3018 O O . ASP A 1 393 ? -20.596 -12.151 26.050 1.00 76.50 393 ASP A O 1
ATOM 3022 N N . ASN A 1 394 ? -21.599 -10.480 24.933 1.00 72.12 394 ASN A N 1
ATOM 3023 C CA . ASN A 1 394 ? -21.495 -11.070 23.598 1.00 72.12 394 ASN A CA 1
ATOM 3024 C C . ASN A 1 394 ? -21.063 -9.994 22.590 1.00 72.12 394 ASN A C 1
ATOM 3026 O O . ASN A 1 394 ? -21.702 -8.949 22.497 1.00 72.12 394 ASN A O 1
ATOM 3030 N N . PHE A 1 395 ? -19.987 -10.262 21.853 1.00 71.88 395 PHE A N 1
ATOM 3031 C CA . PHE A 1 395 ? -19.395 -9.353 20.865 1.00 71.88 395 PHE A CA 1
ATOM 3032 C C . PHE A 1 395 ? -19.886 -9.597 19.432 1.00 71.88 395 PHE A C 1
ATOM 3034 O O . PHE A 1 395 ? -19.451 -8.908 18.516 1.00 71.88 395 PHE A O 1
ATOM 3041 N N . GLU A 1 396 ? -20.791 -10.556 19.228 1.00 65.75 396 GLU A N 1
ATOM 3042 C CA . GLU A 1 396 ? -21.455 -10.780 17.936 1.00 65.75 396 GLU A CA 1
ATOM 3043 C C . GLU A 1 396 ? -22.529 -9.721 17.632 1.00 65.75 396 GLU A C 1
ATOM 3045 O O . GLU A 1 396 ? -22.875 -9.504 16.472 1.00 65.75 396 GLU A O 1
ATOM 3050 N N . ASP A 1 397 ? -23.048 -9.053 18.666 1.00 67.00 397 ASP A N 1
ATOM 3051 C CA . ASP A 1 397 ? -24.084 -8.028 18.553 1.00 67.00 397 ASP A CA 1
ATOM 3052 C C . ASP A 1 397 ? -23.452 -6.626 18.545 1.00 67.00 397 ASP A C 1
ATOM 3054 O O . ASP A 1 397 ? -23.174 -6.026 19.589 1.00 67.00 397 ASP A O 1
ATOM 3058 N N . LEU A 1 398 ?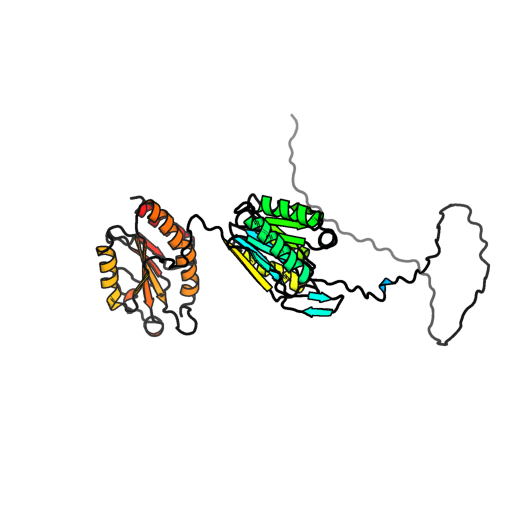 -23.179 -6.121 17.339 1.00 65.81 398 LEU A N 1
ATOM 3059 C CA . LEU A 1 398 ? -22.554 -4.813 17.120 1.00 65.81 398 LEU A CA 1
ATOM 3060 C C . LEU A 1 398 ? -23.413 -3.650 17.652 1.00 65.81 398 LEU A C 1
ATOM 3062 O O . LEU A 1 398 ? -22.860 -2.626 18.059 1.00 65.81 398 LEU A O 1
ATOM 3066 N N . ASP A 1 399 ? -24.737 -3.821 17.746 1.00 69.62 399 ASP A N 1
ATOM 3067 C CA . ASP A 1 399 ? -25.650 -2.775 18.222 1.00 69.62 399 ASP A CA 1
ATOM 3068 C C . ASP A 1 399 ? -25.429 -2.467 19.716 1.00 69.62 399 ASP A C 1
ATOM 3070 O O . ASP A 1 399 ? -25.570 -1.322 20.162 1.00 69.62 399 ASP A O 1
ATOM 3074 N N . LEU A 1 400 ? -25.021 -3.467 20.509 1.00 72.00 400 LEU A N 1
ATOM 3075 C CA . LEU A 1 400 ? -24.677 -3.289 21.926 1.00 72.00 400 LEU A CA 1
ATOM 3076 C C . LEU A 1 400 ? -23.369 -2.511 22.115 1.00 72.00 400 LEU A C 1
ATOM 3078 O O . LEU A 1 400 ? -23.247 -1.732 23.068 1.00 72.00 400 LEU A O 1
ATOM 3082 N N . LEU A 1 401 ? -22.407 -2.691 21.206 1.00 75.12 401 LEU A N 1
ATOM 3083 C CA . LEU A 1 401 ? -21.141 -1.956 21.209 1.00 75.12 401 LEU A CA 1
ATOM 3084 C C . LEU A 1 401 ? -21.385 -0.467 20.922 1.00 75.12 401 LEU A C 1
ATOM 3086 O O . LEU A 1 401 ? -20.876 0.400 21.639 1.00 75.12 401 LEU A O 1
ATOM 3090 N N . ASP A 1 402 ? -22.243 -0.172 19.946 1.00 75.81 402 ASP A N 1
ATOM 3091 C CA . ASP A 1 402 ? -22.654 1.193 19.620 1.00 75.81 402 ASP A CA 1
ATOM 3092 C C . ASP A 1 402 ? -23.488 1.834 20.738 1.00 75.81 402 ASP A C 1
ATOM 3094 O O . ASP A 1 402 ? -23.287 3.005 21.081 1.00 75.81 402 ASP A O 1
ATOM 3098 N N . ALA A 1 403 ? -24.371 1.075 21.391 1.00 76.75 403 ALA A N 1
ATOM 3099 C CA . ALA A 1 403 ? -25.108 1.560 22.555 1.00 76.75 403 ALA A CA 1
ATOM 3100 C C . ALA A 1 403 ? -24.167 1.935 23.714 1.00 76.75 403 ALA A C 1
ATOM 3102 O O . ALA A 1 403 ? -24.315 3.009 24.313 1.00 76.75 403 ALA A O 1
ATOM 3103 N N . LEU A 1 404 ? -23.168 1.091 24.005 1.00 79.81 404 LEU A N 1
ATOM 3104 C CA . LEU A 1 404 ? -22.159 1.365 25.029 1.00 79.81 404 LEU A CA 1
ATOM 3105 C C . LEU A 1 404 ? -21.341 2.608 24.676 1.00 79.81 404 LEU A C 1
ATOM 3107 O O . LEU A 1 404 ? -21.123 3.471 25.524 1.00 79.81 404 LEU A O 1
ATOM 3111 N N . ARG A 1 405 ? -20.965 2.752 23.406 1.00 79.62 405 ARG A N 1
ATOM 3112 C CA . ARG A 1 405 ? -20.258 3.927 22.898 1.00 79.62 405 ARG A CA 1
ATOM 3113 C C . ARG A 1 405 ? -21.065 5.210 23.105 1.00 79.62 405 ARG A C 1
ATOM 3115 O O . ARG A 1 405 ? -20.534 6.203 23.608 1.00 79.62 405 ARG A O 1
ATOM 3122 N N . VAL A 1 406 ? -22.354 5.204 22.764 1.00 79.62 406 VAL A N 1
ATOM 3123 C CA . VAL A 1 406 ? -23.249 6.353 22.980 1.00 79.62 406 VAL A CA 1
ATOM 3124 C C . VAL A 1 406 ? -23.351 6.699 24.468 1.00 79.62 406 VAL A C 1
ATOM 3126 O O . VAL A 1 406 ? -23.360 7.882 24.822 1.00 79.62 406 VAL A O 1
ATOM 3129 N N . LEU A 1 407 ? -23.403 5.698 25.351 1.00 79.31 407 LEU A N 1
ATOM 3130 C CA . LEU A 1 407 ? -23.410 5.901 26.802 1.00 79.31 407 LEU A CA 1
ATOM 3131 C C . LEU A 1 407 ? -22.108 6.537 27.298 1.00 79.31 407 LEU A C 1
ATOM 3133 O O . LEU A 1 407 ? -22.164 7.512 28.049 1.00 79.31 407 LEU A O 1
ATOM 3137 N N . SER A 1 408 ? -20.955 6.062 26.833 1.00 77.75 408 SER A N 1
ATOM 3138 C CA . SER A 1 408 ? -19.648 6.626 27.183 1.00 77.75 408 SER A CA 1
ATOM 3139 C C . SER A 1 408 ? -19.538 8.093 26.776 1.00 77.75 408 SER A C 1
ATOM 3141 O O . SER A 1 408 ? -19.142 8.933 27.582 1.00 77.75 408 SER A O 1
ATOM 3143 N N . VAL A 1 409 ? -19.993 8.444 25.568 1.00 77.12 409 VAL A N 1
ATOM 3144 C CA . VAL A 1 409 ? -20.031 9.841 25.103 1.00 77.12 409 VAL A CA 1
ATOM 3145 C C . VAL A 1 409 ? -21.007 10.686 25.927 1.00 77.12 409 VAL A C 1
ATOM 3147 O O . VAL A 1 409 ? -20.715 11.845 26.223 1.00 77.12 409 VAL A O 1
ATOM 3150 N N . LYS A 1 410 ? -22.162 10.140 26.330 1.00 76.88 410 LYS A N 1
ATOM 3151 C CA . LYS A 1 410 ? -23.104 10.840 27.222 1.00 76.88 410 LYS A CA 1
ATOM 3152 C C . LYS A 1 410 ? -22.490 11.122 28.593 1.00 76.88 410 LYS A C 1
ATOM 3154 O O . LYS A 1 410 ? -22.680 12.221 29.101 1.00 76.88 410 LYS A O 1
ATOM 3159 N N . ILE A 1 411 ? -21.744 10.173 29.159 1.00 72.94 411 ILE A N 1
ATOM 3160 C CA . ILE A 1 411 ? -21.073 10.335 30.457 1.00 72.94 411 ILE A CA 1
ATOM 3161 C C . ILE A 1 411 ? -19.975 11.394 30.375 1.00 72.94 411 ILE A C 1
ATOM 3163 O O . ILE A 1 411 ? -19.896 12.226 31.261 1.00 72.94 411 ILE A O 1
ATOM 3167 N N . VAL A 1 412 ? -19.188 11.420 29.296 1.00 71.31 412 VAL A N 1
ATOM 3168 C CA . VAL A 1 412 ? -18.207 12.495 29.050 1.00 71.31 412 VAL A CA 1
ATOM 3169 C C . VAL A 1 412 ? -18.901 13.848 28.854 1.00 71.31 412 VAL A C 1
ATOM 3171 O O . VAL A 1 412 ? -18.324 14.908 29.093 1.00 71.31 412 VAL A O 1
ATOM 3174 N N . LYS A 1 413 ? -20.144 13.856 28.355 1.00 67.69 413 LYS A N 1
ATOM 3175 C CA . LYS A 1 413 ? -20.888 15.096 28.124 1.00 67.69 413 LYS A CA 1
ATOM 3176 C C . LYS A 1 413 ? -21.422 15.743 29.404 1.00 67.69 413 LYS A C 1
ATOM 3178 O O . LYS A 1 413 ? -21.484 16.974 29.405 1.00 67.69 413 LYS A O 1
ATOM 3183 N N . GLN A 1 414 ? -21.788 14.940 30.402 1.00 62.62 414 GLN A N 1
ATOM 3184 C CA . GLN A 1 414 ? -22.207 15.362 31.746 1.00 62.62 414 GLN A CA 1
ATOM 3185 C C . GLN A 1 414 ? -21.012 15.812 32.584 1.00 62.62 414 GLN A C 1
ATOM 3187 O O . GLN A 1 414 ? -21.242 16.666 33.467 1.00 62.62 414 GLN A O 1
#

InterPro domains:
  IPR001353 Proteasome, subunit alpha/beta [PF00227] (80-252)
  IPR010357 Thioredoxin domain-containing protein 17-like domain [PF06110] (282-387)
  IPR022281 ATP-dependent protease subunit HslV [TIGR03692] (82-252)
  IPR022281 ATP-dependent protease subunit HslV [cd01913] (82-252)
  IPR023333 Proteasome B-type subunit [PS51476] (81-256)
  IPR023333 Proteasome B-type subunit [PTHR32194] (76-259)
  IPR029055 Nucleophile aminohydrolases, N-terminal [G3DSA:3.60.20.10] (77-257)
  IPR029055 Nucleophile aminohydrolases, N-terminal [SSF56235] (79-256)
  IPR036249 Thioredoxin-like superfamily [SSF52833] (271-399)